Protein AF-A0A7X5FCB9-F1 (afdb_monomer_lite)

Foldseek 3Di:
DVVLVVQLPDPDRALLNLLLLVLVQVVCCVVPVDGPDDPVSNCVSPVVDDDPDPVSVLSNVLSVLLSVLLVVLLVVLVVLLVVLVVVLVVLVVVLVVCLVVVDFPVVCCVVVLCVDPVLLVVLLVLQLQFWFFFQVQCLQQVLLVPDDPLLNVLVCLQPVCSNGDVQQLVLLVLVCVQPVVHLDGDPVSLVVNLVVLVVFQWDQDPVRDIDGDQAGDRHPDGSVVLLVLLCVVVVNDFDPPDDCRRVVSRVVLCVVCVVVVHDSSVSSSVSSVVCSVPPPCNPPDPRQLRFQFQDGPPDGRPHTSNVSSVSSVVSSVVSVVVVVVCCVVVCWDDDPRTTGSVSLCPHPDPDLQSVLSVVLSSSCSSVSSSLVCCCPVSVLLQSLVQLVLSLVLQVVVCVSSVHRPRVSSCVSNVVSVVSLVVVQVSSVVSVVVSQCCSCVVVVRSTDMDGNSVSRHDDSPDDDHHPCVSVVSVVSNVVSD

pLDDT: mean 88.48, std 9.88, range [45.28, 98.19]

Secondary structure (DSSP, 8-state):
-HHHHHHHTSS---HHHHHHHHHHHHHHHHHHSS-SS-HHHHHHHTTT---SSHHHHHHHHHHHHHHHHHHHHHHHHHHHHHHHHHHHHHHHHHHHHHHHHT--HHHHHHTTTT-SHHHHHHHHHHHHHTEEEEHHHHHHHHHHHTS-HHHHHHHHHH-TTTTT--HHHHHHHHHHHHHSS-SS--HHHHHHHHHHHHHHHEEE-TTS-EEE-SS-EETTEEHHHHHHHHHHHTT----TTSTTHHHHHHHHHHHHHHHTTS-HHHHHHHHHHHHHHHTIIIIIS--GGG----B-SSSB-SS-HHHHHHHHHHHHHHHHHHHHHHHHTTSS-EETTEEEHHHHHH-----HHHHHHHHHHHHHHHHHHHHHHIIIII-HHHHHHHHHHHHHHHHHHHHHHTS---HHHHHHHHHHHHHHHHHHHHHHHHHHHHHHHHHHHH--SSPPEE-GGGG---TTS--PPPTHHHHHHHHHHHH-

Sequence (480 aa):
MKDITNILRRSKITPYERVKVLIENTIHYEETGKNLLPDADLIAITENWIPKHSAEINQYNKYIRIAKLRTTMNLDAKMFYLQSENRLLRIHGLIDYVKENKLASKDLIRLGLDSTEENRTENLNYLLDNTYLSYSKILQQKTFLSLPKEVQDDLLLLDEYIKHDSQYLDDHILLYELYKDSDVLSEKQKDILFEKIYQRIKTVGTNGELTFVRYGFFSEFTTEAVVCHCADYLDIKYNKEDEGYWNNIVRDIKKCAKDKKVSVKSLVREIIFDWLDKGLFKEEYTLLFKSESYETWSKSTKRKHKELFFIWLEHLEKTRKQLNELFDSGDLIKNGNNITGSSLYYSKLDEDFVSDYKEQINYILPITGIFRFIQNDIMPIKCYKTLQGFRELSKKISDIFDINVNKKFEEYENDYYNQVISINMKFARFIDGLYNKIYINKKLQYEIEMNPDAFYFDVHQKSSPFSIINDYNKLIKDDC

Structure (mmCIF, N/CA/C/O backbone):
data_AF-A0A7X5FCB9-F1
#
_entry.id   AF-A0A7X5FCB9-F1
#
loop_
_atom_site.group_PDB
_atom_site.id
_atom_site.type_symbol
_atom_site.label_atom_id
_atom_site.label_alt_id
_atom_site.label_comp_id
_atom_site.label_asym_id
_atom_site.label_entity_id
_atom_site.label_seq_id
_atom_site.pdbx_PDB_ins_code
_atom_site.Cartn_x
_atom_site.Cartn_y
_atom_site.Cartn_z
_atom_site.occupancy
_atom_site.B_iso_or_equiv
_atom_site.auth_seq_id
_atom_site.auth_comp_id
_atom_site.auth_asym_id
_atom_site.auth_atom_id
_atom_site.pdbx_PDB_model_num
ATOM 1 N N . MET A 1 1 ? 38.386 -22.028 -24.668 1.00 45.66 1 MET A N 1
ATOM 2 C CA . MET A 1 1 ? 39.777 -22.057 -25.193 1.00 45.66 1 MET A CA 1
ATOM 3 C C . MET A 1 1 ? 40.092 -23.318 -25.996 1.00 45.66 1 MET A C 1
ATOM 5 O O . MET A 1 1 ? 40.538 -23.168 -27.121 1.00 45.66 1 MET A O 1
ATOM 9 N N . LYS A 1 2 ? 39.847 -24.539 -25.484 1.00 45.28 2 LYS A N 1
ATOM 10 C CA . LYS A 1 2 ? 40.145 -25.781 -26.233 1.00 45.28 2 LYS A CA 1
ATOM 11 C C . LYS A 1 2 ? 39.380 -25.907 -27.567 1.00 45.28 2 LYS A C 1
ATOM 13 O O . LYS A 1 2 ? 39.958 -26.413 -28.519 1.00 45.28 2 LYS A O 1
ATOM 18 N N . ASP A 1 3 ? 38.151 -25.397 -27.672 1.00 58.62 3 ASP A N 1
ATOM 19 C CA . ASP A 1 3 ? 37.331 -25.565 -28.886 1.00 58.62 3 ASP A CA 1
ATOM 20 C C . ASP A 1 3 ? 37.731 -24.681 -30.074 1.00 58.62 3 ASP A C 1
ATOM 22 O O . ASP A 1 3 ? 37.840 -25.189 -31.185 1.00 58.62 3 ASP A O 1
ATOM 26 N N . ILE A 1 4 ? 38.049 -23.400 -29.867 1.00 60.94 4 ILE A N 1
ATOM 27 C CA . ILE A 1 4 ? 38.426 -22.477 -30.959 1.00 60.94 4 ILE A CA 1
ATOM 28 C C . ILE A 1 4 ? 39.745 -22.900 -31.611 1.00 60.94 4 ILE A C 1
ATOM 30 O O . ILE A 1 4 ? 39.851 -22.986 -32.833 1.00 60.94 4 ILE A O 1
ATOM 34 N N . THR A 1 5 ? 40.743 -23.256 -30.796 1.00 59.78 5 THR A N 1
ATOM 35 C CA . THR A 1 5 ? 42.025 -23.777 -31.288 1.00 59.78 5 THR A CA 1
ATOM 36 C C . THR A 1 5 ? 41.849 -25.116 -32.015 1.00 59.78 5 THR A C 1
ATOM 38 O O . THR A 1 5 ? 42.579 -25.397 -32.961 1.00 59.78 5 THR A O 1
ATOM 41 N N . ASN A 1 6 ? 40.866 -25.935 -31.623 1.00 61.88 6 ASN A N 1
ATOM 42 C CA . ASN A 1 6 ? 40.528 -27.174 -32.327 1.00 61.88 6 ASN A CA 1
ATOM 43 C C . ASN A 1 6 ? 39.802 -26.917 -33.656 1.00 61.88 6 ASN A C 1
ATOM 45 O O . ASN A 1 6 ? 40.062 -27.641 -34.613 1.00 61.88 6 ASN A O 1
ATOM 49 N N . ILE A 1 7 ? 38.938 -25.899 -33.742 1.00 63.75 7 ILE A N 1
ATOM 50 C CA . ILE A 1 7 ? 38.262 -25.488 -34.984 1.00 63.75 7 ILE A CA 1
ATOM 51 C C . ILE A 1 7 ? 39.286 -24.968 -36.001 1.00 63.75 7 ILE A C 1
ATOM 53 O O . ILE A 1 7 ? 39.299 -25.436 -37.136 1.00 63.75 7 ILE A O 1
ATOM 57 N N . LEU A 1 8 ? 40.202 -24.086 -35.586 1.00 64.50 8 LEU A N 1
ATOM 58 C CA . LEU A 1 8 ? 41.244 -23.522 -36.461 1.00 64.50 8 LEU A CA 1
ATOM 59 C C . LEU A 1 8 ? 42.261 -24.566 -36.957 1.00 64.50 8 LEU A C 1
ATOM 61 O O . LEU A 1 8 ? 42.848 -24.404 -38.022 1.00 64.50 8 LEU A O 1
ATOM 65 N N . ARG A 1 9 ? 42.445 -25.671 -36.220 1.00 63.38 9 ARG A N 1
ATOM 66 C CA . ARG A 1 9 ? 43.306 -26.802 -36.618 1.00 63.38 9 ARG A CA 1
ATOM 67 C C . ARG A 1 9 ? 42.648 -27.769 -37.611 1.00 63.38 9 ARG A C 1
ATOM 69 O O . ARG A 1 9 ? 43.334 -28.647 -38.135 1.00 63.38 9 ARG A O 1
ATOM 76 N N . ARG A 1 10 ? 41.337 -27.661 -37.872 1.00 65.81 10 ARG A N 1
ATOM 77 C CA . ARG A 1 10 ? 40.632 -28.520 -38.840 1.00 65.81 10 ARG A CA 1
ATOM 78 C C . ARG A 1 10 ? 40.847 -28.005 -40.263 1.00 65.81 10 ARG A C 1
ATOM 80 O O . ARG A 1 10 ? 40.651 -26.833 -40.552 1.00 65.81 10 ARG A O 1
ATOM 87 N N . SER A 1 11 ? 41.140 -28.913 -41.194 1.00 57.53 11 SER A N 1
ATOM 88 C CA . SER A 1 11 ? 41.328 -28.591 -42.620 1.00 57.53 11 SER A CA 1
ATOM 89 C C . SER A 1 11 ? 40.042 -28.172 -43.355 1.00 57.53 11 SER A C 1
ATOM 91 O O . SER A 1 11 ? 40.101 -27.719 -44.498 1.00 57.53 11 SER A O 1
ATOM 93 N N . LYS A 1 12 ? 38.866 -28.325 -42.728 1.00 71.38 12 LYS A N 1
ATOM 94 C CA . LYS A 1 12 ? 37.556 -27.938 -43.274 1.00 71.38 12 LYS A CA 1
ATOM 95 C C . LYS A 1 12 ? 36.712 -27.267 -42.186 1.00 71.38 12 LYS A C 1
ATOM 97 O O . LYS A 1 12 ? 36.038 -27.958 -41.433 1.00 71.38 12 LYS A O 1
ATOM 102 N N . ILE A 1 13 ? 36.759 -25.937 -42.126 1.00 83.69 13 ILE A N 1
ATOM 103 C CA . ILE A 1 13 ? 35.892 -25.113 -41.269 1.00 83.69 13 ILE A CA 1
ATOM 104 C C . ILE A 1 13 ? 34.638 -24.738 -42.063 1.00 83.69 13 ILE A C 1
ATOM 106 O O . ILE A 1 13 ? 34.753 -24.192 -43.166 1.00 83.69 13 ILE A O 1
ATOM 110 N N . THR A 1 14 ? 33.460 -25.025 -41.513 1.00 87.81 14 THR A N 1
ATOM 111 C CA . THR A 1 14 ? 32.164 -24.699 -42.129 1.00 87.81 14 THR A CA 1
ATOM 112 C C . THR A 1 14 ? 31.862 -23.191 -42.089 1.00 87.81 14 THR A C 1
ATOM 114 O O . THR A 1 14 ? 32.387 -22.484 -41.225 1.00 87.81 14 THR A O 1
ATOM 117 N N . PRO A 1 15 ? 30.973 -22.667 -42.960 1.00 88.75 15 PRO A N 1
ATOM 118 C CA . PRO A 1 15 ? 30.502 -21.281 -42.875 1.00 88.75 15 PRO A CA 1
ATOM 119 C C . PRO A 1 15 ? 29.976 -20.879 -41.496 1.00 88.75 15 PRO A C 1
ATOM 121 O O . PRO A 1 15 ? 30.238 -19.772 -41.033 1.00 88.75 15 PRO A O 1
ATOM 124 N N . TYR A 1 16 ? 29.266 -21.796 -40.836 1.00 90.06 16 TYR A N 1
ATOM 125 C CA . TYR A 1 16 ? 28.762 -21.617 -39.480 1.00 90.06 16 TYR A CA 1
ATOM 126 C C . TYR A 1 16 ? 29.899 -21.436 -38.467 1.00 90.06 16 TYR A C 1
ATOM 128 O O . TYR A 1 16 ? 29.945 -20.423 -37.773 1.00 90.06 16 TYR A O 1
ATOM 136 N N . GLU A 1 17 ? 30.852 -22.376 -38.424 1.00 88.19 17 GLU A N 1
ATOM 137 C CA . GLU A 1 17 ? 31.993 -22.329 -37.498 1.00 88.19 17 GLU A CA 1
ATOM 138 C C . GLU A 1 17 ? 32.856 -21.077 -37.720 1.00 88.19 17 GLU A C 1
ATOM 140 O O . GLU A 1 17 ? 33.329 -20.487 -36.752 1.00 88.19 17 GLU A O 1
ATOM 145 N N . ARG A 1 18 ? 33.014 -20.620 -38.973 1.00 89.19 18 ARG A N 1
ATOM 146 C CA . ARG A 1 18 ? 33.722 -19.365 -39.291 1.00 89.19 18 ARG A CA 1
ATOM 147 C C . ARG A 1 18 ? 33.068 -18.169 -38.615 1.00 89.19 18 ARG A C 1
ATOM 149 O O . ARG A 1 18 ? 33.739 -17.414 -37.919 1.00 89.19 18 ARG A O 1
ATOM 156 N N . VAL A 1 19 ? 31.761 -17.996 -38.810 1.00 90.50 19 VAL A N 1
ATOM 157 C CA . VAL A 1 19 ? 31.038 -16.858 -38.229 1.00 90.50 19 VAL A CA 1
ATOM 158 C C . VAL A 1 19 ? 30.948 -16.982 -36.707 1.00 90.50 19 VAL A C 1
ATOM 160 O O . VAL A 1 19 ? 31.126 -15.980 -36.019 1.00 90.50 19 VAL A O 1
ATOM 163 N N . LYS A 1 20 ? 30.769 -18.199 -36.173 1.00 90.50 20 LYS A N 1
ATOM 164 C CA . LYS A 1 20 ? 30.803 -18.477 -34.729 1.00 90.50 20 LYS A CA 1
ATOM 165 C C . LYS A 1 20 ? 32.102 -17.955 -34.099 1.00 90.50 20 LYS A C 1
ATOM 167 O O . LYS A 1 20 ? 32.054 -17.156 -33.169 1.00 90.50 20 LYS A O 1
ATOM 172 N N . VAL A 1 21 ? 33.253 -18.312 -34.672 1.00 88.81 21 VAL A N 1
ATOM 173 C CA . VAL A 1 21 ? 34.575 -17.875 -34.186 1.00 88.81 21 VAL A CA 1
ATOM 174 C C . VAL A 1 21 ? 34.748 -16.350 -34.265 1.00 88.81 21 VAL A C 1
ATOM 176 O O . VAL A 1 21 ? 35.323 -15.746 -33.359 1.00 88.81 21 VAL A O 1
ATOM 179 N N . LEU A 1 22 ? 34.215 -15.695 -35.305 1.00 89.19 22 LEU A N 1
ATOM 180 C CA . LEU A 1 22 ? 34.232 -14.228 -35.407 1.00 89.19 22 LEU A CA 1
ATOM 181 C C . LEU A 1 22 ? 33.403 -13.558 -34.304 1.00 89.19 22 LEU A C 1
ATOM 183 O O . LEU A 1 22 ? 33.828 -12.547 -33.736 1.00 89.19 22 LEU A O 1
ATOM 187 N N . ILE A 1 23 ? 32.234 -14.117 -33.985 1.00 90.00 23 ILE A N 1
ATOM 188 C CA . ILE A 1 23 ? 31.392 -13.639 -32.885 1.00 90.00 23 ILE A CA 1
ATOM 189 C C . ILE A 1 23 ? 32.118 -13.817 -31.546 1.00 90.00 23 ILE A C 1
ATOM 191 O O . ILE A 1 23 ? 32.196 -12.856 -30.785 1.00 90.00 23 ILE A O 1
ATOM 195 N N . GLU A 1 24 ? 32.713 -14.983 -31.276 1.00 89.62 24 GLU A N 1
ATOM 196 C CA . GLU A 1 24 ? 33.489 -15.227 -30.047 1.00 89.62 24 GLU A CA 1
ATOM 197 C C . GLU A 1 24 ? 34.677 -14.268 -29.913 1.00 89.62 24 GLU A C 1
ATOM 199 O O . GLU A 1 24 ? 34.900 -13.713 -28.836 1.00 89.62 24 GLU A O 1
ATOM 204 N N . ASN A 1 25 ? 35.404 -14.009 -31.007 1.00 89.00 25 ASN A N 1
ATOM 205 C CA . ASN A 1 25 ? 36.482 -13.021 -31.015 1.00 89.00 25 ASN A CA 1
ATOM 206 C C . ASN A 1 25 ? 35.964 -11.612 -30.687 1.00 89.00 25 ASN A C 1
ATOM 208 O O . ASN A 1 25 ? 36.584 -10.894 -29.904 1.00 89.00 25 ASN A O 1
ATOM 212 N N . THR A 1 26 ? 34.809 -11.238 -31.247 1.00 87.69 26 THR A N 1
ATOM 213 C CA . THR A 1 26 ? 34.175 -9.933 -31.005 1.00 87.69 26 THR A CA 1
ATOM 214 C C . THR A 1 26 ? 33.746 -9.791 -29.546 1.00 87.69 26 THR A C 1
ATOM 216 O O . THR A 1 26 ? 34.040 -8.769 -28.936 1.00 87.69 26 THR A O 1
ATOM 219 N N . ILE A 1 27 ? 33.110 -10.815 -28.962 1.00 87.31 27 ILE A N 1
ATOM 220 C CA . ILE A 1 27 ? 32.726 -10.834 -27.540 1.00 87.31 27 ILE A CA 1
ATOM 221 C C . ILE A 1 27 ? 33.967 -10.713 -26.651 1.00 87.31 27 ILE A C 1
ATOM 223 O O . ILE A 1 27 ? 33.983 -9.907 -25.727 1.00 87.31 27 ILE A O 1
ATOM 227 N N . HIS A 1 28 ? 35.028 -11.466 -26.944 1.00 88.00 28 HIS A N 1
ATOM 228 C CA . HIS A 1 28 ? 36.248 -11.420 -26.142 1.00 88.00 28 HIS A CA 1
ATOM 229 C C . HIS A 1 28 ? 36.926 -10.047 -26.185 1.00 88.00 28 HIS A C 1
ATOM 231 O O . HIS A 1 28 ? 37.347 -9.531 -25.147 1.00 88.00 28 HIS A O 1
ATOM 237 N N . TYR A 1 29 ? 36.995 -9.429 -27.368 1.00 88.12 29 TYR A N 1
ATOM 238 C CA . TYR A 1 29 ? 37.496 -8.065 -27.521 1.00 88.12 29 TYR A CA 1
ATOM 239 C C . TYR A 1 29 ? 36.640 -7.068 -26.741 1.00 88.12 29 TYR A C 1
ATOM 241 O O . TYR A 1 29 ? 37.151 -6.210 -26.028 1.00 88.12 29 TYR A O 1
ATOM 249 N N . GLU A 1 30 ? 35.325 -7.226 -26.827 1.00 83.81 30 GLU A N 1
ATOM 250 C CA . GLU A 1 30 ? 34.343 -6.429 -26.109 1.00 83.81 30 GLU A CA 1
ATOM 251 C C . GLU A 1 30 ? 34.447 -6.516 -24.576 1.00 83.81 30 GLU A C 1
ATOM 253 O O . GLU A 1 30 ? 33.985 -5.587 -23.909 1.00 83.81 30 GLU A O 1
ATOM 258 N N . GLU A 1 31 ? 34.996 -7.606 -24.032 1.00 84.06 31 GLU A N 1
ATOM 259 C CA . GLU A 1 31 ? 35.201 -7.828 -22.593 1.00 84.06 31 GLU A CA 1
ATOM 260 C C . GLU A 1 31 ? 36.610 -7.446 -22.116 1.00 84.06 31 GLU A C 1
ATOM 262 O O . GLU A 1 31 ? 36.772 -6.961 -20.999 1.00 84.06 31 GLU A O 1
ATOM 267 N N . THR A 1 32 ? 37.638 -7.682 -22.936 1.00 87.19 32 THR A N 1
ATOM 268 C CA . THR A 1 32 ? 39.051 -7.592 -22.516 1.00 87.19 32 THR A CA 1
ATOM 269 C C . THR A 1 32 ? 39.835 -6.462 -23.183 1.00 87.19 32 THR A C 1
ATOM 271 O O . THR A 1 32 ? 40.958 -6.166 -22.775 1.00 87.19 32 THR A O 1
ATOM 274 N N . GLY A 1 33 ? 39.282 -5.854 -24.235 1.00 86.75 33 GLY A N 1
ATOM 275 C CA . GLY A 1 33 ? 39.971 -4.895 -25.100 1.00 86.75 33 GLY A CA 1
ATOM 276 C C . GLY A 1 33 ? 41.033 -5.518 -26.015 1.00 86.75 33 GLY A C 1
ATOM 277 O O . GLY A 1 33 ? 41.771 -4.781 -26.669 1.00 86.75 33 GLY A O 1
ATOM 278 N N . LYS A 1 34 ? 41.149 -6.854 -26.061 1.00 89.00 34 LYS A N 1
ATOM 279 C CA . LYS A 1 34 ? 42.132 -7.584 -26.877 1.00 89.00 34 LYS A CA 1
ATOM 280 C C . LYS A 1 34 ? 41.454 -8.639 -27.743 1.00 89.00 34 LYS A C 1
ATOM 282 O O . LYS A 1 34 ? 40.504 -9.284 -27.313 1.00 89.00 34 LYS A O 1
ATOM 287 N N . ASN A 1 35 ? 41.949 -8.820 -28.968 1.00 86.38 35 ASN A N 1
ATOM 288 C CA . ASN A 1 35 ? 41.457 -9.883 -29.841 1.00 86.38 35 ASN A CA 1
ATOM 289 C C . ASN A 1 35 ? 41.810 -11.252 -29.253 1.00 86.38 35 ASN A C 1
ATOM 291 O O . ASN A 1 35 ? 42.901 -11.455 -28.720 1.00 86.38 35 ASN A O 1
ATOM 295 N N . LEU A 1 36 ? 40.874 -12.189 -29.379 1.00 86.12 36 LEU A N 1
ATOM 296 C CA . LEU A 1 36 ? 41.081 -13.592 -29.037 1.00 86.12 36 LEU A CA 1
ATOM 297 C C . LEU A 1 36 ? 41.965 -14.288 -30.076 1.00 86.12 36 LEU A C 1
ATOM 299 O O . LEU A 1 36 ? 42.717 -15.201 -29.740 1.00 86.12 36 LEU A O 1
ATOM 303 N N . LEU A 1 37 ? 41.845 -13.858 -31.333 1.00 84.50 37 LEU A N 1
ATOM 304 C CA . LEU A 1 37 ? 42.573 -14.382 -32.478 1.00 84.50 37 LEU A CA 1
ATOM 305 C C . LEU A 1 37 ? 43.649 -13.394 -32.953 1.00 84.50 37 LEU A C 1
ATOM 307 O O . LEU A 1 37 ? 43.391 -12.189 -32.989 1.00 84.50 37 LEU A O 1
ATOM 311 N N . PRO A 1 38 ? 44.829 -13.880 -33.371 1.00 84.50 38 PRO A N 1
ATOM 312 C CA . PRO A 1 38 ? 45.789 -13.085 -34.129 1.00 84.50 38 PRO A CA 1
ATOM 313 C C . PRO A 1 38 ? 45.210 -12.603 -35.467 1.00 84.50 38 PRO A C 1
ATOM 315 O O . PRO A 1 38 ? 44.393 -13.292 -36.082 1.00 84.50 38 PRO A O 1
ATOM 318 N N . ASP A 1 39 ? 45.718 -11.482 -35.984 1.00 84.12 39 ASP A N 1
ATOM 319 C CA . ASP A 1 39 ? 45.283 -10.920 -37.273 1.00 84.12 39 ASP A CA 1
ATOM 320 C C . ASP A 1 39 ? 45.456 -11.908 -38.438 1.00 84.12 39 ASP A C 1
ATOM 322 O O . ASP A 1 39 ? 44.606 -11.990 -39.321 1.00 84.12 39 ASP A O 1
ATOM 326 N N . ALA A 1 40 ? 46.518 -12.722 -38.411 1.00 81.56 40 ALA A N 1
ATOM 327 C CA . ALA A 1 40 ? 46.758 -13.753 -39.420 1.00 81.56 40 ALA A CA 1
ATOM 328 C C . ALA A 1 40 ? 45.635 -14.806 -39.471 1.00 81.56 40 ALA A C 1
ATOM 330 O O . ALA A 1 40 ? 45.216 -15.206 -40.558 1.00 81.56 40 ALA A O 1
ATOM 331 N N . ASP A 1 41 ? 45.116 -15.219 -38.310 1.00 82.38 41 ASP A N 1
ATOM 332 C CA . ASP A 1 41 ? 44.027 -16.194 -38.224 1.00 82.38 41 ASP A CA 1
ATOM 333 C C . ASP A 1 41 ? 42.696 -15.566 -38.653 1.00 82.38 41 ASP A C 1
ATOM 335 O O . ASP A 1 41 ? 41.904 -16.225 -39.326 1.00 82.38 41 ASP A O 1
ATOM 339 N N . LEU A 1 42 ? 42.472 -14.283 -38.337 1.00 83.75 42 LEU A N 1
ATOM 340 C CA . LEU A 1 42 ? 41.308 -13.529 -38.812 1.00 83.75 42 LEU A CA 1
ATOM 341 C C . LEU A 1 42 ? 41.290 -13.450 -40.342 1.00 83.75 42 LEU A C 1
ATOM 343 O O . LEU A 1 42 ? 40.302 -13.853 -40.952 1.00 83.75 42 LEU A O 1
ATOM 347 N N . ILE A 1 43 ? 42.399 -13.029 -40.959 1.00 82.31 43 ILE A N 1
ATOM 348 C CA . ILE A 1 43 ? 42.548 -12.954 -42.422 1.00 82.31 43 ILE A CA 1
ATOM 349 C C . ILE A 1 43 ? 42.348 -14.339 -43.060 1.00 82.31 43 ILE A C 1
ATOM 351 O O . ILE A 1 43 ? 41.703 -14.462 -44.103 1.00 82.31 43 ILE A O 1
ATOM 355 N N . ALA A 1 44 ? 42.851 -15.407 -42.431 1.00 81.00 44 ALA A N 1
ATOM 356 C CA . ALA A 1 44 ? 42.682 -16.775 -42.921 1.00 81.00 44 ALA A CA 1
ATOM 357 C C . ALA A 1 44 ? 41.215 -17.247 -42.919 1.00 81.00 44 ALA A C 1
ATOM 359 O O . ALA A 1 44 ? 40.799 -17.993 -43.814 1.00 81.00 44 ALA A O 1
ATOM 360 N N . ILE A 1 45 ? 40.415 -16.834 -41.928 1.00 82.94 45 ILE A N 1
ATOM 361 C CA . ILE A 1 45 ? 39.010 -17.251 -41.829 1.00 82.94 45 ILE A CA 1
ATOM 362 C C . ILE A 1 45 ? 38.030 -16.341 -42.583 1.00 82.94 45 ILE A C 1
ATOM 364 O O . ILE A 1 45 ? 36.916 -16.801 -42.861 1.00 82.94 45 ILE A O 1
ATOM 368 N N . THR A 1 46 ? 38.439 -15.118 -42.943 1.00 82.00 46 THR A N 1
ATOM 369 C CA . THR A 1 46 ? 37.634 -14.134 -43.690 1.00 82.00 46 THR A CA 1
ATOM 370 C C . THR A 1 46 ? 38.105 -13.947 -45.136 1.00 82.00 46 THR A C 1
ATOM 372 O O . THR A 1 46 ? 37.446 -14.429 -46.052 1.00 82.00 46 THR A O 1
ATOM 375 N N . GLU A 1 47 ? 39.221 -13.251 -45.349 1.00 80.62 47 GLU A N 1
ATOM 376 C CA . GLU A 1 47 ? 39.662 -12.710 -46.644 1.00 80.62 47 GLU A CA 1
ATOM 377 C C . GLU A 1 47 ? 40.299 -13.764 -47.554 1.00 80.62 47 GLU A C 1
ATOM 379 O O . GLU A 1 47 ? 40.037 -13.794 -48.754 1.00 80.62 47 GLU A O 1
ATOM 384 N N . ASN A 1 48 ? 41.094 -14.671 -46.984 1.00 81.81 48 ASN A N 1
ATOM 385 C CA . ASN A 1 48 ? 41.790 -15.719 -47.739 1.00 81.81 48 ASN A CA 1
ATOM 386 C C . ASN A 1 48 ? 40.940 -16.980 -47.952 1.00 81.81 48 ASN A C 1
ATOM 388 O O . ASN A 1 48 ? 41.415 -17.973 -48.511 1.00 81.81 48 ASN A O 1
ATOM 392 N N . TRP A 1 49 ? 39.690 -16.982 -47.490 1.00 83.88 49 TRP A N 1
ATOM 393 C CA . TRP A 1 49 ? 38.801 -18.119 -47.669 1.00 83.88 49 TRP A CA 1
ATOM 394 C C . TRP A 1 49 ? 38.114 -18.090 -49.033 1.00 83.88 49 TRP A C 1
ATOM 396 O O . TRP A 1 49 ? 37.450 -17.124 -49.398 1.00 83.88 49 TRP A O 1
ATOM 406 N N . ILE A 1 50 ? 38.220 -19.206 -49.757 1.00 82.50 50 ILE A N 1
ATOM 407 C CA . ILE A 1 50 ? 37.570 -19.394 -51.052 1.00 82.50 50 ILE A CA 1
ATOM 408 C C . ILE A 1 50 ? 36.448 -20.437 -50.897 1.00 82.50 50 ILE A C 1
ATOM 410 O O . ILE A 1 50 ? 36.737 -21.595 -50.571 1.00 82.50 50 ILE A O 1
ATOM 414 N N . PRO A 1 51 ? 35.175 -20.060 -51.117 1.00 83.25 51 PRO A N 1
ATOM 415 C CA . PRO A 1 51 ? 34.042 -20.977 -51.044 1.00 83.25 51 PRO A CA 1
ATOM 416 C C . PRO A 1 51 ? 34.067 -21.978 -52.203 1.00 83.25 51 PRO A C 1
ATOM 418 O O . PRO A 1 51 ? 34.446 -21.647 -53.325 1.00 83.25 51 PRO A O 1
ATOM 421 N N . LYS A 1 52 ? 33.617 -23.210 -51.955 1.00 83.50 52 LYS A N 1
ATOM 422 C CA . LYS A 1 52 ? 33.646 -24.291 -52.955 1.00 83.50 52 LYS A CA 1
ATOM 423 C C . LYS A 1 52 ? 32.440 -24.283 -53.888 1.00 83.50 52 LYS A C 1
ATOM 425 O O . LYS A 1 52 ? 32.542 -24.759 -55.014 1.00 83.50 52 LYS A O 1
ATOM 430 N N . HIS A 1 53 ? 31.294 -23.789 -53.421 1.00 86.56 53 HIS A N 1
ATOM 431 C CA . HIS A 1 53 ? 30.049 -23.735 -54.191 1.00 86.56 53 HIS A CA 1
ATOM 432 C C . HIS A 1 53 ? 29.097 -22.646 -53.675 1.00 86.56 53 HIS A C 1
ATOM 434 O O . HIS A 1 53 ? 29.196 -22.189 -52.536 1.00 86.56 53 HIS A O 1
ATOM 440 N N . SER A 1 54 ? 28.111 -22.273 -54.497 1.00 86.94 54 SER A N 1
ATOM 441 C CA . SER A 1 54 ? 27.126 -21.219 -54.198 1.00 86.94 54 SER A CA 1
ATOM 442 C C . SER A 1 54 ? 26.350 -21.443 -52.894 1.00 86.94 54 SER A C 1
ATOM 444 O O . SER A 1 54 ? 26.079 -20.488 -52.172 1.00 86.94 54 SER A O 1
ATOM 446 N N . ALA A 1 55 ? 26.045 -22.695 -52.535 1.00 87.88 55 ALA A N 1
ATOM 447 C CA . ALA A 1 55 ? 25.364 -22.988 -51.271 1.00 87.88 55 ALA A CA 1
ATOM 448 C C . ALA A 1 55 ? 26.203 -22.617 -50.028 1.00 87.88 55 ALA A C 1
ATOM 450 O O . ALA A 1 55 ? 25.643 -22.170 -49.031 1.00 87.88 55 ALA A O 1
ATOM 451 N N . GLU A 1 56 ? 27.536 -22.730 -50.099 1.00 87.62 56 GLU A N 1
ATOM 452 C CA . GLU A 1 56 ? 28.444 -22.374 -49.000 1.00 87.62 56 GLU A CA 1
ATOM 453 C C . GLU A 1 56 ? 28.491 -20.848 -48.818 1.00 87.62 56 GLU A C 1
ATOM 455 O O . GLU A 1 56 ? 28.457 -20.347 -47.695 1.00 87.62 56 GLU A O 1
ATOM 460 N N . ILE A 1 57 ? 28.457 -20.110 -49.936 1.00 87.81 57 ILE A N 1
ATOM 461 C CA . ILE A 1 57 ? 28.347 -18.644 -49.968 1.00 87.81 57 ILE A CA 1
ATOM 462 C C . ILE A 1 57 ? 27.023 -18.188 -49.357 1.00 87.81 57 ILE A C 1
ATOM 464 O O . ILE A 1 57 ? 27.012 -17.303 -48.506 1.00 87.81 57 ILE A O 1
ATOM 468 N N . ASN A 1 58 ? 25.905 -18.796 -49.760 1.00 89.06 58 ASN A N 1
ATOM 469 C CA . ASN A 1 58 ? 24.582 -18.429 -49.252 1.00 89.06 58 ASN A CA 1
ATOM 470 C C . ASN A 1 58 ? 24.476 -18.661 -47.741 1.00 89.06 58 ASN A C 1
ATOM 472 O O . ASN A 1 58 ? 23.961 -17.807 -47.022 1.00 89.06 58 ASN A O 1
ATOM 476 N N . GLN A 1 59 ? 25.015 -19.779 -47.249 1.00 89.75 59 GLN A N 1
ATOM 477 C CA . GLN A 1 59 ? 25.037 -20.086 -45.823 1.00 89.75 59 GLN A CA 1
ATOM 478 C C . GLN A 1 59 ? 25.946 -19.126 -45.039 1.00 89.75 59 GLN A C 1
ATOM 480 O O . GLN A 1 59 ? 25.546 -18.627 -43.988 1.00 89.75 59 GLN A O 1
ATOM 485 N N . TYR A 1 60 ? 27.138 -18.813 -45.558 1.00 89.56 60 TYR A N 1
ATOM 486 C CA . TYR A 1 60 ? 28.022 -17.810 -44.958 1.00 89.56 60 TYR A CA 1
ATOM 487 C C . TYR A 1 60 ? 27.354 -16.432 -44.896 1.00 89.56 60 TYR A C 1
ATOM 489 O O . TYR A 1 60 ? 27.331 -15.799 -43.842 1.00 89.56 60 TYR A O 1
ATOM 497 N N . ASN A 1 61 ? 26.743 -16.000 -46.003 1.00 89.56 61 ASN A N 1
ATOM 498 C CA . ASN A 1 61 ? 26.044 -14.722 -46.110 1.00 89.56 61 ASN A CA 1
ATOM 499 C C . ASN A 1 61 ? 24.859 -14.619 -45.143 1.00 89.56 61 ASN A C 1
ATOM 501 O O . ASN A 1 61 ? 24.629 -13.551 -44.582 1.00 89.56 61 ASN A O 1
ATOM 505 N N . LYS A 1 62 ? 24.133 -15.718 -44.915 1.00 90.50 62 LYS A N 1
ATOM 506 C CA . LYS A 1 62 ? 23.073 -15.785 -43.904 1.00 90.50 62 LYS A CA 1
ATOM 507 C C . LYS A 1 62 ? 23.637 -15.517 -42.505 1.00 90.50 62 LYS A C 1
ATOM 509 O O . LYS A 1 62 ? 23.222 -14.576 -41.835 1.00 90.50 62 LYS A O 1
ATOM 514 N N . TYR A 1 63 ? 24.641 -16.284 -42.081 1.00 91.75 63 TYR A N 1
ATOM 515 C CA . TYR A 1 63 ? 25.200 -16.145 -40.734 1.00 91.75 63 TYR A CA 1
ATOM 516 C C . TYR A 1 63 ? 25.913 -14.809 -40.512 1.00 91.75 63 TYR A C 1
ATOM 518 O O . TYR A 1 63 ? 25.755 -14.205 -39.452 1.00 91.75 63 TYR A O 1
ATOM 526 N N . ILE A 1 64 ? 26.655 -14.298 -41.500 1.00 90.69 64 ILE A N 1
ATOM 527 C CA . ILE A 1 64 ? 27.346 -13.012 -41.354 1.00 90.69 64 ILE A CA 1
ATOM 528 C C . ILE A 1 64 ? 26.358 -11.839 -41.263 1.00 90.69 64 ILE A C 1
ATOM 530 O O . ILE A 1 64 ? 26.660 -10.854 -40.591 1.00 90.69 64 ILE A O 1
ATOM 534 N N . ARG A 1 65 ? 25.169 -11.931 -41.884 1.00 91.19 65 ARG A N 1
ATOM 535 C CA . ARG A 1 65 ? 24.095 -10.937 -41.702 1.00 91.19 65 ARG A CA 1
ATOM 536 C C . ARG A 1 65 ? 23.585 -10.933 -40.270 1.00 91.19 65 ARG A C 1
ATOM 538 O O . ARG A 1 65 ? 23.558 -9.868 -39.664 1.00 91.19 65 ARG A O 1
ATOM 545 N N . ILE A 1 66 ? 23.301 -12.105 -39.702 1.00 91.06 66 ILE A N 1
ATOM 546 C CA . ILE A 1 66 ? 22.871 -12.228 -38.300 1.00 91.06 66 ILE A CA 1
ATOM 547 C C . ILE A 1 66 ? 23.967 -11.707 -37.353 1.00 91.06 66 ILE A C 1
ATOM 549 O O . ILE A 1 66 ? 23.677 -10.977 -36.406 1.00 91.06 66 ILE A O 1
ATOM 553 N N . ALA A 1 67 ? 25.242 -12.003 -37.630 1.00 90.81 67 ALA A N 1
ATOM 554 C CA . ALA A 1 67 ? 26.369 -11.494 -36.845 1.00 90.81 67 ALA A CA 1
ATOM 555 C C . ALA A 1 67 ? 26.485 -9.959 -36.903 1.00 90.81 67 ALA A C 1
ATOM 557 O O . ALA A 1 67 ? 26.680 -9.311 -35.874 1.00 90.81 67 ALA A O 1
ATOM 558 N N . LYS A 1 68 ? 26.321 -9.358 -38.090 1.00 91.38 68 LYS A N 1
ATOM 559 C CA . LYS A 1 68 ? 26.275 -7.896 -38.253 1.00 91.38 68 LYS A CA 1
ATOM 560 C C . LYS A 1 68 ? 25.084 -7.292 -37.516 1.00 91.38 68 LYS A C 1
ATOM 562 O O . LYS A 1 68 ? 25.260 -6.311 -36.799 1.00 91.38 68 LYS A O 1
ATOM 567 N N . LEU A 1 69 ? 23.911 -7.914 -37.634 1.00 92.19 69 LEU A N 1
ATOM 568 C CA . LEU A 1 69 ? 22.694 -7.494 -36.947 1.00 92.19 69 LEU A CA 1
ATOM 569 C C . LEU A 1 69 ? 22.882 -7.494 -35.427 1.00 92.19 69 LEU A C 1
ATOM 571 O O . LEU A 1 69 ? 22.497 -6.530 -34.775 1.00 92.19 69 LEU A O 1
ATOM 575 N N . ARG A 1 70 ? 23.546 -8.515 -34.866 1.00 92.00 70 ARG A N 1
ATOM 576 C CA . ARG A 1 70 ? 23.922 -8.567 -33.442 1.00 92.00 70 ARG A CA 1
ATOM 577 C C . ARG A 1 70 ? 24.781 -7.373 -33.033 1.00 92.00 70 ARG A C 1
ATOM 579 O O . ARG A 1 70 ? 24.536 -6.784 -31.984 1.00 92.00 70 ARG A O 1
ATOM 586 N N . THR A 1 71 ? 25.781 -7.017 -33.834 1.00 90.44 71 THR A N 1
ATOM 587 C CA . THR A 1 71 ? 26.657 -5.873 -33.542 1.00 90.44 71 THR A CA 1
ATOM 588 C C . THR A 1 71 ? 25.885 -4.555 -33.569 1.00 90.44 71 THR A C 1
ATOM 590 O O . THR A 1 71 ? 26.022 -3.763 -32.638 1.00 90.44 71 THR A O 1
ATOM 593 N N . THR A 1 72 ? 25.030 -4.336 -34.572 1.00 92.88 72 THR A N 1
ATOM 594 C CA . THR A 1 72 ? 24.165 -3.146 -34.638 1.00 92.88 72 THR A CA 1
ATOM 595 C C . THR A 1 72 ? 23.196 -3.101 -33.456 1.00 92.88 72 THR A C 1
ATOM 597 O O . THR A 1 72 ? 23.122 -2.089 -32.766 1.00 92.88 72 THR A O 1
ATOM 600 N N . MET A 1 73 ? 22.551 -4.228 -33.140 1.00 94.88 73 MET A N 1
ATOM 601 C CA . MET A 1 73 ? 21.636 -4.353 -32.005 1.00 94.88 73 MET A CA 1
ATOM 602 C C . MET A 1 73 ? 22.318 -4.035 -30.672 1.00 94.88 73 MET A C 1
ATOM 604 O O . MET A 1 73 ? 21.721 -3.389 -29.818 1.00 94.88 73 MET A O 1
ATOM 608 N N . ASN A 1 74 ? 23.569 -4.460 -30.484 1.00 92.56 74 ASN A N 1
ATOM 609 C CA . ASN A 1 74 ? 24.348 -4.157 -29.282 1.00 92.56 74 ASN A CA 1
ATOM 610 C C . ASN A 1 74 ? 24.632 -2.651 -29.149 1.00 92.56 74 ASN A C 1
ATOM 612 O O . ASN A 1 74 ? 24.486 -2.085 -28.066 1.00 92.56 74 ASN A O 1
ATOM 616 N N . LEU A 1 75 ? 25.005 -1.986 -30.249 1.00 93.44 75 LEU A N 1
ATOM 617 C CA . LEU A 1 75 ? 25.214 -0.535 -30.262 1.00 93.44 75 LEU A CA 1
ATOM 618 C C . LEU A 1 75 ? 23.917 0.215 -29.948 1.00 93.44 75 LEU A C 1
ATOM 620 O O . LEU A 1 75 ? 23.922 1.087 -29.079 1.00 93.44 75 LEU A O 1
ATOM 624 N N . ASP A 1 76 ? 22.810 -0.164 -30.584 1.00 96.69 76 ASP A N 1
ATOM 625 C CA . ASP A 1 76 ? 21.504 0.453 -30.348 1.00 96.69 76 ASP A CA 1
ATOM 626 C C . ASP A 1 76 ? 21.016 0.230 -28.917 1.00 96.69 76 ASP A C 1
ATOM 628 O O . ASP A 1 76 ? 20.574 1.179 -28.273 1.00 96.69 76 ASP A O 1
ATOM 632 N N . ALA A 1 77 ? 21.156 -0.986 -28.380 1.00 96.44 77 ALA A N 1
ATOM 633 C CA . ALA A 1 77 ? 20.803 -1.288 -26.996 1.00 96.44 77 ALA A CA 1
ATOM 634 C C . ALA A 1 77 ? 21.634 -0.459 -26.010 1.00 96.44 77 ALA A C 1
ATOM 636 O O . ALA A 1 77 ? 21.075 0.118 -25.078 1.00 96.44 77 ALA A O 1
ATOM 637 N N . LYS A 1 78 ? 22.947 -0.328 -26.242 1.00 95.62 78 LYS A N 1
ATOM 638 C CA . LYS A 1 78 ? 23.824 0.510 -25.415 1.00 95.62 78 LYS A CA 1
ATOM 639 C C . LYS A 1 78 ? 23.437 1.987 -25.488 1.00 95.62 78 LYS A C 1
ATOM 641 O O . LYS A 1 78 ? 23.373 2.652 -24.457 1.00 95.62 78 LYS A O 1
ATOM 646 N N . MET A 1 79 ? 23.184 2.521 -26.684 1.00 96.62 79 MET A N 1
ATOM 647 C CA . MET A 1 79 ? 22.741 3.911 -26.839 1.00 96.62 79 MET A CA 1
ATOM 648 C C . MET A 1 79 ? 21.395 4.143 -26.151 1.00 96.62 79 MET A C 1
ATOM 650 O O . MET A 1 79 ? 21.241 5.126 -25.429 1.00 96.62 79 MET A O 1
ATOM 654 N N . PHE A 1 80 ? 20.445 3.225 -26.336 1.00 97.12 80 PHE A N 1
ATOM 655 C CA . PHE A 1 80 ? 19.129 3.286 -25.714 1.00 97.12 80 PHE A CA 1
ATOM 656 C C . PHE A 1 80 ? 19.231 3.249 -24.185 1.00 97.12 80 PHE A C 1
ATOM 658 O O . PHE A 1 80 ? 18.612 4.073 -23.510 1.00 97.12 80 PHE A O 1
ATOM 665 N N . TYR A 1 81 ? 20.051 2.343 -23.644 1.00 97.06 81 TYR A N 1
ATOM 666 C CA . TYR A 1 81 ? 20.357 2.260 -22.217 1.00 97.06 81 TYR A CA 1
ATOM 667 C C . TYR A 1 81 ? 20.896 3.596 -21.688 1.00 97.06 81 TYR A C 1
ATOM 669 O O . TYR A 1 81 ? 20.277 4.189 -20.808 1.00 97.06 81 TYR A O 1
ATOM 677 N N . LEU A 1 82 ? 21.973 4.126 -22.280 1.00 96.38 82 LEU A N 1
ATOM 678 C CA . LEU A 1 82 ? 22.610 5.369 -21.823 1.00 96.38 82 LEU A CA 1
ATOM 679 C C . LEU A 1 82 ? 21.668 6.579 -21.902 1.00 96.38 82 LEU A C 1
ATOM 681 O O . LEU A 1 82 ? 21.665 7.433 -21.017 1.00 96.38 82 LEU A O 1
ATOM 685 N N . GLN A 1 83 ? 20.843 6.665 -22.949 1.00 94.94 83 GLN A N 1
ATOM 686 C CA . GLN A 1 83 ? 19.831 7.717 -23.068 1.00 94.94 83 GLN A CA 1
ATOM 687 C C . GLN A 1 83 ? 18.757 7.594 -21.985 1.00 94.94 83 GLN A C 1
ATOM 689 O O . GLN A 1 83 ? 18.357 8.602 -21.398 1.00 94.94 83 GLN A O 1
ATOM 694 N N . SER A 1 84 ? 18.299 6.372 -21.715 1.00 94.25 84 SER A N 1
ATOM 695 C CA . SER A 1 84 ? 17.276 6.098 -20.705 1.00 94.25 84 SER A CA 1
ATOM 696 C C . SER A 1 84 ? 17.805 6.368 -19.296 1.00 94.25 84 SER A C 1
ATOM 698 O O . SER A 1 84 ? 17.125 7.009 -18.498 1.00 94.25 84 SER A O 1
ATOM 700 N N . GLU A 1 85 ? 19.038 5.958 -19.002 1.00 93.38 85 GLU A N 1
ATOM 701 C CA . GLU A 1 85 ? 19.727 6.238 -17.742 1.00 93.38 85 GLU A CA 1
ATOM 702 C C . GLU A 1 85 ? 19.920 7.746 -17.539 1.00 93.38 85 GLU A C 1
ATOM 704 O O . GLU A 1 85 ? 19.563 8.281 -16.491 1.00 93.38 85 GLU A O 1
ATOM 709 N N . ASN A 1 86 ? 20.399 8.472 -18.558 1.00 92.31 86 ASN A N 1
ATOM 710 C CA . ASN A 1 86 ? 20.588 9.921 -18.457 1.00 92.31 86 ASN A CA 1
ATOM 711 C C . ASN A 1 86 ? 19.277 10.654 -18.138 1.00 92.31 86 ASN A C 1
ATOM 713 O O . ASN A 1 86 ? 19.278 11.615 -17.367 1.00 92.31 86 ASN A O 1
ATOM 717 N N . ARG A 1 87 ? 18.153 10.192 -18.700 1.00 89.69 87 ARG A N 1
ATOM 718 C CA . ARG A 1 87 ? 16.821 10.717 -18.375 1.00 89.69 87 ARG A CA 1
ATOM 719 C C . ARG A 1 87 ? 16.465 10.480 -16.906 1.00 89.69 87 ARG A C 1
ATOM 721 O O . ARG A 1 87 ? 16.078 11.434 -16.237 1.00 89.69 87 ARG A O 1
ATOM 728 N N . LEU A 1 88 ? 16.650 9.263 -16.386 1.00 89.56 88 LEU A N 1
ATOM 729 C CA . LEU A 1 88 ? 16.394 8.947 -14.972 1.00 89.56 88 LEU A CA 1
ATOM 730 C C . LEU A 1 88 ? 17.299 9.746 -14.016 1.00 89.56 88 LEU A C 1
ATOM 732 O O . LEU A 1 88 ? 16.830 10.251 -12.997 1.00 89.56 88 LEU A O 1
ATOM 736 N N . LEU A 1 89 ? 18.572 9.955 -14.360 1.00 87.38 89 LEU A N 1
ATOM 737 C CA . LEU A 1 89 ? 19.494 10.771 -13.560 1.00 87.38 89 LEU A CA 1
ATOM 738 C C . LEU A 1 89 ? 19.053 12.238 -13.455 1.00 87.38 89 LEU A C 1
ATOM 740 O O . LEU A 1 89 ? 19.147 12.838 -12.384 1.00 87.38 89 LEU A O 1
ATOM 744 N N . ARG A 1 90 ? 18.514 12.822 -14.532 1.00 85.19 90 ARG A N 1
ATOM 745 C CA . ARG A 1 90 ? 17.944 14.183 -14.482 1.00 85.19 90 ARG A CA 1
ATOM 746 C C . ARG A 1 90 ? 16.736 14.255 -13.552 1.00 85.19 90 ARG A C 1
ATOM 748 O O . ARG A 1 90 ? 16.593 15.225 -12.812 1.00 85.19 90 ARG A O 1
ATOM 755 N N . ILE A 1 91 ? 15.906 13.214 -13.552 1.00 84.62 91 ILE A N 1
ATOM 756 C CA . ILE A 1 91 ? 14.764 13.094 -12.642 1.00 84.62 91 ILE A CA 1
ATOM 757 C C . ILE A 1 91 ? 15.214 13.005 -11.185 1.00 84.62 91 ILE A C 1
ATOM 759 O O . ILE A 1 91 ? 14.627 13.666 -10.332 1.00 84.62 91 ILE A O 1
ATOM 763 N N . HIS A 1 92 ? 16.279 12.255 -10.892 1.00 83.44 92 HIS A N 1
ATOM 764 C CA . HIS A 1 92 ? 16.850 12.228 -9.548 1.00 83.44 92 HIS A CA 1
ATOM 765 C C . HIS A 1 92 ? 17.205 13.633 -9.051 1.00 83.44 92 HIS A C 1
ATOM 767 O O . HIS A 1 92 ? 16.828 13.976 -7.932 1.00 83.44 92 HIS A O 1
ATOM 773 N N . GLY A 1 93 ? 17.863 14.443 -9.886 1.00 81.44 93 GLY A N 1
ATOM 774 C CA . GLY A 1 93 ? 18.184 15.832 -9.554 1.00 81.44 93 GLY A CA 1
ATOM 775 C C . GLY A 1 93 ? 16.945 16.712 -9.367 1.00 81.44 93 GLY A C 1
ATOM 776 O O . GLY A 1 93 ? 16.915 17.536 -8.457 1.00 81.44 93 GLY A O 1
ATOM 777 N N . LEU A 1 94 ? 15.898 16.512 -10.173 1.00 79.56 94 LEU A N 1
ATOM 778 C CA . LEU A 1 94 ? 14.636 17.243 -10.034 1.00 79.56 94 LEU A CA 1
ATOM 779 C C . LEU A 1 94 ? 13.929 16.928 -8.707 1.00 79.56 94 LEU A C 1
ATOM 781 O O . LEU A 1 94 ? 13.497 17.847 -8.017 1.00 79.56 94 LEU A O 1
ATOM 785 N N . ILE A 1 95 ? 13.832 15.648 -8.333 1.00 79.00 95 ILE A N 1
ATOM 786 C CA . ILE A 1 95 ? 13.219 15.229 -7.062 1.00 79.00 95 ILE A CA 1
ATOM 787 C C . ILE A 1 95 ? 13.989 15.829 -5.880 1.00 79.00 95 ILE A C 1
ATOM 789 O O . ILE A 1 95 ? 13.377 16.377 -4.961 1.00 79.00 95 ILE A O 1
ATOM 793 N N . ASP A 1 96 ? 15.324 15.768 -5.917 1.00 78.62 96 ASP A N 1
ATOM 794 C CA . ASP A 1 96 ? 16.174 16.332 -4.865 1.00 78.62 96 ASP A CA 1
ATOM 795 C C . ASP A 1 96 ? 15.987 17.863 -4.774 1.00 78.62 96 ASP A C 1
ATOM 797 O O . ASP A 1 96 ? 15.753 18.395 -3.687 1.00 78.62 96 ASP A O 1
ATOM 801 N N . TYR A 1 97 ? 15.951 18.561 -5.916 1.00 76.00 97 TYR A N 1
ATOM 802 C CA . TYR A 1 97 ? 15.692 20.002 -5.984 1.00 76.00 97 TYR A CA 1
ATOM 803 C C . TYR A 1 97 ? 14.335 20.389 -5.378 1.00 76.00 97 TYR A C 1
ATOM 805 O O . TYR A 1 97 ? 14.253 21.322 -4.574 1.00 76.00 97 TYR A O 1
ATOM 813 N N . VAL A 1 98 ? 13.266 19.667 -5.728 1.00 72.00 98 VAL A N 1
ATOM 814 C CA . VAL A 1 98 ? 11.907 19.930 -5.223 1.00 72.00 98 VAL A CA 1
ATOM 815 C C . VAL A 1 98 ? 11.845 19.711 -3.710 1.00 72.00 98 VAL A C 1
ATOM 817 O O . VAL A 1 98 ? 11.251 20.512 -2.980 1.00 72.00 98 VAL A O 1
ATOM 820 N N . LYS A 1 99 ? 12.502 18.652 -3.222 1.00 71.12 99 LYS A N 1
ATOM 821 C CA . LYS A 1 99 ? 12.569 18.319 -1.798 1.00 71.12 99 LYS A CA 1
ATOM 822 C C . LYS A 1 99 ? 13.238 19.420 -0.974 1.00 71.12 99 LYS A C 1
ATOM 824 O O . LYS A 1 99 ? 12.743 19.746 0.111 1.00 71.12 99 LYS A O 1
ATOM 829 N N . GLU A 1 100 ? 14.341 19.973 -1.471 1.00 70.94 100 GLU A N 1
ATOM 830 C CA . GLU A 1 100 ? 15.120 21.015 -0.791 1.00 70.94 100 GLU A CA 1
ATOM 831 C C . GLU A 1 100 ? 14.427 22.380 -0.822 1.00 70.94 100 GLU A C 1
ATOM 833 O O . GLU A 1 100 ? 14.353 23.060 0.203 1.00 70.94 100 GLU A O 1
ATOM 838 N N . ASN A 1 101 ? 13.852 22.759 -1.966 1.00 64.00 101 ASN A N 1
ATOM 839 C CA . ASN A 1 101 ? 13.338 24.114 -2.183 1.00 64.00 101 ASN A CA 1
ATOM 840 C C . ASN A 1 101 ? 11.892 24.326 -1.718 1.00 64.00 101 ASN A C 1
ATOM 842 O O . ASN A 1 101 ? 11.392 25.443 -1.807 1.00 64.00 101 ASN A O 1
ATOM 846 N N . LYS A 1 102 ? 11.223 23.289 -1.186 1.00 62.69 102 LYS A N 1
ATOM 847 C CA . LYS A 1 102 ? 9.831 23.362 -0.691 1.00 62.69 102 LYS A CA 1
ATOM 848 C C . LYS A 1 102 ? 8.898 24.033 -1.712 1.00 62.69 102 LYS A C 1
ATOM 850 O O . LYS A 1 102 ? 8.117 24.913 -1.353 1.00 62.69 102 LYS A O 1
ATOM 855 N N . LEU A 1 103 ? 9.037 23.643 -2.978 1.00 60.34 103 LEU A N 1
ATOM 856 C CA . LEU A 1 103 ? 8.368 24.303 -4.095 1.00 60.34 103 LEU A CA 1
ATOM 857 C C . LEU A 1 103 ? 6.851 24.352 -3.887 1.00 60.34 103 LEU A C 1
ATOM 859 O O . LEU A 1 103 ? 6.228 23.345 -3.544 1.00 60.34 103 LEU A O 1
ATOM 863 N N . ALA A 1 104 ? 6.261 25.525 -4.113 1.00 58.75 104 ALA A N 1
ATOM 864 C CA . ALA A 1 104 ? 4.814 25.659 -4.190 1.00 58.75 104 ALA A CA 1
ATOM 865 C C . ALA A 1 104 ? 4.325 25.177 -5.565 1.00 58.75 104 ALA A C 1
ATOM 867 O O . ALA A 1 104 ? 5.092 25.108 -6.526 1.00 58.75 104 ALA A O 1
ATOM 868 N N . SER A 1 105 ? 3.022 24.929 -5.710 1.00 54.91 105 SER A N 1
ATOM 869 C CA . SER A 1 105 ? 2.408 24.593 -7.007 1.00 54.91 105 SER A CA 1
ATOM 870 C C . SER A 1 105 ? 2.758 25.590 -8.124 1.00 54.91 105 SER A C 1
ATOM 872 O O . SER A 1 105 ? 2.986 25.203 -9.266 1.00 54.91 105 SER A O 1
ATOM 874 N N . LYS A 1 106 ? 2.910 26.876 -7.784 1.00 59.09 106 LYS A N 1
ATOM 875 C CA . LYS A 1 106 ? 3.336 27.938 -8.713 1.00 59.09 106 LYS A CA 1
ATOM 876 C C . LYS A 1 106 ? 4.745 27.739 -9.284 1.00 59.09 106 LYS A C 1
ATOM 878 O O . LYS A 1 106 ? 5.022 28.216 -10.381 1.00 59.09 106 LYS A O 1
ATOM 883 N N . ASP A 1 107 ? 5.629 27.052 -8.569 1.00 61.75 107 ASP A N 1
ATOM 884 C CA . ASP A 1 107 ? 6.997 26.817 -9.027 1.00 61.75 107 ASP A CA 1
ATOM 885 C C . ASP A 1 107 ? 7.089 25.630 -9.998 1.00 61.75 107 ASP A C 1
ATOM 887 O O . ASP A 1 107 ? 7.970 25.609 -10.851 1.00 61.75 107 ASP A O 1
ATOM 891 N N . LEU A 1 108 ? 6.133 24.696 -9.975 1.00 57.28 108 LEU A N 1
ATOM 892 C CA . LEU A 1 108 ? 6.024 23.636 -10.993 1.00 57.28 108 LEU A CA 1
ATOM 893 C C . LEU A 1 108 ? 5.648 24.187 -12.363 1.00 57.28 108 LEU A C 1
ATOM 895 O O . LEU A 1 108 ? 6.178 23.743 -13.379 1.00 57.28 108 LEU A O 1
ATOM 899 N N . ILE A 1 109 ? 4.739 25.169 -12.372 1.00 57.78 109 ILE A N 1
ATOM 900 C CA . ILE A 1 109 ? 4.316 25.881 -13.580 1.00 57.78 109 ILE A CA 1
ATOM 901 C C . ILE A 1 109 ? 5.543 26.559 -14.200 1.00 57.78 109 ILE A C 1
ATOM 903 O O . ILE A 1 109 ? 5.776 26.455 -15.401 1.00 57.78 109 ILE A O 1
ATOM 907 N N . ARG A 1 110 ? 6.394 27.178 -13.367 1.00 59.75 110 ARG A N 1
ATOM 908 C CA . ARG A 1 110 ? 7.671 27.770 -13.802 1.00 59.75 110 ARG A CA 1
ATOM 909 C C . ARG A 1 110 ? 8.658 26.741 -14.350 1.00 59.75 110 ARG A C 1
ATOM 911 O O . ARG A 1 110 ? 9.401 27.061 -15.270 1.00 59.75 110 ARG A O 1
ATOM 918 N N . LEU A 1 111 ? 8.664 25.527 -13.803 1.00 63.31 111 LEU A N 1
ATOM 919 C CA . LEU A 1 111 ? 9.490 24.415 -14.283 1.00 63.31 111 LEU A CA 1
ATOM 920 C C . LEU A 1 111 ? 8.904 23.715 -15.522 1.00 63.31 111 LEU A C 1
ATOM 922 O O . LEU A 1 111 ? 9.517 22.784 -16.036 1.00 63.31 111 LEU A O 1
ATOM 926 N N . GLY A 1 112 ? 7.733 24.143 -16.006 1.00 60.34 112 GLY A N 1
ATOM 927 C CA . GLY A 1 112 ? 7.063 23.571 -17.175 1.00 60.34 112 GLY A CA 1
ATOM 928 C C . GLY A 1 112 ? 6.425 22.195 -16.945 1.00 60.34 112 GLY A C 1
ATOM 929 O O . GLY A 1 112 ? 5.844 21.637 -17.874 1.00 60.34 112 GLY A O 1
ATOM 930 N N . LEU A 1 113 ? 6.489 21.677 -15.714 1.00 64.19 113 LEU A N 1
ATOM 931 C CA . LEU A 1 113 ? 5.938 20.377 -15.300 1.00 64.19 113 LEU A CA 1
ATOM 932 C C . LEU A 1 113 ? 4.407 20.388 -15.201 1.00 64.19 113 LEU A C 1
ATOM 934 O O . LEU A 1 113 ? 3.777 19.339 -15.159 1.00 64.19 113 LEU A O 1
ATOM 938 N N . ASP A 1 114 ? 3.834 21.589 -15.175 1.00 63.59 114 ASP A N 1
ATOM 939 C CA . ASP A 1 114 ? 2.400 21.868 -15.167 1.00 63.59 114 ASP A CA 1
ATOM 940 C C . ASP A 1 114 ? 2.133 23.051 -16.120 1.00 63.59 114 ASP A C 1
ATOM 942 O O . ASP A 1 114 ? 1.531 24.066 -15.774 1.00 63.59 114 ASP A O 1
ATOM 946 N N . SER A 1 115 ? 2.741 22.982 -17.310 1.00 63.59 115 SER A N 1
ATOM 947 C CA . SER A 1 115 ? 2.831 24.095 -18.269 1.00 63.59 115 SER A CA 1
ATOM 948 C C . SER A 1 115 ? 1.500 24.483 -18.919 1.00 63.59 115 SER A C 1
ATOM 950 O O . SER A 1 115 ? 1.405 25.575 -19.482 1.00 63.59 115 SER A O 1
ATOM 952 N N . THR A 1 116 ? 0.479 23.627 -18.835 1.00 70.75 116 THR A N 1
ATOM 953 C CA . THR A 1 116 ? -0.864 23.868 -19.377 1.00 70.75 116 THR A CA 1
ATOM 954 C C . THR A 1 116 ? -1.932 23.625 -18.308 1.00 70.75 116 THR A C 1
ATOM 956 O O . THR A 1 116 ? -1.771 22.781 -17.427 1.00 70.75 116 THR A O 1
ATOM 959 N N . GLU A 1 117 ? -3.054 24.346 -18.400 1.00 75.56 117 GLU A N 1
ATOM 960 C CA . GLU A 1 117 ? -4.228 24.107 -17.538 1.00 75.56 117 GLU A CA 1
ATOM 961 C C . GLU A 1 117 ? -4.803 22.691 -17.723 1.00 75.56 117 GLU A C 1
ATOM 963 O O . GLU A 1 117 ? -5.330 22.098 -16.782 1.00 75.56 117 GLU A O 1
ATOM 968 N N . GLU A 1 118 ? -4.656 22.121 -18.921 1.00 81.50 118 GLU A N 1
ATOM 969 C CA . GLU A 1 118 ? -5.038 20.740 -19.222 1.00 81.50 118 GLU A CA 1
ATOM 970 C C . GLU A 1 118 ? -4.195 19.741 -18.416 1.00 81.50 118 GLU A C 1
ATOM 972 O O . GLU A 1 118 ? -4.759 18.943 -17.669 1.00 81.50 118 GLU A O 1
ATOM 977 N N . ASN A 1 119 ? -2.860 19.863 -18.444 1.00 79.94 119 ASN A N 1
ATOM 978 C CA . ASN A 1 119 ? -1.963 19.010 -17.655 1.00 79.94 119 ASN A CA 1
ATOM 979 C C . ASN A 1 119 ? -2.251 19.124 -16.157 1.00 79.94 119 ASN A C 1
ATOM 981 O O . ASN A 1 119 ? -2.280 18.119 -15.448 1.00 79.94 119 ASN A O 1
ATOM 985 N N . ARG A 1 120 ? -2.533 20.337 -15.678 1.00 80.44 120 ARG A N 1
ATOM 986 C CA . ARG A 1 120 ? -2.875 20.571 -14.275 1.00 80.44 120 ARG A CA 1
ATOM 987 C C . ARG A 1 120 ? -4.173 19.889 -13.874 1.00 80.44 120 ARG A C 1
ATOM 989 O O . ARG A 1 120 ? -4.257 19.308 -12.792 1.00 80.44 120 ARG A O 1
ATOM 996 N N . THR A 1 121 ? -5.173 19.949 -14.746 1.00 87.44 121 THR A N 1
ATOM 997 C CA . THR A 1 121 ? -6.459 19.283 -14.536 1.00 87.44 121 THR A CA 1
ATOM 998 C C . THR A 1 121 ? -6.283 17.767 -14.527 1.00 87.44 121 THR A C 1
ATOM 1000 O O . THR A 1 121 ? -6.804 17.100 -13.638 1.00 87.44 121 THR A O 1
ATOM 1003 N N . GLU A 1 122 ? -5.493 17.212 -15.449 1.00 90.12 122 GLU A N 1
ATOM 1004 C CA . GLU A 1 122 ? -5.179 15.781 -15.464 1.00 90.12 122 GLU A CA 1
ATOM 1005 C C . GLU A 1 122 ? -4.414 15.327 -14.219 1.00 90.12 122 GLU A C 1
ATOM 1007 O O . GLU A 1 122 ? -4.746 14.298 -13.633 1.00 90.12 122 GLU A O 1
ATOM 1012 N N . ASN A 1 123 ? -3.402 16.088 -13.799 1.00 89.62 123 ASN A N 1
ATOM 1013 C CA . ASN A 1 123 ? -2.608 15.795 -12.609 1.00 89.62 123 ASN A CA 1
ATOM 1014 C C . ASN A 1 123 ? -3.471 15.843 -11.343 1.00 89.62 123 ASN A C 1
ATOM 1016 O O . ASN A 1 123 ? -3.347 14.974 -10.480 1.00 89.62 123 ASN A O 1
ATOM 1020 N N . LEU A 1 124 ? -4.370 16.827 -11.245 1.00 91.88 124 LEU A N 1
ATOM 1021 C CA . LEU A 1 124 ? -5.336 16.913 -10.156 1.00 91.88 124 LEU A CA 1
ATOM 1022 C C . LEU A 1 124 ? -6.288 15.716 -10.172 1.00 91.88 124 LEU A C 1
ATOM 1024 O O . LEU A 1 124 ? -6.405 15.048 -9.154 1.00 91.88 124 LEU A O 1
ATOM 1028 N N . ASN A 1 125 ? -6.913 15.402 -11.307 1.00 94.62 125 ASN A N 1
ATOM 1029 C CA . ASN A 1 125 ? -7.829 14.264 -11.411 1.00 94.62 125 ASN A CA 1
ATOM 1030 C C . ASN A 1 125 ? -7.131 12.950 -11.040 1.00 94.62 125 ASN A C 1
ATOM 1032 O O . ASN A 1 125 ? -7.650 12.193 -10.227 1.00 94.62 125 ASN A O 1
ATOM 1036 N N . TYR A 1 126 ? -5.908 12.730 -11.536 1.00 94.62 126 TYR A N 1
ATOM 1037 C CA . TYR A 1 126 ? -5.101 11.570 -11.158 1.00 94.62 126 TYR A CA 1
ATOM 1038 C C . TYR A 1 126 ? -4.873 11.496 -9.646 1.00 94.62 126 TYR A C 1
ATOM 1040 O O . TYR A 1 126 ? -4.987 10.425 -9.053 1.00 94.62 126 TYR A O 1
ATOM 1048 N N . LEU A 1 127 ? -4.551 12.622 -9.005 1.00 93.44 127 LEU A N 1
ATOM 1049 C CA . LEU A 1 127 ? -4.365 12.675 -7.560 1.00 93.44 127 LEU A CA 1
ATOM 1050 C C . LEU A 1 127 ? -5.667 12.363 -6.808 1.00 93.44 127 LEU A C 1
ATOM 1052 O O . LEU A 1 127 ? -5.645 11.579 -5.860 1.00 93.44 127 LEU A O 1
ATOM 1056 N N . LEU A 1 128 ? -6.791 12.947 -7.226 1.00 95.94 128 LEU A N 1
ATOM 1057 C CA . LEU A 1 128 ? -8.101 12.751 -6.597 1.00 95.94 128 LEU A CA 1
ATOM 1058 C C . LEU A 1 128 ? -8.612 11.311 -6.739 1.00 95.94 128 LEU A C 1
ATOM 1060 O O . LEU A 1 128 ? -9.209 10.786 -5.801 1.00 95.94 128 LEU A O 1
ATOM 1064 N N . ASP A 1 129 ? -8.318 10.653 -7.860 1.00 95.69 129 ASP A N 1
ATOM 1065 C CA . ASP A 1 129 ? -8.658 9.245 -8.093 1.00 95.69 129 ASP A CA 1
ATOM 1066 C C . ASP A 1 129 ? -7.813 8.285 -7.238 1.00 95.69 129 ASP A C 1
ATOM 1068 O O . ASP A 1 129 ? -8.228 7.159 -6.961 1.00 95.69 129 ASP A O 1
ATOM 1072 N N . ASN A 1 130 ? -6.631 8.728 -6.799 1.00 94.81 130 ASN A N 1
ATOM 1073 C CA . ASN A 1 130 ? -5.666 7.916 -6.055 1.00 94.81 130 ASN A CA 1
ATOM 1074 C C . ASN A 1 130 ? -5.468 8.365 -4.603 1.00 94.81 130 ASN A C 1
ATOM 1076 O O . ASN A 1 130 ? -4.547 7.892 -3.933 1.00 94.81 130 ASN A O 1
ATOM 1080 N N . THR A 1 131 ? -6.334 9.245 -4.100 1.00 94.81 131 THR A N 1
ATOM 1081 C CA . THR A 1 131 ? -6.359 9.657 -2.695 1.00 94.81 131 THR A CA 1
ATOM 1082 C C . THR A 1 131 ? -7.757 9.580 -2.108 1.00 94.81 131 THR A C 1
ATOM 1084 O O . THR A 1 131 ? -8.763 9.705 -2.805 1.00 94.81 131 THR A O 1
ATOM 1087 N N . TYR A 1 132 ? -7.828 9.363 -0.801 1.00 95.88 132 TYR A N 1
ATOM 1088 C CA . TYR A 1 132 ? -9.088 9.225 -0.085 1.00 95.88 132 TYR A CA 1
ATOM 1089 C C . TYR A 1 132 ? -8.913 9.535 1.404 1.00 95.88 132 TYR A C 1
ATOM 1091 O O . TYR A 1 132 ? -7.796 9.682 1.901 1.00 95.88 132 TYR A O 1
ATOM 1099 N N . LEU A 1 133 ? -10.032 9.605 2.127 1.00 95.69 133 LEU A N 1
ATOM 1100 C CA . LEU A 1 133 ? -10.042 9.509 3.587 1.00 95.69 133 LEU A CA 1
ATOM 1101 C C . LEU A 1 133 ? -10.758 8.231 4.019 1.00 95.69 133 LEU A C 1
ATOM 1103 O O . LEU A 1 133 ? -11.816 7.888 3.486 1.00 95.69 133 LEU A O 1
ATOM 1107 N N . SER A 1 134 ? -10.194 7.520 4.993 1.00 95.00 134 SER A N 1
ATOM 1108 C CA . SER A 1 134 ? -10.840 6.343 5.576 1.00 95.00 134 SER A CA 1
ATOM 1109 C C . SER A 1 134 ? -12.036 6.766 6.432 1.00 95.00 134 SER A C 1
ATOM 1111 O O . SER A 1 134 ? -11.895 7.526 7.393 1.00 95.00 134 SER A O 1
ATOM 1113 N N . TYR A 1 135 ? -13.224 6.254 6.106 1.00 95.12 135 TYR A N 1
ATOM 1114 C CA . TYR A 1 135 ? -14.457 6.550 6.835 1.00 95.12 135 TYR A CA 1
ATOM 1115 C C . TYR A 1 135 ? -14.351 6.175 8.312 1.00 95.12 135 TYR A C 1
ATOM 1117 O O . TYR A 1 135 ? -14.775 6.951 9.162 1.00 95.12 135 TYR A O 1
ATOM 1125 N N . SER A 1 136 ? -13.768 5.014 8.628 1.00 93.31 136 SER A N 1
ATOM 1126 C CA . SER A 1 136 ? -13.606 4.574 10.017 1.00 93.31 136 SER A CA 1
ATOM 1127 C C . SER A 1 136 ? -12.705 5.522 10.810 1.00 93.31 136 SER A C 1
ATOM 1129 O O . SER A 1 136 ? -13.044 5.873 11.938 1.00 93.31 136 SER A O 1
ATOM 1131 N N . LYS A 1 137 ? -11.616 6.018 10.205 1.00 93.31 137 LYS A N 1
ATOM 1132 C CA . LYS A 1 137 ? -10.741 7.015 10.842 1.00 93.31 137 LYS A CA 1
ATOM 1133 C C . LYS A 1 137 ? -11.452 8.350 11.056 1.00 93.31 137 LYS A C 1
ATOM 1135 O O . LYS A 1 137 ? -11.333 8.918 12.138 1.00 93.31 137 LYS A O 1
ATOM 1140 N N . ILE A 1 138 ? -12.215 8.832 10.069 1.00 95.25 138 ILE A N 1
ATOM 1141 C CA . ILE A 1 138 ? -13.010 10.062 10.226 1.00 95.25 138 ILE A CA 1
ATOM 1142 C C . ILE A 1 138 ? -14.040 9.886 11.335 1.00 95.25 138 ILE A C 1
ATOM 1144 O O . ILE A 1 138 ? -14.148 10.752 12.197 1.00 95.25 138 ILE A O 1
ATOM 1148 N N . LEU A 1 139 ? -14.786 8.779 11.330 1.00 95.88 139 LEU A N 1
ATOM 1149 C CA . LEU A 1 139 ? -15.801 8.500 12.340 1.00 95.88 139 LEU A CA 1
ATOM 1150 C C . LEU A 1 139 ? -15.181 8.507 13.742 1.00 95.88 139 LEU A C 1
ATOM 1152 O O . LEU A 1 139 ? -15.709 9.184 14.621 1.00 95.88 139 LEU A O 1
ATOM 1156 N N . GLN A 1 140 ? -14.042 7.834 13.928 1.00 95.25 140 GLN A N 1
ATOM 1157 C CA . GLN A 1 140 ? -13.309 7.806 15.194 1.00 95.25 140 GLN A CA 1
ATOM 1158 C C . GLN A 1 140 ? -12.869 9.209 15.631 1.00 95.25 140 GLN A C 1
ATOM 1160 O O . GLN A 1 140 ? -13.228 9.674 16.713 1.00 95.25 140 GLN A O 1
ATOM 1165 N N . GLN A 1 141 ? -12.130 9.913 14.770 1.00 94.94 141 GLN A N 1
ATOM 1166 C CA . GLN A 1 141 ? -11.548 11.215 15.094 1.00 94.94 141 GLN A CA 1
ATOM 1167 C C . GLN A 1 141 ? -12.621 12.280 15.323 1.00 94.94 141 GLN A C 1
ATOM 1169 O O . GLN A 1 141 ? -12.556 13.006 16.314 1.00 94.94 141 GLN A O 1
ATOM 1174 N N . LYS A 1 142 ? -13.642 12.349 14.461 1.00 95.56 142 LYS A N 1
ATOM 1175 C CA . LYS A 1 142 ? -14.752 13.302 14.598 1.00 95.56 142 LYS A CA 1
ATOM 1176 C C . LYS A 1 142 ? -15.565 13.019 15.860 1.00 95.56 142 LYS A C 1
ATOM 1178 O O . LYS A 1 142 ? -15.902 13.961 16.574 1.00 95.56 142 LYS A O 1
ATOM 1183 N N . THR A 1 143 ? -15.806 11.744 16.188 1.00 97.31 143 THR A N 1
ATOM 1184 C CA . THR A 1 143 ? -16.468 11.366 17.448 1.00 97.31 143 THR A CA 1
ATOM 1185 C C . THR A 1 143 ? -15.654 11.857 18.638 1.00 97.31 143 THR A C 1
ATOM 1187 O O . THR A 1 143 ? -16.191 12.585 19.470 1.00 97.31 143 THR A O 1
ATOM 1190 N N . PHE A 1 144 ? -14.352 11.554 18.679 1.00 97.19 144 PHE A N 1
ATOM 1191 C CA . PHE A 1 144 ? -13.464 11.976 19.763 1.00 97.19 144 PHE A CA 1
ATOM 1192 C C . PHE A 1 144 ? -13.419 13.500 19.925 1.00 97.19 144 PHE A C 1
ATOM 1194 O O . PHE A 1 144 ? -13.583 14.017 21.028 1.00 97.19 144 PHE A O 1
ATOM 1201 N N . LEU A 1 145 ? -13.245 14.235 18.824 1.00 94.88 145 LEU A N 1
ATOM 1202 C CA . LEU A 1 145 ? -13.153 15.697 18.838 1.00 94.88 145 LEU A CA 1
ATOM 1203 C C . LEU A 1 145 ? -14.478 16.378 19.215 1.00 94.88 145 LEU A C 1
ATOM 1205 O O . LEU A 1 145 ? -14.452 17.489 19.741 1.00 94.88 145 LEU A O 1
ATOM 1209 N N . SER A 1 146 ? -15.620 15.714 19.007 1.00 95.56 146 SER A N 1
ATOM 1210 C CA . SER A 1 146 ? -16.938 16.221 19.420 1.00 95.56 146 SER A CA 1
ATOM 1211 C C . SER A 1 146 ? -17.187 16.155 20.933 1.00 95.56 146 SER A C 1
ATOM 1213 O O . SER A 1 146 ? -18.140 16.759 21.430 1.00 95.56 146 SER A O 1
ATOM 1215 N N . LEU A 1 147 ? -16.366 15.404 21.674 1.00 97.69 147 LEU A N 1
ATOM 1216 C CA . LEU A 1 147 ? -16.541 15.202 23.109 1.00 97.69 147 LEU A CA 1
ATOM 1217 C C . LEU A 1 147 ? -16.037 16.402 23.919 1.00 97.69 147 LEU A C 1
ATOM 1219 O O . LEU A 1 147 ? -15.090 17.073 23.506 1.00 97.69 147 LEU A O 1
ATOM 1223 N N . PRO A 1 148 ? -16.587 16.647 25.123 1.00 97.19 148 PRO A N 1
ATOM 1224 C CA . PRO A 1 148 ? -16.019 17.614 26.055 1.00 97.19 148 PRO A CA 1
ATOM 1225 C C . PRO A 1 148 ? -14.555 17.297 26.374 1.00 97.19 148 PRO A C 1
ATOM 1227 O O . PRO A 1 148 ? -14.190 16.131 26.533 1.00 97.19 148 PRO A O 1
ATOM 1230 N N . LYS A 1 149 ? -13.725 18.333 26.549 1.00 96.50 149 LYS A N 1
ATOM 1231 C CA . LYS A 1 149 ? -12.277 18.169 26.763 1.00 96.50 149 LYS A CA 1
ATOM 1232 C C . LYS A 1 149 ? -11.936 17.242 27.936 1.00 96.50 149 LYS A C 1
ATOM 1234 O O . LYS A 1 149 ? -11.027 16.433 27.827 1.00 96.50 149 LYS A O 1
ATOM 1239 N N . GLU A 1 150 ? -12.710 17.297 29.016 1.00 96.19 150 GLU A N 1
ATOM 1240 C CA . GLU A 1 150 ? -12.515 16.415 30.172 1.00 96.19 150 GLU A CA 1
ATOM 1241 C C . GLU A 1 150 ? -12.766 14.936 29.854 1.00 96.19 150 GLU A C 1
ATOM 1243 O O . GLU A 1 150 ? -12.068 14.076 30.374 1.00 96.19 150 GLU A O 1
ATOM 1248 N N . VAL A 1 151 ? -13.741 14.641 28.987 1.00 97.56 151 VAL A N 1
ATOM 1249 C CA . VAL A 1 151 ? -14.026 13.269 28.541 1.00 97.56 151 VAL A CA 1
ATOM 1250 C C . VAL A 1 151 ? -12.930 12.792 27.594 1.00 97.56 151 VAL A C 1
ATOM 1252 O O . VAL A 1 151 ? -12.505 11.648 27.694 1.00 97.56 151 VAL A O 1
ATOM 1255 N N . GLN A 1 152 ? -12.441 13.665 26.707 1.00 97.38 152 GLN A N 1
ATOM 1256 C CA . GLN A 1 152 ? -11.295 13.352 25.848 1.00 97.38 152 GLN A CA 1
ATOM 1257 C C . GLN A 1 152 ? -10.063 12.976 26.679 1.00 97.38 152 GLN A C 1
ATOM 1259 O O . GLN A 1 152 ? -9.401 11.988 26.377 1.00 97.38 152 GLN A O 1
ATOM 1264 N N . ASP A 1 153 ? -9.767 13.754 27.722 1.00 96.56 153 ASP A N 1
ATOM 1265 C CA . ASP A 1 153 ? -8.615 13.515 28.590 1.00 96.56 153 ASP A CA 1
ATOM 1266 C C . ASP A 1 153 ? -8.761 12.197 29.370 1.00 96.56 153 ASP A C 1
ATOM 1268 O O . ASP A 1 153 ? -7.800 11.437 29.446 1.00 96.56 153 ASP A O 1
ATOM 1272 N N . ASP A 1 154 ? -9.957 11.885 29.882 1.00 97.25 154 ASP A N 1
ATOM 1273 C CA . ASP A 1 154 ? -10.238 10.602 30.542 1.00 97.25 154 ASP A CA 1
ATOM 1274 C C . ASP A 1 154 ? -10.131 9.408 29.571 1.00 97.25 154 ASP A C 1
ATOM 1276 O O . ASP A 1 154 ? -9.559 8.378 29.918 1.00 97.25 154 ASP A O 1
ATOM 1280 N N . LEU A 1 155 ? -10.637 9.535 28.340 1.00 96.19 155 LEU A N 1
ATOM 1281 C CA . LEU A 1 155 ? -10.535 8.486 27.317 1.00 96.19 155 LEU A CA 1
ATOM 1282 C C . LEU A 1 155 ? -9.076 8.190 26.939 1.00 96.19 155 LEU A C 1
ATOM 1284 O O . LEU A 1 155 ? -8.722 7.028 26.760 1.00 96.19 155 LEU A O 1
ATOM 1288 N N . LEU A 1 156 ? -8.221 9.216 26.878 1.00 95.62 156 LEU A N 1
ATOM 1289 C CA . LEU A 1 156 ? -6.784 9.056 26.625 1.00 95.62 156 LEU A CA 1
ATOM 1290 C C . LEU A 1 156 ? -6.036 8.359 27.774 1.00 95.62 156 LEU A C 1
ATOM 1292 O O . LEU A 1 156 ? -4.930 7.865 27.565 1.00 95.62 156 LEU A O 1
ATOM 1296 N N . LEU A 1 157 ? -6.607 8.322 28.984 1.00 95.25 157 LEU A N 1
ATOM 1297 C CA . LEU A 1 157 ? -6.058 7.538 30.096 1.00 95.25 157 LEU A CA 1
ATOM 1298 C C . LEU A 1 157 ? -6.409 6.050 29.995 1.00 95.25 157 LEU A C 1
ATOM 1300 O O . LEU A 1 157 ? -5.672 5.240 30.564 1.00 95.25 157 LEU A O 1
ATOM 1304 N N . LEU A 1 158 ? -7.512 5.705 29.317 1.00 92.62 158 LEU A N 1
ATOM 1305 C CA . LEU A 1 158 ? -7.884 4.318 29.018 1.00 92.62 158 LEU A CA 1
ATOM 1306 C C . LEU A 1 158 ? -7.005 3.761 27.896 1.00 92.62 158 LEU A C 1
ATOM 1308 O O . LEU A 1 158 ? -6.391 2.713 28.064 1.00 92.62 158 LEU A O 1
ATOM 1312 N N . ASP A 1 159 ? -6.896 4.501 26.791 1.00 91.50 159 ASP A N 1
ATOM 1313 C CA . ASP A 1 159 ? -6.028 4.167 25.663 1.00 91.50 159 ASP A CA 1
ATOM 1314 C C . ASP A 1 159 ? -5.463 5.456 25.040 1.00 91.50 159 ASP A C 1
ATOM 1316 O O . ASP A 1 159 ? -6.203 6.338 24.595 1.00 91.50 159 ASP A O 1
ATOM 1320 N N . GLU A 1 160 ? -4.134 5.577 24.993 1.00 91.31 160 GLU A N 1
ATOM 1321 C CA . GLU A 1 160 ? -3.451 6.767 24.467 1.00 91.31 160 GLU A CA 1
ATOM 1322 C C . GLU A 1 160 ? -3.665 6.972 22.953 1.00 91.31 160 GLU A C 1
ATOM 1324 O O . GLU A 1 160 ? -3.532 8.090 22.447 1.00 91.31 160 GLU A O 1
ATOM 1329 N N . TYR A 1 161 ? -4.048 5.916 22.231 1.00 91.06 161 TYR A N 1
ATOM 1330 C CA . TYR A 1 161 ? -4.291 5.911 20.790 1.00 91.06 161 TYR A CA 1
ATOM 1331 C C . TYR A 1 161 ? -5.763 6.090 20.425 1.00 91.06 161 TYR A C 1
ATOM 1333 O O . TYR A 1 161 ? -6.062 6.229 19.240 1.00 91.06 161 TYR A O 1
ATOM 1341 N N . ILE A 1 162 ? -6.678 6.180 21.397 1.00 92.19 162 ILE A N 1
ATOM 1342 C CA . ILE A 1 162 ? -8.138 6.212 21.183 1.00 92.19 162 ILE A CA 1
ATOM 1343 C C . ILE A 1 162 ? -8.610 7.304 20.217 1.00 92.19 162 ILE A C 1
ATOM 1345 O O . ILE A 1 162 ? -9.662 7.196 19.596 1.00 92.19 162 ILE A O 1
ATOM 1349 N N . LYS A 1 163 ? -7.840 8.385 20.064 1.00 90.56 163 LYS A N 1
ATOM 1350 C CA . LYS A 1 163 ? -8.139 9.437 19.089 1.00 90.56 163 LYS A CA 1
ATOM 1351 C C . LYS A 1 163 ? -7.975 8.950 17.642 1.00 90.56 163 LYS A C 1
ATOM 1353 O O . LYS A 1 163 ? -8.708 9.397 16.764 1.00 90.56 163 LYS A O 1
ATOM 1358 N N . HIS A 1 164 ? -6.991 8.093 17.383 1.00 87.00 164 HIS A N 1
ATOM 1359 C CA . HIS A 1 164 ? -6.529 7.728 16.042 1.00 87.00 164 HIS A CA 1
ATOM 1360 C C . HIS A 1 164 ? -6.783 6.259 15.681 1.00 87.00 164 HIS A C 1
ATOM 1362 O O . HIS A 1 164 ? -6.885 5.953 14.493 1.00 87.00 164 HIS A O 1
ATOM 1368 N N . ASP A 1 165 ? -6.922 5.384 16.676 1.00 88.62 165 ASP A N 1
ATOM 1369 C CA . ASP A 1 165 ? -7.235 3.968 16.521 1.00 88.62 165 ASP A CA 1
ATOM 1370 C C . ASP A 1 165 ? -8.600 3.655 17.152 1.00 88.62 165 ASP A C 1
ATOM 1372 O O . ASP A 1 165 ? -8.856 3.973 18.314 1.00 88.62 165 ASP A O 1
ATOM 1376 N N . SER A 1 166 ? -9.496 3.052 16.367 1.00 91.38 166 SER A N 1
ATOM 1377 C CA . SER A 1 166 ? -10.828 2.653 16.826 1.00 91.38 166 SER A CA 1
ATOM 1378 C C . SER A 1 166 ? -10.833 1.296 17.521 1.00 91.38 166 SER A C 1
ATOM 1380 O O . SER A 1 166 ? -11.804 0.971 18.199 1.00 91.38 166 SER A O 1
ATOM 1382 N N . GLN A 1 167 ? -9.762 0.506 17.384 1.00 91.38 167 GLN A N 1
ATOM 1383 C CA . GLN A 1 167 ? -9.714 -0.897 17.786 1.00 91.38 167 GLN A CA 1
ATOM 1384 C C . GLN A 1 167 ? -10.187 -1.142 19.220 1.00 91.38 167 GLN A C 1
ATOM 1386 O O . GLN A 1 167 ? -11.041 -2.003 19.427 1.00 91.38 167 GLN A O 1
ATOM 1391 N N . TYR A 1 168 ? -9.646 -0.408 20.195 1.00 92.94 168 TYR A N 1
ATOM 1392 C CA . TYR A 1 168 ? -9.979 -0.609 21.606 1.00 92.94 168 TYR A CA 1
ATOM 1393 C C . TYR A 1 168 ? -11.481 -0.425 21.860 1.00 92.94 168 TYR A C 1
ATOM 1395 O O . TYR A 1 168 ? -12.143 -1.297 22.427 1.00 92.94 168 TYR A O 1
ATOM 1403 N N . LEU A 1 169 ? -12.057 0.672 21.365 1.00 95.06 169 LEU A N 1
ATOM 1404 C CA . LEU A 1 169 ? -13.478 0.956 21.547 1.00 95.06 169 LEU A CA 1
ATOM 1405 C C . LEU A 1 169 ? -14.379 0.065 20.691 1.00 95.06 169 LEU A C 1
ATOM 1407 O O . LEU A 1 169 ? -15.439 -0.327 21.166 1.00 95.06 169 LEU A O 1
ATOM 1411 N N . ASP A 1 170 ? -13.965 -0.308 19.481 1.00 94.56 170 ASP A N 1
ATOM 1412 C CA . ASP A 1 170 ? -14.700 -1.247 18.629 1.00 94.56 170 ASP A CA 1
ATOM 1413 C C . ASP A 1 170 ? -14.816 -2.629 19.291 1.00 94.56 170 ASP A C 1
ATOM 1415 O O . ASP A 1 170 ? -15.885 -3.246 19.255 1.00 94.56 170 ASP A O 1
AT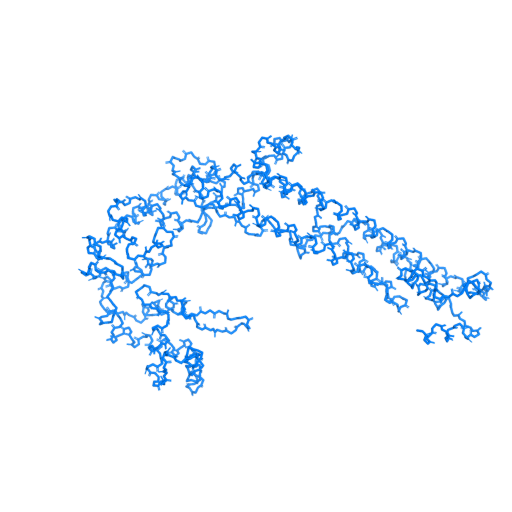OM 1419 N N . ASP A 1 171 ? -13.746 -3.102 19.942 1.00 94.44 171 ASP A N 1
ATOM 1420 C CA . ASP A 1 171 ? -13.764 -4.346 20.713 1.00 94.44 171 ASP A CA 1
ATOM 1421 C C . ASP A 1 171 ? -14.759 -4.230 21.893 1.00 94.44 171 ASP A C 1
ATOM 1423 O O . ASP A 1 171 ? -15.565 -5.136 22.120 1.00 94.44 171 ASP A O 1
ATOM 1427 N N . HIS A 1 172 ? -14.792 -3.093 22.599 1.00 95.44 172 HIS A N 1
ATOM 1428 C CA . HIS A 1 172 ? -15.759 -2.851 23.679 1.00 95.44 172 HIS A CA 1
ATOM 1429 C C . HIS A 1 172 ? -17.207 -2.688 23.206 1.00 95.44 172 HIS A C 1
ATOM 1431 O O . HIS A 1 172 ? -18.124 -3.145 23.890 1.00 95.44 172 HIS A O 1
ATOM 1437 N N . ILE A 1 173 ? -17.432 -2.080 22.042 1.00 96.38 173 ILE A N 1
ATOM 1438 C CA . ILE A 1 173 ? -18.758 -1.965 21.426 1.00 96.38 173 ILE A CA 1
ATOM 1439 C C . ILE A 1 173 ? -19.261 -3.346 21.015 1.00 96.38 173 ILE A C 1
ATOM 1441 O O . ILE A 1 173 ? -20.412 -3.678 21.290 1.00 96.38 173 ILE A O 1
ATOM 1445 N N . LEU A 1 174 ? -18.402 -4.184 20.423 1.00 95.88 174 LEU A N 1
ATOM 1446 C CA . LEU A 1 174 ? -18.743 -5.576 20.135 1.00 95.88 174 LEU A CA 1
ATOM 1447 C C . LEU A 1 174 ? -19.156 -6.310 21.415 1.00 95.88 174 LEU A C 1
ATOM 1449 O O . LEU A 1 174 ? -20.190 -6.974 21.431 1.00 95.88 174 LEU A O 1
ATOM 1453 N N . LEU A 1 175 ? -18.371 -6.185 22.487 1.00 95.44 175 LEU A N 1
ATOM 1454 C CA . LEU A 1 175 ? -18.691 -6.815 23.767 1.00 95.44 175 LEU A CA 1
ATOM 1455 C C . LEU A 1 175 ? -20.025 -6.306 24.326 1.00 95.44 175 LEU A C 1
ATOM 1457 O O . LEU A 1 175 ? -20.845 -7.111 24.756 1.00 95.44 175 LEU A O 1
ATOM 1461 N N . TYR A 1 176 ? -20.283 -5.000 24.272 1.00 96.50 176 TYR A N 1
ATOM 1462 C CA . TYR A 1 176 ? -21.569 -4.434 24.673 1.00 96.50 176 TYR A CA 1
ATOM 1463 C C . TYR A 1 176 ? -22.730 -5.030 23.871 1.00 96.50 176 TYR A C 1
ATOM 1465 O O . TYR A 1 176 ? -23.689 -5.518 24.459 1.00 96.50 176 TYR A O 1
ATOM 1473 N N . GLU A 1 177 ? -22.627 -5.082 22.543 1.00 95.69 177 GLU A N 1
ATOM 1474 C CA . GLU A 1 177 ? -23.676 -5.642 21.685 1.00 95.69 177 GLU A CA 1
ATOM 1475 C C . GLU A 1 177 ? -23.948 -7.128 21.960 1.00 95.69 177 GLU A C 1
ATOM 1477 O O . GLU A 1 177 ? -25.087 -7.576 21.844 1.00 95.69 177 GLU A O 1
ATOM 1482 N N . LEU A 1 178 ? -22.927 -7.894 22.355 1.00 94.75 178 LEU A N 1
ATOM 1483 C CA . LEU A 1 178 ? -23.080 -9.308 22.698 1.00 94.75 178 LEU A CA 1
ATOM 1484 C C . LEU A 1 178 ? -23.695 -9.535 24.088 1.00 94.75 178 LEU A C 1
ATOM 1486 O O . LEU A 1 178 ? -24.406 -10.524 24.265 1.00 94.75 178 LEU A O 1
ATOM 1490 N N . TYR A 1 179 ? -23.438 -8.640 25.048 1.00 93.12 179 TYR A N 1
ATOM 1491 C CA . TYR A 1 179 ? -23.790 -8.816 26.464 1.00 93.12 179 TYR A CA 1
ATOM 1492 C C . TYR A 1 179 ? -24.914 -7.896 26.975 1.00 93.12 179 TYR A C 1
ATOM 1494 O O . TYR A 1 179 ? -25.344 -8.051 28.117 1.00 93.12 179 TYR A O 1
ATOM 1502 N N . LYS A 1 180 ? -25.403 -6.933 26.181 1.00 91.62 180 LYS A N 1
ATOM 1503 C CA . LYS A 1 180 ? -26.425 -5.964 26.629 1.00 91.62 180 LYS A CA 1
ATOM 1504 C C . LYS A 1 180 ? -27.760 -6.603 27.025 1.00 91.62 180 LYS A C 1
ATOM 1506 O O . LYS A 1 180 ? -28.416 -6.098 27.931 1.00 91.62 180 LYS A O 1
ATOM 1511 N N . ASP A 1 181 ? -28.138 -7.706 26.376 1.00 90.50 181 ASP A N 1
ATOM 1512 C CA . ASP A 1 181 ? -29.426 -8.382 26.594 1.00 90.50 181 ASP A CA 1
ATOM 1513 C C . ASP A 1 181 ? -29.317 -9.595 27.538 1.00 90.50 181 ASP A C 1
ATOM 1515 O O . ASP A 1 181 ? -30.321 -10.056 28.084 1.00 90.50 181 ASP A O 1
ATOM 1519 N N . SER A 1 182 ? -28.114 -10.152 27.719 1.00 88.75 182 SER A N 1
ATOM 1520 C CA . SER A 1 182 ? -27.876 -11.324 28.566 1.00 88.75 182 SER A CA 1
ATOM 1521 C C . SER A 1 182 ? -26.406 -11.469 28.962 1.00 88.75 182 SER A C 1
ATOM 1523 O O . SER A 1 182 ? -25.508 -11.256 28.151 1.00 88.75 182 SER A O 1
ATOM 1525 N N . ASP A 1 183 ? -26.164 -11.947 30.184 1.00 84.69 183 ASP A N 1
ATOM 1526 C CA . ASP A 1 183 ? -24.828 -12.324 30.671 1.00 84.69 183 ASP A CA 1
ATOM 1527 C C . ASP A 1 183 ? -24.343 -13.687 30.146 1.00 84.69 183 ASP A C 1
ATOM 1529 O O . ASP A 1 183 ? -23.211 -14.102 30.414 1.00 84.69 183 ASP A O 1
ATOM 1533 N N . VAL A 1 184 ? -25.196 -14.403 29.408 1.00 88.88 184 VAL A N 1
ATOM 1534 C CA . VAL A 1 184 ? -24.898 -15.717 28.837 1.00 88.88 184 VAL A CA 1
ATOM 1535 C C . VAL A 1 184 ? -24.889 -15.612 27.317 1.00 88.88 184 VAL A C 1
ATOM 1537 O O . VAL A 1 184 ? -25.905 -15.313 26.692 1.00 88.88 184 VAL A O 1
ATOM 1540 N N . LEU A 1 185 ? -23.737 -15.908 26.713 1.00 93.31 185 LEU A N 1
ATOM 1541 C CA . LEU A 1 185 ? -23.589 -15.913 25.261 1.00 93.31 185 LEU A CA 1
ATOM 1542 C C . LEU A 1 185 ? -24.144 -17.206 24.655 1.00 93.31 185 LEU A C 1
ATOM 1544 O O . LEU A 1 185 ? -23.783 -18.312 25.064 1.00 93.31 185 LEU A O 1
ATOM 1548 N N . SER A 1 186 ? -24.954 -17.067 23.608 1.00 94.38 186 SER A N 1
ATOM 1549 C CA . SER A 1 186 ? -25.289 -18.180 22.717 1.00 94.38 186 SER A CA 1
ATOM 1550 C C . SER A 1 186 ? -24.051 -18.688 21.969 1.00 94.38 186 SER A C 1
ATOM 1552 O O . SER A 1 186 ? -23.066 -17.968 21.800 1.00 94.38 186 SER A O 1
ATOM 1554 N N . GLU A 1 187 ? -24.108 -19.915 21.448 1.00 94.12 187 GLU A N 1
ATOM 1555 C CA . GLU A 1 187 ? -22.994 -20.509 20.695 1.00 94.12 187 GLU A CA 1
ATOM 1556 C C . GLU A 1 187 ? -22.554 -19.634 19.508 1.00 94.12 187 GLU A C 1
ATOM 1558 O O . GLU A 1 187 ? -21.367 -19.379 19.320 1.00 94.12 187 GLU A O 1
ATOM 1563 N N . LYS A 1 188 ? -23.519 -19.059 18.778 1.00 95.25 188 LYS A N 1
ATOM 1564 C CA . LYS A 1 188 ? -23.253 -18.136 17.666 1.00 95.25 188 LYS A CA 1
ATOM 1565 C C . LYS A 1 188 ? -22.529 -16.862 18.117 1.00 95.25 188 LYS A C 1
ATOM 1567 O O . LYS A 1 188 ? -21.675 -16.354 17.396 1.00 95.25 188 LYS A O 1
ATOM 1572 N N . GLN A 1 189 ? -22.869 -16.326 19.288 1.00 95.88 189 GLN A N 1
ATOM 1573 C CA . GLN A 1 189 ? -22.202 -15.143 19.840 1.00 95.88 189 GLN A CA 1
ATOM 1574 C C . GLN A 1 189 ? -20.775 -15.467 20.296 1.00 95.88 189 GLN A C 1
ATOM 1576 O O . GLN A 1 189 ? -19.861 -14.689 20.026 1.00 95.88 189 GLN A O 1
ATOM 1581 N N . LYS A 1 190 ? -20.566 -16.641 20.907 1.00 96.31 190 LYS A N 1
ATOM 1582 C CA . LYS A 1 190 ? -19.222 -17.138 21.234 1.00 96.31 190 LYS A CA 1
ATOM 1583 C C . LYS A 1 190 ? -18.369 -17.308 19.983 1.00 96.31 190 LYS A C 1
ATOM 1585 O O . LYS A 1 190 ? -17.203 -16.937 20.006 1.00 96.31 190 LYS A O 1
ATOM 1590 N N . ASP A 1 191 ? -18.943 -17.793 18.882 1.00 96.69 191 ASP A N 1
ATOM 1591 C CA . ASP A 1 191 ? -18.240 -17.906 17.600 1.00 96.69 191 ASP A CA 1
ATOM 1592 C C . ASP A 1 191 ? -17.771 -16.553 17.060 1.00 96.69 191 ASP A C 1
ATOM 1594 O O . ASP A 1 191 ? -16.619 -16.421 16.651 1.00 96.69 191 ASP A O 1
ATOM 1598 N N . ILE A 1 192 ? -18.631 -15.531 17.091 1.00 96.00 192 ILE A N 1
ATOM 1599 C CA . ILE A 1 192 ? -18.273 -14.170 16.656 1.00 96.00 192 ILE A CA 1
ATOM 1600 C C . ILE A 1 192 ? -17.085 -13.643 17.470 1.00 96.00 192 ILE A C 1
ATOM 1602 O O . ILE A 1 192 ? -16.112 -13.131 16.908 1.00 96.00 192 ILE A O 1
ATOM 1606 N N . LEU A 1 193 ? -17.160 -13.789 18.792 1.00 95.31 193 LEU A N 1
ATOM 1607 C CA . LEU A 1 193 ? -16.133 -13.320 19.713 1.00 95.31 193 LEU A CA 1
ATOM 1608 C C . LEU A 1 193 ? -14.830 -14.113 19.569 1.00 95.31 193 LEU A C 1
ATOM 1610 O O . LEU A 1 193 ? -13.751 -13.526 19.512 1.00 95.31 193 LEU A O 1
ATOM 1614 N N . PHE A 1 194 ? -14.929 -15.433 19.413 1.00 95.81 194 PHE A N 1
ATOM 1615 C CA . PHE A 1 194 ? -13.795 -16.295 19.116 1.00 95.81 194 PHE A CA 1
ATOM 1616 C C . PHE A 1 194 ? -13.102 -15.885 17.820 1.00 95.81 194 PHE A C 1
ATOM 1618 O O . PHE A 1 194 ? -11.887 -15.735 17.827 1.00 95.81 194 PHE A O 1
ATOM 1625 N N . GLU A 1 195 ? -13.824 -15.669 16.717 1.00 95.38 195 GLU A N 1
ATOM 1626 C CA . GLU A 1 195 ? -13.187 -15.264 15.460 1.00 95.38 195 GLU A CA 1
ATOM 1627 C C . GLU A 1 195 ? -12.443 -13.933 15.611 1.00 95.38 195 GLU A C 1
ATOM 1629 O O . GLU A 1 195 ? -11.352 -13.784 15.058 1.00 95.38 195 GLU A O 1
ATOM 1634 N N . LYS A 1 196 ? -12.979 -12.991 16.396 1.00 93.75 196 LYS A N 1
ATOM 1635 C CA . LYS A 1 196 ? -12.313 -11.716 16.690 1.00 93.75 196 LYS A CA 1
ATOM 1636 C C . LYS A 1 196 ? -11.054 -11.890 17.535 1.00 93.75 196 LYS A C 1
ATOM 1638 O O . LYS A 1 196 ? -9.995 -11.430 17.116 1.00 93.75 196 LYS A O 1
ATOM 1643 N N . ILE A 1 197 ? -11.122 -12.614 18.652 1.00 93.44 197 ILE A N 1
ATOM 1644 C CA . ILE A 1 197 ? -9.944 -12.916 19.483 1.00 93.44 197 ILE A CA 1
ATOM 1645 C C . ILE A 1 197 ? -8.905 -13.695 18.661 1.00 93.44 197 ILE A C 1
ATOM 1647 O O . ILE A 1 197 ? -7.722 -13.355 18.641 1.00 93.44 197 ILE A O 1
ATOM 1651 N N . TYR A 1 198 ? -9.346 -14.701 17.904 1.00 92.00 198 TYR A N 1
ATOM 1652 C CA . TYR A 1 198 ? -8.484 -15.546 17.085 1.00 92.00 198 TYR A CA 1
ATOM 1653 C C . TYR A 1 198 ? -7.779 -14.756 15.973 1.00 92.00 198 TYR A C 1
ATOM 1655 O O . TYR A 1 198 ? -6.632 -15.047 15.637 1.00 92.00 198 TYR A O 1
ATOM 1663 N N . GLN A 1 199 ? -8.435 -13.737 15.406 1.00 90.69 199 GLN A N 1
ATOM 1664 C CA . GLN A 1 199 ? -7.812 -12.804 14.463 1.00 90.69 199 GLN A CA 1
ATOM 1665 C C . GLN A 1 199 ? -6.693 -11.976 15.106 1.00 90.69 199 GLN A C 1
ATOM 1667 O O . GLN A 1 199 ? -5.699 -11.730 14.431 1.00 90.69 199 GLN A O 1
ATOM 1672 N N . ARG A 1 200 ? -6.815 -11.588 16.384 1.00 88.44 200 ARG A N 1
ATOM 1673 C CA . ARG A 1 200 ? -5.777 -10.828 17.107 1.00 88.44 200 ARG A CA 1
ATOM 1674 C C . ARG A 1 200 ? -4.566 -11.679 17.465 1.00 88.44 200 ARG A C 1
ATOM 1676 O O . ARG A 1 200 ? -3.438 -11.208 17.377 1.00 88.44 200 ARG A O 1
ATOM 1683 N N . ILE A 1 201 ? -4.788 -12.934 17.853 1.00 88.12 201 ILE A N 1
ATOM 1684 C CA . ILE A 1 201 ? -3.695 -13.812 18.288 1.00 88.12 201 ILE A CA 1
ATOM 1685 C C . ILE A 1 201 ? -2.953 -14.468 17.124 1.00 88.12 201 ILE A C 1
ATOM 1687 O O . ILE A 1 201 ? -1.915 -15.063 17.377 1.00 88.12 201 ILE A O 1
ATOM 1691 N N . LYS A 1 202 ? -3.451 -14.426 15.879 1.00 86.62 202 LYS A N 1
ATOM 1692 C CA . LYS A 1 202 ? -2.829 -15.119 14.737 1.00 86.62 202 LYS A CA 1
ATOM 1693 C C . LYS A 1 202 ? -2.132 -14.158 13.777 1.00 86.62 202 LYS A C 1
ATOM 1695 O O . LYS A 1 202 ? -2.628 -13.077 13.487 1.00 86.62 202 LYS A O 1
ATOM 1700 N N . THR A 1 203 ? -1.040 -14.618 13.184 1.00 82.19 203 THR A N 1
ATOM 1701 C CA . THR A 1 203 ? -0.437 -14.011 11.994 1.00 82.19 203 THR A CA 1
ATOM 1702 C C . THR A 1 203 ? 0.051 -15.099 11.037 1.00 82.19 203 THR A C 1
ATOM 1704 O O . THR A 1 203 ? 0.053 -16.287 11.371 1.00 82.19 203 THR A O 1
ATOM 1707 N N . VAL A 1 204 ? 0.407 -14.708 9.817 1.00 74.69 204 VAL A N 1
ATOM 1708 C CA . VAL A 1 204 ? 1.005 -15.598 8.819 1.00 74.69 204 VAL A CA 1
ATOM 1709 C C . VAL A 1 204 ? 2.505 -15.329 8.814 1.00 74.69 204 VAL A C 1
ATOM 1711 O O . VAL A 1 204 ? 2.943 -14.223 8.509 1.00 74.69 204 VAL A O 1
ATOM 1714 N N . GLY A 1 205 ? 3.296 -16.329 9.197 1.00 66.38 205 GLY A N 1
ATOM 1715 C CA . GLY A 1 205 ? 4.751 -16.252 9.152 1.00 66.38 205 GLY A CA 1
ATOM 1716 C C . GLY A 1 205 ? 5.279 -16.189 7.716 1.00 66.38 205 GLY A C 1
ATOM 1717 O O . GLY A 1 205 ? 4.572 -16.497 6.758 1.00 66.38 205 GLY A O 1
ATOM 1718 N N . THR A 1 206 ? 6.563 -15.863 7.563 1.00 57.94 206 THR A N 1
ATOM 1719 C CA . THR A 1 206 ? 7.249 -15.739 6.258 1.00 57.94 206 THR A CA 1
ATOM 1720 C C . THR A 1 206 ? 7.174 -16.996 5.390 1.00 57.94 206 THR A C 1
ATOM 1722 O O . THR A 1 206 ? 7.277 -16.910 4.172 1.00 57.94 206 THR A O 1
ATOM 1725 N N . ASN A 1 207 ? 6.961 -18.160 6.006 1.00 59.28 207 ASN A N 1
ATOM 1726 C CA . ASN A 1 207 ? 6.861 -19.450 5.323 1.00 59.28 207 ASN A CA 1
ATOM 1727 C C . ASN A 1 207 ? 5.401 -19.837 5.007 1.00 59.28 207 ASN A C 1
ATOM 1729 O O . ASN A 1 207 ? 5.134 -20.977 4.638 1.00 59.28 207 ASN A O 1
ATOM 1733 N N . GLY A 1 208 ? 4.443 -18.927 5.215 1.00 58.72 208 GLY A N 1
ATOM 1734 C CA . GLY A 1 208 ? 3.008 -19.186 5.061 1.00 58.72 208 GLY A CA 1
ATOM 1735 C C . GLY A 1 208 ? 2.370 -19.948 6.229 1.00 58.72 208 GLY A C 1
ATOM 1736 O O . GLY A 1 208 ? 1.164 -20.192 6.216 1.00 58.72 208 GLY A O 1
ATOM 1737 N N . GLU A 1 209 ? 3.143 -20.319 7.255 1.00 68.75 209 GLU A N 1
ATOM 1738 C CA . GLU A 1 209 ? 2.618 -20.997 8.441 1.00 68.75 209 GLU A CA 1
ATOM 1739 C C . GLU A 1 209 ? 1.889 -20.030 9.378 1.00 68.75 209 GLU A C 1
ATOM 1741 O O . GLU A 1 209 ? 2.375 -18.940 9.674 1.00 68.75 209 GLU A O 1
ATOM 1746 N N . LEU A 1 210 ? 0.753 -20.467 9.925 1.00 66.94 210 LEU A N 1
ATOM 1747 C CA . LEU A 1 210 ? 0.068 -19.759 11.005 1.00 66.94 210 LEU A CA 1
ATOM 1748 C C . LEU A 1 210 ? 0.936 -19.753 12.276 1.00 66.94 210 LEU A C 1
ATOM 1750 O O . LEU A 1 210 ? 1.335 -20.806 12.799 1.00 66.94 210 LEU A O 1
ATOM 1754 N N . THR A 1 211 ? 1.200 -18.559 12.794 1.00 80.44 211 THR A N 1
ATOM 1755 C CA . THR A 1 211 ? 1.923 -18.315 14.047 1.00 80.44 211 THR A CA 1
ATOM 1756 C C . THR A 1 211 ? 1.080 -17.461 14.989 1.00 80.44 211 THR A C 1
ATOM 1758 O O . THR A 1 211 ? 0.078 -16.874 14.572 1.00 80.44 211 THR A O 1
ATOM 1761 N N . PHE A 1 212 ? 1.450 -17.433 16.274 1.00 86.38 212 PHE A N 1
ATOM 1762 C CA . PHE A 1 212 ? 0.780 -16.588 17.256 1.00 86.38 212 PHE A CA 1
ATOM 1763 C C . PHE A 1 212 ? 1.525 -15.274 17.492 1.00 86.38 212 PHE A C 1
ATOM 1765 O O . PHE A 1 212 ? 2.755 -15.250 17.572 1.00 86.38 212 PHE A O 1
ATOM 1772 N N . VAL A 1 213 ? 0.759 -14.191 17.615 1.00 86.94 213 VAL A N 1
ATOM 1773 C CA . VAL A 1 213 ? 1.237 -12.842 17.922 1.00 86.94 213 VAL A CA 1
ATOM 1774 C C . VAL A 1 213 ? 1.405 -12.717 19.431 1.00 86.94 213 VAL A C 1
ATOM 1776 O O . VAL A 1 213 ? 0.454 -12.920 20.182 1.00 86.94 213 VAL A O 1
ATOM 1779 N N . ARG A 1 214 ? 2.616 -12.381 19.884 1.00 85.81 214 ARG A N 1
ATOM 1780 C CA . ARG A 1 214 ? 2.906 -12.205 21.315 1.00 85.81 214 ARG A CA 1
ATOM 1781 C C . ARG A 1 214 ? 2.410 -10.869 21.858 1.00 85.81 214 ARG A C 1
ATOM 1783 O O . ARG A 1 214 ? 1.858 -10.821 22.948 1.00 85.81 214 ARG A O 1
ATOM 1790 N N . TYR A 1 215 ? 2.638 -9.802 21.099 1.00 86.00 215 TYR A N 1
ATOM 1791 C CA . TYR A 1 215 ? 2.354 -8.435 21.516 1.00 86.00 215 TYR A CA 1
ATOM 1792 C C . TYR A 1 215 ? 1.129 -7.926 20.768 1.00 86.00 215 TYR A C 1
ATOM 1794 O O . TYR A 1 215 ? 1.208 -7.555 19.600 1.00 86.00 215 TYR A O 1
ATOM 1802 N N . GLY A 1 216 ? -0.008 -7.965 21.445 1.00 86.19 216 GLY A N 1
ATOM 1803 C CA . GLY A 1 216 ? -1.281 -7.480 20.947 1.00 86.19 216 GLY A CA 1
ATOM 1804 C C . GLY A 1 216 ? -2.315 -7.513 22.060 1.00 86.19 216 GLY A C 1
ATOM 1805 O O . GLY A 1 216 ? -2.101 -8.154 23.091 1.00 86.19 216 GLY A O 1
ATOM 1806 N N . PHE A 1 217 ? -3.436 -6.843 21.829 1.00 88.69 217 PHE A N 1
ATOM 1807 C CA . PHE A 1 217 ? -4.540 -6.755 22.775 1.00 88.69 217 PHE A CA 1
ATOM 1808 C C . PHE A 1 217 ? -5.864 -7.048 22.072 1.00 88.69 217 PHE A C 1
ATOM 1810 O O . PHE A 1 217 ? -6.036 -6.755 20.883 1.00 88.69 217 PHE A O 1
ATOM 1817 N N . PHE A 1 218 ? -6.785 -7.636 22.824 1.00 91.31 218 PHE A N 1
ATOM 1818 C CA . PHE A 1 218 ? -8.210 -7.602 22.539 1.00 91.31 218 PHE A CA 1
ATOM 1819 C C . PHE A 1 218 ? -8.878 -6.992 23.764 1.00 91.31 218 PHE A C 1
ATOM 1821 O O . PHE A 1 218 ? -8.831 -7.595 24.839 1.00 91.31 218 PHE A O 1
ATOM 1828 N N . SER A 1 219 ? -9.489 -5.815 23.605 1.00 88.19 219 SER A N 1
ATOM 1829 C CA . SER A 1 219 ? -10.043 -5.077 24.744 1.00 88.19 219 SER A CA 1
ATOM 1830 C C . SER A 1 219 ? -8.997 -4.960 25.881 1.00 88.19 219 SER A C 1
ATOM 1832 O O . SER A 1 219 ? -7.909 -4.443 25.646 1.00 88.19 219 SER A O 1
ATOM 1834 N N . GLU A 1 220 ? -9.285 -5.481 27.076 1.00 86.38 220 GLU A N 1
ATOM 1835 C CA . GLU A 1 220 ? -8.456 -5.356 28.287 1.00 86.38 220 GLU A CA 1
ATOM 1836 C C . GLU A 1 220 ? -7.347 -6.417 28.438 1.00 86.38 220 GLU A C 1
ATOM 1838 O O . GLU A 1 220 ? -6.534 -6.328 29.360 1.00 86.38 220 GLU A O 1
ATOM 1843 N N . PHE A 1 221 ? -7.288 -7.448 27.584 1.00 90.19 221 PHE A N 1
ATOM 1844 C CA . PHE A 1 221 ? -6.329 -8.549 27.752 1.00 90.19 221 PHE A CA 1
ATOM 1845 C C . PHE A 1 221 ? -5.390 -8.744 26.569 1.00 90.19 221 PHE A C 1
ATOM 1847 O O . PHE A 1 221 ? -5.698 -8.441 25.415 1.00 90.19 221 PHE A O 1
ATOM 1854 N N . THR A 1 222 ? -4.210 -9.289 26.869 1.00 92.00 222 THR A N 1
ATOM 1855 C CA . THR A 1 222 ? -3.150 -9.490 25.882 1.00 92.00 222 THR A CA 1
ATOM 1856 C C . THR A 1 222 ? -3.350 -10.774 25.085 1.00 92.00 222 THR A C 1
ATOM 1858 O O . THR A 1 222 ? -3.890 -11.769 25.575 1.00 92.00 222 THR A O 1
ATOM 1861 N N . THR A 1 223 ? -2.830 -10.808 23.860 1.00 92.12 223 THR A N 1
ATOM 1862 C CA . THR A 1 223 ? -2.739 -12.049 23.079 1.00 92.12 223 THR A CA 1
ATOM 1863 C C . THR A 1 223 ? -1.877 -13.099 23.787 1.00 92.12 223 THR A C 1
ATOM 1865 O O . THR A 1 223 ? -2.140 -14.296 23.664 1.00 92.12 223 THR A O 1
ATOM 1868 N N . GLU A 1 224 ? -0.892 -12.666 24.581 1.00 93.25 224 GLU A N 1
ATOM 1869 C CA . GLU A 1 224 ? -0.127 -13.543 25.464 1.00 93.25 224 GLU A CA 1
ATOM 1870 C C . GLU A 1 224 ? -1.007 -14.208 26.529 1.00 93.25 224 GLU A C 1
ATOM 1872 O O . GLU A 1 224 ? -0.881 -15.415 26.725 1.00 93.25 224 GLU A O 1
ATOM 1877 N N . ALA A 1 225 ? -1.920 -13.472 27.174 1.00 93.31 225 ALA A N 1
ATOM 1878 C CA . ALA A 1 225 ? -2.824 -14.026 28.182 1.00 93.31 225 ALA A CA 1
ATOM 1879 C C . ALA A 1 225 ? -3.686 -15.156 27.602 1.00 93.31 225 ALA A C 1
ATOM 1881 O O . ALA A 1 225 ? -3.813 -16.206 28.225 1.00 93.31 225 ALA A O 1
ATOM 1882 N N . VAL A 1 226 ? -4.180 -14.998 26.369 1.00 93.94 226 VAL A N 1
ATOM 1883 C CA . VAL A 1 226 ? -4.936 -16.051 25.665 1.00 93.94 226 VAL A CA 1
ATOM 1884 C C . VAL A 1 226 ? -4.093 -17.313 25.463 1.00 93.94 226 VAL A C 1
ATOM 1886 O O . VAL A 1 226 ? -4.565 -18.427 25.687 1.00 93.94 226 VAL A O 1
ATOM 1889 N N . VAL A 1 227 ? -2.840 -17.158 25.030 1.00 94.00 227 VAL A N 1
ATOM 1890 C CA . VAL A 1 227 ? -1.940 -18.291 24.771 1.00 94.00 227 VAL A CA 1
ATOM 1891 C C . VAL A 1 227 ? -1.501 -18.968 26.072 1.00 94.00 227 VAL A C 1
ATOM 1893 O O . VAL A 1 227 ? -1.458 -20.196 26.120 1.00 94.00 227 VAL A O 1
ATOM 1896 N N . CYS A 1 228 ? -1.234 -18.199 27.131 1.00 94.25 228 CYS A N 1
ATOM 1897 C CA . CYS A 1 228 ? -0.981 -18.724 28.472 1.00 94.25 228 CYS A CA 1
ATOM 1898 C C . CYS A 1 228 ? -2.192 -19.494 29.008 1.00 94.25 228 CYS A C 1
ATOM 1900 O O . CYS A 1 228 ? -2.024 -20.630 29.430 1.00 94.25 228 CYS A O 1
ATOM 1902 N N . HIS A 1 229 ? -3.408 -18.959 28.869 1.00 94.94 229 HIS A N 1
ATOM 1903 C CA . HIS A 1 229 ? -4.624 -19.662 29.277 1.00 94.94 229 HIS A CA 1
ATOM 1904 C C . HIS A 1 229 ? -4.805 -20.982 28.511 1.00 94.94 229 HIS A C 1
ATOM 1906 O O . HIS A 1 229 ? -5.168 -22.004 29.087 1.00 94.94 229 HIS A O 1
ATOM 1912 N N . CYS A 1 230 ? -4.480 -21.005 27.212 1.00 94.81 230 CYS A N 1
ATOM 1913 C CA . CYS A 1 230 ? -4.453 -22.252 26.445 1.00 94.81 230 CYS A CA 1
ATOM 1914 C C . CYS A 1 230 ? -3.416 -23.249 26.973 1.00 94.81 230 CYS A C 1
ATOM 1916 O O . CYS A 1 230 ? -3.682 -24.447 26.979 1.00 94.81 230 CYS A O 1
ATOM 1918 N N . ALA A 1 231 ? -2.239 -22.777 27.383 1.00 95.31 231 ALA A N 1
ATOM 1919 C CA . ALA A 1 231 ? -1.207 -23.625 27.966 1.00 95.31 231 ALA A CA 1
ATOM 1920 C C . ALA A 1 231 ? -1.663 -24.212 29.307 1.00 95.31 231 ALA A C 1
ATOM 1922 O O . ALA A 1 231 ? -1.552 -25.421 29.497 1.00 95.31 231 ALA A O 1
ATOM 1923 N N . ASP A 1 232 ? -2.245 -23.380 30.170 1.00 95.38 232 ASP A N 1
ATOM 1924 C CA . ASP A 1 232 ? -2.763 -23.776 31.479 1.00 95.38 232 ASP A CA 1
ATOM 1925 C C . ASP A 1 232 ? -3.899 -24.802 31.331 1.00 95.38 232 ASP A C 1
ATOM 1927 O O . ASP A 1 232 ? -3.868 -25.850 31.968 1.00 95.38 232 ASP A O 1
ATOM 1931 N N . TYR A 1 233 ? -4.846 -24.575 30.411 1.00 95.88 233 TYR A N 1
ATOM 1932 C CA . TYR A 1 233 ? -5.929 -25.524 30.111 1.00 95.88 233 TYR A CA 1
ATOM 1933 C C . TYR A 1 233 ? -5.418 -26.887 29.609 1.00 95.88 233 TYR A C 1
ATOM 1935 O O . TYR A 1 233 ? -6.066 -27.918 29.788 1.00 95.88 233 TYR A O 1
ATOM 1943 N N . LEU A 1 234 ? -4.270 -26.899 28.927 1.00 96.06 234 LEU A N 1
ATOM 1944 C CA . LEU A 1 234 ? -3.655 -28.100 28.358 1.00 96.06 234 LEU A CA 1
ATOM 1945 C C . LEU A 1 234 ? -2.587 -28.723 29.271 1.00 96.06 234 LEU A C 1
ATOM 1947 O O . LEU A 1 234 ? -1.901 -29.646 28.826 1.00 96.06 234 LEU A O 1
ATOM 1951 N N . ASP A 1 235 ? -2.428 -28.226 30.502 1.00 96.00 235 ASP A N 1
ATOM 1952 C CA . ASP A 1 235 ? -1.384 -28.631 31.452 1.00 96.00 235 ASP A CA 1
ATOM 1953 C C . ASP A 1 235 ? 0.053 -28.514 30.889 1.00 96.00 235 ASP A C 1
ATOM 1955 O O . ASP A 1 235 ? 0.962 -29.278 31.238 1.00 96.00 235 ASP A O 1
ATOM 1959 N N . ILE A 1 236 ? 0.291 -27.547 29.995 1.00 95.44 236 ILE A N 1
ATOM 1960 C CA . ILE A 1 236 ? 1.615 -27.261 29.432 1.00 95.44 236 ILE A CA 1
ATOM 1961 C C . ILE A 1 236 ? 2.395 -26.408 30.433 1.00 95.44 236 ILE A C 1
ATOM 1963 O O . ILE A 1 236 ? 2.035 -25.271 30.717 1.00 95.44 236 ILE A O 1
ATOM 1967 N N . LYS A 1 237 ? 3.514 -26.934 30.938 1.00 93.50 237 LYS A N 1
ATOM 1968 C CA . LYS A 1 237 ? 4.390 -26.197 31.859 1.00 93.50 237 LYS A CA 1
ATOM 1969 C C . LYS A 1 237 ? 5.245 -25.175 31.114 1.00 93.50 237 LYS A C 1
ATOM 1971 O O . LYS A 1 237 ? 5.926 -25.525 30.153 1.00 93.50 237 LYS A O 1
ATOM 1976 N N . TYR A 1 238 ? 5.279 -23.946 31.616 1.00 93.19 238 TYR A N 1
ATOM 1977 C CA . TYR A 1 238 ? 6.142 -22.880 31.114 1.00 93.19 238 TYR A CA 1
ATOM 1978 C C . TYR A 1 238 ? 6.638 -21.980 32.248 1.00 93.19 238 TYR A C 1
ATOM 1980 O O . TYR A 1 238 ? 6.012 -21.884 33.301 1.00 93.19 238 TYR A O 1
ATOM 1988 N N . ASN A 1 239 ? 7.758 -21.301 32.008 1.00 91.69 239 ASN A N 1
ATOM 1989 C CA . ASN A 1 239 ? 8.273 -20.239 32.862 1.00 91.69 239 ASN A CA 1
ATOM 1990 C C . ASN A 1 239 ? 8.458 -18.975 32.015 1.00 91.69 239 ASN A C 1
ATOM 1992 O O . ASN A 1 239 ? 9.176 -19.006 31.019 1.00 91.69 239 ASN A O 1
ATOM 1996 N N . LYS A 1 240 ? 7.811 -17.866 32.395 1.00 89.44 240 LYS A N 1
ATOM 1997 C CA . LYS A 1 240 ? 7.875 -16.600 31.641 1.00 89.44 240 LYS A CA 1
ATOM 1998 C C . LYS A 1 240 ? 9.262 -15.951 31.664 1.00 89.44 240 LYS A C 1
ATOM 2000 O O . LYS A 1 240 ? 9.543 -15.108 30.816 1.00 89.44 240 LYS A O 1
ATOM 2005 N N . GLU A 1 241 ? 10.114 -16.342 32.610 1.00 90.62 241 GLU A N 1
ATOM 2006 C CA . GLU A 1 241 ? 11.498 -15.871 32.706 1.00 90.62 241 GLU A CA 1
ATOM 2007 C C . GLU A 1 241 ? 12.435 -16.579 31.714 1.00 90.62 241 GLU A C 1
ATOM 2009 O O . GLU A 1 241 ? 13.513 -16.063 31.419 1.00 90.62 241 GLU A O 1
ATOM 2014 N N . ASP A 1 242 ? 12.033 -17.729 31.159 1.00 91.75 242 ASP A N 1
ATOM 2015 C CA . ASP A 1 242 ? 12.884 -18.499 30.254 1.00 91.75 242 ASP A CA 1
ATOM 2016 C C . ASP A 1 242 ? 12.994 -17.823 28.880 1.00 91.75 242 ASP A C 1
ATOM 2018 O O . ASP A 1 242 ? 11.997 -17.536 28.202 1.00 91.75 242 ASP A O 1
ATOM 2022 N N . GLU A 1 243 ? 14.227 -17.654 28.401 1.00 84.06 243 GLU A N 1
ATOM 2023 C CA . GLU A 1 243 ? 14.485 -17.179 27.045 1.00 84.06 243 GLU A CA 1
ATOM 2024 C C . GLU A 1 243 ? 13.911 -18.183 26.027 1.00 84.06 243 GLU A C 1
ATOM 2026 O O . GLU A 1 243 ? 14.365 -19.319 25.893 1.00 84.06 243 GLU A O 1
ATOM 2031 N N . GLY A 1 244 ? 12.852 -17.774 25.323 1.00 88.81 244 GLY A N 1
ATOM 2032 C CA . GLY A 1 244 ? 12.158 -18.612 24.343 1.00 88.81 244 GLY A CA 1
ATOM 2033 C C . GLY A 1 244 ? 10.906 -19.336 24.851 1.00 88.81 244 GLY A C 1
ATOM 2034 O O . GLY A 1 244 ? 10.335 -20.112 24.078 1.00 88.81 244 GLY A O 1
ATOM 2035 N N . TYR A 1 245 ? 10.417 -19.061 26.072 1.00 92.19 245 TYR A N 1
ATOM 2036 C CA . TYR A 1 245 ? 9.181 -19.679 26.588 1.00 92.19 245 TYR A CA 1
ATOM 2037 C C . TYR A 1 245 ? 8.002 -19.536 25.618 1.00 92.19 245 TYR A C 1
ATOM 2039 O O . TYR A 1 245 ? 7.271 -20.497 25.397 1.00 92.19 245 TYR A O 1
ATOM 2047 N N . TRP A 1 246 ? 7.862 -18.371 24.972 1.00 91.31 246 TRP A N 1
ATOM 2048 C CA . TRP A 1 246 ? 6.808 -18.118 23.990 1.00 91.31 246 TRP A CA 1
ATOM 2049 C C . TRP A 1 246 ? 6.825 -19.158 22.866 1.00 91.31 246 TRP A C 1
ATOM 2051 O O . TRP A 1 246 ? 5.816 -19.800 22.582 1.00 91.31 246 TRP A O 1
ATOM 2061 N N . ASN A 1 247 ? 7.994 -19.389 22.267 1.00 90.81 247 ASN A N 1
ATOM 2062 C CA . ASN A 1 247 ? 8.140 -20.354 21.179 1.00 90.81 247 ASN A CA 1
ATOM 2063 C C . ASN A 1 247 ? 7.876 -21.787 21.657 1.00 90.81 247 ASN A C 1
ATOM 2065 O O . ASN A 1 247 ? 7.290 -22.577 20.916 1.00 90.81 247 ASN A O 1
ATOM 2069 N N . ASN A 1 248 ? 8.268 -22.110 22.893 1.00 91.81 248 ASN A N 1
ATOM 2070 C CA . ASN A 1 248 ? 8.012 -23.414 23.498 1.00 91.81 248 ASN A CA 1
ATOM 2071 C C . ASN A 1 248 ? 6.510 -23.651 23.713 1.00 91.81 248 ASN A C 1
ATOM 2073 O O . ASN A 1 248 ? 5.998 -24.657 23.228 1.00 91.81 248 ASN A O 1
ATOM 2077 N N . ILE A 1 249 ? 5.788 -22.699 24.319 1.00 93.75 249 ILE A N 1
ATOM 2078 C CA . ILE A 1 249 ? 4.334 -22.802 24.521 1.00 93.75 249 ILE A CA 1
ATOM 2079 C C . ILE A 1 249 ? 3.615 -22.978 23.183 1.00 93.75 249 ILE A C 1
ATOM 2081 O O . ILE A 1 249 ? 2.813 -23.896 23.020 1.00 93.75 249 ILE A O 1
ATOM 2085 N N . VAL A 1 250 ? 3.916 -22.132 22.191 1.00 91.94 250 VAL A N 1
ATOM 2086 C CA . VAL A 1 250 ? 3.255 -22.199 20.879 1.00 91.94 250 VAL A CA 1
ATOM 2087 C C . VAL A 1 250 ? 3.509 -23.547 20.199 1.00 91.94 250 VAL A C 1
ATOM 2089 O O . VAL A 1 250 ? 2.590 -24.135 19.620 1.00 91.94 250 VAL A O 1
ATOM 2092 N N . ARG A 1 251 ? 4.743 -24.061 20.265 1.00 92.56 251 ARG A N 1
ATOM 2093 C CA . ARG A 1 251 ? 5.094 -25.384 19.730 1.00 92.56 251 ARG A CA 1
ATOM 2094 C C . ARG A 1 251 ? 4.312 -26.491 20.432 1.00 92.56 251 ARG A C 1
ATOM 2096 O O . ARG A 1 251 ? 3.803 -27.389 19.760 1.00 92.56 251 ARG A O 1
ATOM 2103 N N . ASP A 1 252 ? 4.210 -26.427 21.750 1.00 94.50 252 ASP A N 1
ATOM 2104 C CA . ASP A 1 252 ? 3.605 -27.488 22.544 1.00 94.50 252 ASP A CA 1
ATOM 2105 C C . ASP A 1 252 ? 2.073 -27.488 22.389 1.00 94.50 252 ASP A C 1
ATOM 2107 O O . ASP A 1 252 ? 1.490 -28.552 22.197 1.00 94.50 252 ASP A O 1
ATOM 2111 N N . ILE A 1 253 ? 1.428 -26.319 22.257 1.00 93.88 253 ILE A N 1
ATOM 2112 C CA . ILE A 1 253 ? 0.010 -26.211 21.852 1.00 93.88 253 ILE A CA 1
ATOM 2113 C C . ILE A 1 253 ? -0.217 -26.848 20.471 1.00 93.88 253 ILE A C 1
ATOM 2115 O O . ILE A 1 253 ? -1.162 -27.621 20.279 1.00 93.88 253 ILE A O 1
ATOM 2119 N N . LYS A 1 254 ? 0.659 -26.566 19.492 1.00 92.94 254 LYS A N 1
ATOM 2120 C CA . LYS A 1 254 ? 0.585 -27.182 18.152 1.00 92.94 254 LYS A CA 1
ATOM 2121 C C . LYS A 1 254 ? 0.728 -28.705 18.226 1.00 92.94 254 LYS A C 1
ATOM 2123 O O . LYS A 1 254 ? 0.030 -29.422 17.505 1.00 92.94 254 LYS A O 1
ATOM 2128 N N . LYS A 1 255 ? 1.605 -29.204 19.100 1.00 94.44 255 LYS A N 1
ATOM 2129 C CA . LYS A 1 255 ? 1.777 -30.637 19.353 1.00 94.44 255 LYS A CA 1
ATOM 2130 C C . LYS A 1 255 ? 0.514 -31.248 19.965 1.00 94.44 255 LYS A C 1
ATOM 2132 O O . LYS A 1 255 ? 0.030 -32.239 19.431 1.00 94.44 255 LYS A O 1
ATOM 2137 N N . CYS A 1 256 ? -0.083 -30.616 20.976 1.00 94.50 256 CYS A N 1
ATOM 2138 C CA . CYS A 1 256 ? -1.347 -31.063 21.566 1.00 94.50 256 CYS A CA 1
ATOM 2139 C C . CYS A 1 256 ? -2.478 -31.147 20.529 1.00 94.50 256 CYS A C 1
ATOM 2141 O O . CYS A 1 256 ? -3.217 -32.130 20.511 1.00 94.50 256 CYS A O 1
ATOM 2143 N N . ALA A 1 257 ? -2.597 -30.164 19.630 1.00 93.38 257 ALA A N 1
ATOM 2144 C CA . ALA A 1 257 ? -3.583 -30.205 18.546 1.00 93.38 257 ALA A CA 1
ATOM 2145 C C . ALA A 1 257 ? -3.356 -31.403 17.606 1.00 93.38 257 ALA A C 1
ATOM 2147 O O . ALA A 1 257 ? -4.301 -32.114 17.258 1.00 93.38 257 ALA A O 1
ATOM 2148 N N . LYS A 1 258 ? -2.092 -31.670 17.251 1.00 94.44 258 LYS A N 1
ATOM 2149 C CA . LYS A 1 258 ? -1.703 -32.820 16.425 1.00 94.44 258 LYS A CA 1
ATOM 2150 C C . LYS A 1 258 ? -2.020 -34.150 17.112 1.00 94.44 258 LYS A C 1
ATOM 2152 O O . LYS A 1 258 ? -2.601 -35.027 16.474 1.00 94.44 258 LYS A O 1
ATOM 2157 N N . ASP A 1 259 ? -1.686 -34.281 18.392 1.00 95.50 259 ASP A N 1
ATOM 2158 C CA . ASP A 1 259 ? -1.919 -35.495 19.182 1.00 95.50 259 ASP A CA 1
ATOM 2159 C C . ASP A 1 259 ? -3.427 -35.772 19.341 1.00 95.50 259 ASP A C 1
ATOM 2161 O O . ASP A 1 259 ? -3.870 -36.913 19.202 1.00 95.50 259 ASP A O 1
ATOM 2165 N N . LYS A 1 260 ? -4.237 -34.715 19.511 1.00 94.75 260 LYS A N 1
ATOM 2166 C CA . LYS A 1 260 ? -5.710 -34.776 19.534 1.00 94.75 260 LYS A CA 1
ATOM 2167 C C . LYS A 1 260 ? -6.360 -34.916 18.146 1.00 94.75 260 LYS A C 1
ATOM 2169 O O . LYS A 1 260 ? -7.576 -35.057 18.066 1.00 94.75 260 LYS A O 1
ATOM 2174 N N . LYS A 1 261 ? -5.584 -34.900 17.052 1.00 95.62 261 LYS A N 1
ATOM 2175 C CA . LYS A 1 261 ? -6.064 -34.943 15.653 1.00 95.62 261 LYS A CA 1
ATOM 2176 C C . LYS A 1 261 ? -7.091 -33.850 15.311 1.00 95.62 261 LYS A C 1
ATOM 2178 O O . LYS A 1 261 ? -8.006 -34.078 14.521 1.00 95.62 261 LYS A O 1
ATOM 2183 N N . VAL A 1 262 ? -6.920 -32.655 15.873 1.00 95.44 262 VAL A N 1
ATOM 2184 C CA . VAL A 1 262 ? -7.755 -31.475 15.596 1.00 95.44 262 VAL A CA 1
ATOM 2185 C C . VAL A 1 262 ? -6.910 -30.336 15.032 1.00 95.44 262 VAL A C 1
ATOM 2187 O O . VAL A 1 262 ? -5.686 -30.314 15.164 1.00 95.44 262 VAL A O 1
ATOM 2190 N N . SER A 1 263 ? -7.555 -29.359 14.393 1.00 92.81 263 SER A N 1
ATOM 2191 C CA . SER A 1 263 ? -6.850 -28.141 13.990 1.00 92.81 263 SER A CA 1
ATOM 2192 C C . SER A 1 263 ? -6.509 -27.286 15.216 1.00 92.81 263 SER A C 1
ATOM 2194 O O . SER A 1 263 ? -7.260 -27.264 16.192 1.00 92.81 263 SER A O 1
ATOM 2196 N N . VAL A 1 264 ? -5.413 -26.521 15.152 1.00 91.38 264 VAL A N 1
ATOM 2197 C CA . VAL A 1 264 ? -5.052 -25.557 16.210 1.00 91.38 264 VAL A CA 1
ATOM 2198 C C . VAL A 1 264 ? -6.189 -24.560 16.447 1.00 91.38 264 VAL A C 1
ATOM 2200 O O . VAL A 1 264 ? -6.504 -24.251 17.588 1.00 91.38 264 VAL A O 1
ATOM 2203 N N . LYS A 1 265 ? -6.850 -24.099 15.376 1.00 93.25 265 LYS A N 1
ATOM 2204 C CA . LYS A 1 265 ? -8.008 -23.201 15.466 1.00 93.25 265 LYS A CA 1
ATOM 2205 C C . LYS A 1 265 ? -9.152 -23.837 16.262 1.00 93.25 265 LYS A C 1
ATOM 2207 O O . LYS A 1 265 ? -9.707 -23.187 17.137 1.00 93.25 265 LYS A O 1
ATOM 2212 N N . SER A 1 266 ? -9.482 -25.096 15.976 1.00 94.31 266 SER A N 1
ATOM 2213 C CA . SER A 1 266 ? -10.543 -25.835 16.672 1.00 94.31 266 SER A CA 1
ATOM 2214 C C . SER A 1 266 ? -10.215 -26.050 18.148 1.00 94.31 266 SER A C 1
ATOM 2216 O O . SER A 1 266 ? -11.088 -25.853 18.984 1.00 94.31 266 SER A O 1
ATOM 2218 N N . LEU A 1 267 ? -8.961 -26.393 18.464 1.00 95.00 267 LEU A N 1
ATOM 2219 C CA . LEU A 1 267 ? -8.508 -26.555 19.846 1.00 95.00 267 LEU A CA 1
ATOM 2220 C C . LEU A 1 267 ? -8.622 -25.241 20.627 1.00 95.00 267 LEU A C 1
ATOM 2222 O O . LEU A 1 267 ? -9.203 -25.210 21.703 1.00 95.00 267 LEU A O 1
ATOM 2226 N N . VAL A 1 268 ? -8.113 -24.141 20.066 1.00 94.50 268 VAL A N 1
ATOM 2227 C CA . VAL A 1 268 ? -8.189 -22.820 20.710 1.00 94.50 268 VAL A CA 1
ATOM 2228 C C . VAL A 1 268 ? -9.642 -22.350 20.842 1.00 94.50 268 VAL A C 1
ATOM 2230 O O . VAL A 1 268 ? -9.984 -21.736 21.846 1.00 94.50 268 VAL A O 1
ATOM 2233 N N . ARG A 1 269 ? -10.519 -22.669 19.877 1.00 96.12 269 ARG A N 1
ATOM 2234 C CA . ARG A 1 269 ? -11.959 -22.374 19.967 1.00 96.12 269 ARG A CA 1
ATOM 2235 C C . ARG A 1 269 ? -12.596 -23.028 21.183 1.00 96.12 269 ARG A C 1
ATOM 2237 O O . ARG A 1 269 ? -13.290 -22.346 21.924 1.00 96.12 269 ARG A O 1
ATOM 2244 N N . GLU A 1 270 ? -12.368 -24.325 21.369 1.00 96.44 270 GLU A N 1
ATOM 2245 C CA . GLU A 1 270 ? -12.903 -25.084 22.506 1.00 96.44 270 GLU A CA 1
ATOM 2246 C C . GLU A 1 270 ? -12.468 -24.464 23.840 1.00 96.44 270 GLU A C 1
ATOM 2248 O O . GLU A 1 270 ? -13.304 -24.214 24.703 1.00 96.44 270 GLU A O 1
ATOM 2253 N N . ILE A 1 271 ? -11.182 -24.126 23.959 1.00 96.50 271 ILE A N 1
ATOM 2254 C CA . ILE A 1 271 ? -10.616 -23.514 25.165 1.00 96.50 271 ILE A CA 1
ATOM 2255 C C . ILE A 1 271 ? -11.215 -22.126 25.420 1.00 96.50 271 ILE A C 1
ATOM 2257 O O . ILE A 1 271 ? -11.652 -21.838 26.528 1.00 96.50 271 ILE A O 1
ATOM 2261 N N . ILE A 1 272 ? -11.279 -21.261 24.401 1.00 95.88 272 ILE A N 1
ATOM 2262 C CA . ILE A 1 272 ? -11.861 -19.918 24.549 1.00 95.88 272 ILE A CA 1
ATOM 2263 C C . ILE A 1 272 ? -13.349 -20.006 24.904 1.00 95.88 272 ILE A C 1
ATOM 2265 O O . ILE A 1 272 ? -13.832 -19.205 25.697 1.00 95.88 272 ILE A O 1
ATOM 2269 N N . PHE A 1 273 ? -14.088 -20.971 24.351 1.00 96.69 273 PHE A N 1
ATOM 2270 C CA . PHE A 1 273 ? -15.500 -21.173 24.684 1.00 96.69 273 PHE A CA 1
ATOM 2271 C C . PHE A 1 273 ? -15.684 -21.537 26.156 1.00 96.69 273 PHE A C 1
ATOM 2273 O O . PHE A 1 273 ? -16.536 -20.952 26.823 1.00 96.69 273 PHE A O 1
ATOM 2280 N N . ASP A 1 274 ? -14.867 -22.464 26.651 1.00 95.62 274 ASP A N 1
ATOM 2281 C CA . ASP A 1 274 ? -14.856 -22.850 28.059 1.00 95.62 274 ASP A CA 1
ATOM 2282 C C . ASP A 1 274 ? -14.487 -21.662 28.963 1.00 95.62 274 ASP A C 1
ATOM 2284 O O . ASP A 1 274 ? -15.171 -21.398 29.952 1.00 95.62 274 ASP A O 1
ATOM 2288 N N . TRP A 1 275 ? -13.487 -20.869 28.572 1.00 95.44 275 TRP A N 1
ATOM 2289 C CA . TRP A 1 275 ? -13.077 -19.673 29.308 1.00 95.44 275 TRP A CA 1
ATOM 2290 C C . TRP A 1 275 ? -14.175 -18.600 29.367 1.00 95.44 275 TRP A C 1
ATOM 2292 O O . TRP A 1 275 ? -14.427 -18.016 30.426 1.00 95.44 275 TRP A O 1
ATOM 2302 N N . LEU A 1 276 ? -14.883 -18.376 28.252 1.00 94.44 276 LEU A N 1
ATOM 2303 C CA . LEU A 1 276 ? -16.032 -17.466 28.174 1.00 94.44 276 LEU A CA 1
ATOM 2304 C C . LEU A 1 276 ? -17.167 -17.879 29.119 1.00 94.44 276 LEU A C 1
ATOM 2306 O O . LEU A 1 276 ? -17.826 -17.014 29.700 1.00 94.44 276 LEU A O 1
ATOM 2310 N N . ASP A 1 277 ? -17.401 -19.183 29.276 1.00 92.00 277 ASP A N 1
ATOM 2311 C CA . ASP A 1 277 ? -18.422 -19.697 30.189 1.00 92.00 277 ASP A CA 1
ATOM 2312 C C . ASP A 1 277 ? -18.012 -19.558 31.651 1.00 92.00 277 ASP A C 1
ATOM 2314 O O . ASP A 1 277 ? -18.830 -19.124 32.478 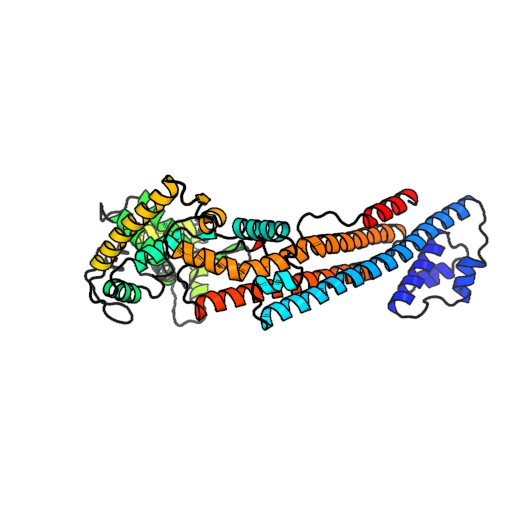1.00 92.00 277 ASP A O 1
ATOM 2318 N N . LYS A 1 278 ? -16.755 -19.912 31.943 1.00 88.19 278 LYS A N 1
ATOM 2319 C CA . LYS A 1 278 ? -16.226 -20.032 33.301 1.00 88.19 278 LYS A CA 1
ATOM 2320 C C . LYS A 1 278 ? -15.879 -18.708 33.955 1.00 88.19 278 LYS A C 1
ATOM 2322 O O . LYS A 1 278 ? -16.097 -18.604 35.153 1.00 88.19 278 LYS A O 1
ATOM 2327 N N . GLY A 1 279 ? -15.383 -17.708 33.226 1.00 85.12 279 GLY A N 1
ATOM 2328 C CA . GLY A 1 279 ? -14.909 -16.522 33.940 1.00 85.12 279 GLY A CA 1
ATOM 2329 C C . GLY A 1 279 ? -14.344 -15.356 33.149 1.00 85.12 279 GLY A C 1
ATOM 2330 O O . GLY A 1 279 ? -14.240 -14.289 33.750 1.00 85.12 279 GLY A O 1
ATOM 2331 N N . LEU A 1 280 ? -14.044 -15.480 31.846 1.00 91.81 280 LEU A N 1
ATOM 2332 C CA . LEU A 1 280 ? -13.257 -14.459 31.130 1.00 91.81 280 LEU A CA 1
ATOM 2333 C C . LEU A 1 280 ? -13.774 -13.029 31.361 1.00 91.81 280 LEU A C 1
ATOM 2335 O O . LEU A 1 280 ? -13.012 -12.160 31.766 1.00 91.81 280 LEU A O 1
ATOM 2339 N N . PHE A 1 281 ? -15.081 -12.804 31.181 1.00 90.69 281 PHE A N 1
ATOM 2340 C CA . PHE A 1 281 ? -15.724 -11.495 31.380 1.00 90.69 281 PHE A CA 1
ATOM 2341 C C . PHE A 1 281 ? -16.622 -11.404 32.623 1.00 90.69 281 PHE A C 1
ATOM 2343 O O . PHE A 1 281 ? -17.436 -10.485 32.742 1.00 90.69 281 PHE A O 1
ATOM 2350 N N . LYS A 1 282 ? -16.526 -12.387 33.524 1.00 83.81 282 LYS A N 1
ATOM 2351 C CA . LYS A 1 282 ? -17.304 -12.443 34.774 1.00 83.81 282 LYS A CA 1
ATOM 2352 C C . LYS A 1 282 ? -16.420 -12.256 36.003 1.00 83.81 282 LYS A C 1
ATOM 2354 O O . LYS A 1 282 ? -16.836 -11.595 36.946 1.00 83.81 282 LYS A O 1
ATOM 2359 N N . GLU A 1 283 ? -15.227 -12.839 35.975 1.00 84.88 283 GLU A N 1
ATOM 2360 C CA . GLU A 1 283 ? -14.319 -12.939 37.118 1.00 84.88 283 GLU A CA 1
ATOM 2361 C C . GLU A 1 283 ? -12.954 -12.307 36.822 1.00 84.88 283 GLU A C 1
ATOM 2363 O O . GLU A 1 283 ? -12.388 -11.659 37.696 1.00 84.88 283 GLU A O 1
ATOM 2368 N N . GLU A 1 284 ? -12.438 -12.460 35.597 1.00 90.12 284 GLU A N 1
ATOM 2369 C CA . GLU A 1 284 ? -11.056 -12.080 35.270 1.00 90.12 284 GLU A CA 1
ATOM 2370 C C . GLU A 1 284 ? -10.934 -10.674 34.671 1.00 90.12 284 GLU A C 1
ATOM 2372 O O . GLU A 1 284 ? -10.135 -9.867 35.145 1.00 90.12 284 GLU A O 1
ATOM 2377 N N . TYR A 1 285 ? -11.738 -10.353 33.652 1.00 90.50 285 TYR A N 1
ATOM 2378 C CA . TYR A 1 285 ? -11.688 -9.066 32.959 1.00 90.50 285 TYR A CA 1
ATOM 2379 C C . TYR A 1 285 ? -13.030 -8.347 33.036 1.00 90.50 285 TYR A C 1
ATOM 2381 O O . TYR A 1 285 ? -14.062 -8.838 32.578 1.00 90.50 285 TYR A O 1
ATOM 2389 N N . THR A 1 286 ? -13.021 -7.140 33.598 1.00 90.19 286 THR A N 1
ATOM 2390 C CA . THR A 1 286 ? -14.239 -6.336 33.723 1.00 90.19 286 THR A CA 1
ATOM 2391 C C . THR A 1 286 ? -14.530 -5.615 32.412 1.00 90.19 286 THR A C 1
ATOM 2393 O O . THR A 1 286 ? -13.725 -4.823 31.931 1.00 90.19 286 THR A O 1
ATOM 2396 N N . LEU A 1 287 ? -15.715 -5.848 31.847 1.00 92.06 287 LEU A N 1
ATOM 2397 C CA . LEU A 1 287 ? -16.184 -5.147 30.652 1.00 92.06 287 LEU A CA 1
ATOM 2398 C C . LEU A 1 287 ? -16.303 -3.639 30.915 1.00 92.06 287 LEU A C 1
ATOM 2400 O O . LEU A 1 287 ? -16.919 -3.237 31.902 1.00 92.06 287 LEU A O 1
ATOM 2404 N N . LEU A 1 288 ? -15.794 -2.800 30.005 1.00 93.69 288 LEU A N 1
ATOM 2405 C CA . LEU A 1 288 ? -15.764 -1.339 30.180 1.00 93.69 288 LEU A CA 1
ATOM 2406 C C . LEU A 1 288 ? -17.143 -0.746 30.504 1.00 93.69 288 LEU A C 1
ATOM 2408 O O . LEU A 1 288 ? -17.271 0.039 31.438 1.00 93.69 288 LEU A O 1
ATOM 2412 N N . PHE A 1 289 ? -18.197 -1.202 29.820 1.00 94.25 289 PHE A N 1
ATOM 2413 C CA . PHE A 1 289 ? -19.578 -0.750 30.046 1.00 94.25 289 PHE A CA 1
ATOM 2414 C C . PHE A 1 289 ? -20.196 -1.219 31.381 1.00 94.25 289 PHE A C 1
ATOM 2416 O O . PHE A 1 289 ? -21.264 -0.740 31.761 1.00 94.25 289 PHE A O 1
ATOM 2423 N N . LYS A 1 290 ? -19.534 -2.134 32.102 1.00 93.06 290 LYS A N 1
ATOM 2424 C CA . LYS A 1 290 ? -19.889 -2.581 33.462 1.00 93.06 290 LYS A CA 1
ATOM 2425 C C . LYS A 1 290 ? -18.912 -2.080 34.530 1.00 93.06 290 LYS A C 1
ATOM 2427 O O . LYS A 1 290 ? -19.166 -2.268 35.715 1.00 93.06 290 LYS A O 1
ATOM 2432 N N . SER A 1 291 ? -17.799 -1.465 34.134 1.00 94.12 291 SER A N 1
ATOM 2433 C CA . SER A 1 291 ? -16.748 -1.070 35.063 1.00 94.12 291 SER A CA 1
ATOM 2434 C C . SER A 1 291 ? -17.139 0.185 35.849 1.00 94.12 291 SER A C 1
ATOM 2436 O O . SER A 1 291 ? -17.329 1.271 35.295 1.00 94.12 291 SER A O 1
ATOM 2438 N N . GLU A 1 292 ? -17.238 0.026 37.170 1.00 95.50 292 GLU A N 1
ATOM 2439 C CA . GLU A 1 292 ? -17.410 1.118 38.140 1.00 95.50 292 GLU A CA 1
ATOM 2440 C C . GLU A 1 292 ? -16.074 1.753 38.557 1.00 95.50 292 GLU A C 1
ATOM 2442 O O . GLU A 1 292 ? -16.067 2.670 39.382 1.00 95.50 292 GLU A O 1
ATOM 2447 N N . SER A 1 293 ? -14.960 1.245 38.021 1.00 93.88 293 SER A N 1
ATOM 2448 C CA . SER A 1 293 ? -13.618 1.721 38.335 1.00 93.88 293 SER A CA 1
ATOM 2449 C C . SER A 1 293 ? -13.346 3.094 37.721 1.00 93.88 293 SER A C 1
ATOM 2451 O O . SER A 1 293 ? -13.987 3.518 36.751 1.00 93.88 293 SER A O 1
ATOM 2453 N N . TYR A 1 294 ? -12.361 3.757 38.315 1.00 95.75 294 TYR A N 1
ATOM 2454 C CA . TYR A 1 294 ? -11.691 4.941 37.790 1.00 95.75 294 TYR A CA 1
ATOM 2455 C C . TYR A 1 294 ? -10.225 4.646 37.457 1.00 95.75 294 TYR A C 1
ATOM 2457 O O . TYR A 1 294 ? -9.530 5.505 36.938 1.00 95.75 294 TYR A O 1
ATOM 2465 N N . GLU A 1 295 ? -9.701 3.490 37.864 1.00 93.00 295 GLU A N 1
ATOM 2466 C CA . GLU A 1 295 ? -8.273 3.196 37.816 1.00 93.00 295 GLU A CA 1
ATOM 2467 C C . GLU A 1 295 ? -7.846 2.753 36.419 1.00 93.00 295 GLU A C 1
ATOM 2469 O O . GLU A 1 295 ? -8.383 1.788 35.876 1.00 93.00 295 GLU A O 1
ATOM 2474 N N . THR A 1 296 ? -6.827 3.418 35.875 1.00 88.38 296 THR A N 1
ATOM 2475 C CA . THR A 1 296 ? -6.088 2.953 34.696 1.00 88.38 296 THR A CA 1
ATOM 2476 C C . THR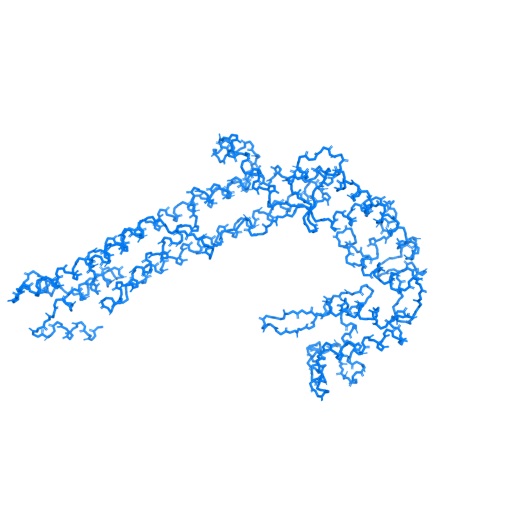 A 1 296 ? -4.647 2.622 35.079 1.00 88.38 296 THR A C 1
ATOM 2478 O O . THR A 1 296 ? -4.224 2.821 36.220 1.00 88.38 296 THR A O 1
ATOM 2481 N N . TRP A 1 297 ? -3.864 2.113 34.127 1.00 81.88 297 TRP A N 1
ATOM 2482 C CA . TRP A 1 297 ? -2.468 1.734 34.360 1.00 81.88 297 TRP A CA 1
ATOM 2483 C C . TRP A 1 297 ? -1.571 2.907 34.797 1.00 81.88 297 TRP A C 1
ATOM 2485 O O . TRP A 1 297 ? -0.545 2.682 35.438 1.00 81.88 297 TRP A O 1
ATOM 2495 N N . SER A 1 298 ? -1.927 4.147 34.435 1.00 80.12 298 SER A N 1
ATOM 2496 C CA . SER A 1 298 ? -1.099 5.331 34.695 1.00 80.12 298 SER A CA 1
ATOM 2497 C C . SER A 1 298 ? -1.697 6.262 35.746 1.00 80.12 298 SER A C 1
ATOM 2499 O O . SER A 1 298 ? -0.984 6.713 36.646 1.00 80.12 298 SER A O 1
ATOM 2501 N N . LYS A 1 299 ? -2.988 6.593 35.624 1.00 90.94 299 LYS A N 1
ATOM 2502 C CA . LYS A 1 299 ? -3.708 7.547 36.478 1.00 90.94 299 LYS A CA 1
ATOM 2503 C C . LYS A 1 299 ? -5.188 7.198 36.522 1.00 90.94 299 LYS A C 1
ATOM 2505 O O . LYS A 1 299 ? -5.695 6.528 35.637 1.00 90.94 299 LYS A O 1
ATOM 2510 N N . SER A 1 300 ? -5.897 7.714 37.518 1.00 94.75 300 SER A N 1
ATOM 2511 C CA . SER A 1 300 ? -7.347 7.565 37.557 1.00 94.75 300 SER A CA 1
ATOM 2512 C C . SER A 1 300 ? -8.049 8.551 36.621 1.00 94.75 300 SER A C 1
ATOM 2514 O O . SER A 1 300 ? -7.673 9.726 36.562 1.00 94.75 300 SER A O 1
ATOM 2516 N N . THR A 1 301 ? -9.093 8.088 35.940 1.00 96.31 301 THR A N 1
ATOM 2517 C CA . THR A 1 301 ? -10.062 8.938 35.243 1.00 96.31 301 THR A CA 1
ATOM 2518 C C . THR A 1 301 ? -10.891 9.737 36.250 1.00 96.31 301 THR A C 1
ATOM 2520 O O . THR A 1 301 ? -11.025 9.372 37.421 1.00 96.31 301 THR A O 1
ATOM 2523 N N . LYS A 1 302 ? -11.484 10.850 35.811 1.00 96.25 302 LYS A N 1
ATOM 2524 C CA . LYS A 1 302 ? -12.440 11.614 36.627 1.00 96.25 302 LYS A CA 1
ATOM 2525 C C . LYS A 1 302 ? -13.825 10.976 36.629 1.00 96.25 302 LYS A C 1
ATOM 2527 O O . LYS A 1 302 ? -14.548 11.085 37.619 1.00 96.25 302 LYS A O 1
ATOM 2532 N N . ARG A 1 303 ? -14.215 10.352 35.517 1.00 96.50 303 ARG A N 1
ATOM 2533 C CA . ARG A 1 303 ? -15.488 9.636 35.352 1.00 96.50 303 ARG A CA 1
ATOM 2534 C C . ARG A 1 303 ? -15.281 8.135 35.418 1.00 96.50 303 ARG A C 1
ATOM 2536 O O . ARG A 1 303 ? -14.209 7.636 35.089 1.00 96.50 303 ARG A O 1
ATOM 2543 N N . LYS A 1 304 ? -16.332 7.409 35.789 1.00 97.69 304 LYS A N 1
ATOM 2544 C CA . LYS A 1 304 ? -16.290 5.946 35.764 1.00 97.69 304 LYS A CA 1
ATOM 2545 C C . LYS A 1 304 ? -16.140 5.447 34.338 1.00 97.69 304 LYS A C 1
ATOM 2547 O O . LYS A 1 304 ? -16.716 6.017 33.411 1.00 97.69 304 LYS A O 1
ATOM 2552 N N . HIS A 1 305 ? -15.454 4.328 34.179 1.00 96.56 305 HIS A N 1
ATOM 2553 C CA . HIS A 1 305 ? -15.232 3.700 32.878 1.00 96.56 305 HIS A CA 1
ATOM 2554 C C . HIS A 1 305 ? -16.543 3.447 32.111 1.00 96.56 305 HIS A C 1
ATOM 2556 O O . HIS A 1 305 ? -16.650 3.802 30.936 1.00 96.56 305 HIS A O 1
ATOM 2562 N N . LYS A 1 306 ? -17.588 2.945 32.788 1.00 97.38 306 LYS A N 1
ATOM 2563 C CA . LYS A 1 306 ? -18.912 2.759 32.168 1.00 97.38 306 LYS A CA 1
ATOM 2564 C C . LYS A 1 306 ? -19.520 4.059 31.636 1.00 97.38 306 LYS A C 1
ATOM 2566 O O . LYS A 1 306 ? -20.163 4.059 30.592 1.00 97.38 306 LYS A O 1
ATOM 2571 N N . GLU A 1 307 ? -19.330 5.170 32.347 1.00 97.81 307 GLU A N 1
ATOM 2572 C CA . GLU A 1 307 ? -19.888 6.468 31.960 1.00 97.81 307 GLU A CA 1
ATOM 2573 C C . GLU A 1 307 ? -19.178 6.983 30.712 1.00 97.81 307 GLU A C 1
ATOM 2575 O O . GLU A 1 307 ? -19.836 7.436 29.779 1.00 97.81 307 GLU A O 1
ATOM 2580 N N . LEU A 1 308 ? -17.849 6.849 30.665 1.00 97.56 308 LEU A N 1
ATOM 2581 C CA . LEU A 1 308 ? -17.044 7.185 29.491 1.00 97.56 308 LEU A CA 1
ATOM 2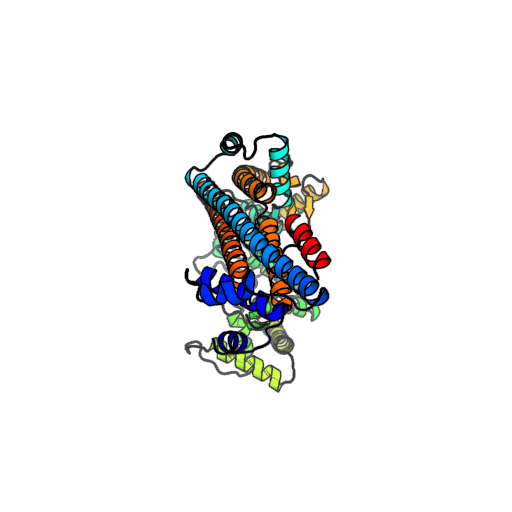582 C C . LEU A 1 308 ? -17.476 6.375 28.265 1.00 97.56 308 LEU A C 1
ATOM 2584 O O . LEU A 1 308 ? -17.668 6.953 27.197 1.00 97.56 308 LEU A O 1
ATOM 2588 N N . PHE A 1 309 ? -17.702 5.067 28.430 1.00 97.56 309 PHE A N 1
ATOM 2589 C CA . PHE A 1 309 ? -18.179 4.202 27.352 1.00 97.56 309 PHE A CA 1
ATOM 2590 C C . PHE A 1 309 ? -19.530 4.660 26.786 1.00 97.56 309 PHE A C 1
ATOM 2592 O O . PHE A 1 309 ? -19.672 4.791 25.571 1.00 97.56 309 PHE A O 1
ATOM 2599 N N . PHE A 1 310 ? -20.523 4.932 27.638 1.00 98.19 310 PHE A N 1
ATOM 2600 C CA . PHE A 1 310 ? -21.845 5.346 27.157 1.00 98.19 310 PHE A CA 1
ATOM 2601 C C . PHE A 1 310 ? -21.839 6.746 26.537 1.00 98.19 310 PHE A C 1
ATOM 2603 O O . PHE A 1 310 ? -22.513 6.955 25.529 1.00 98.19 310 PHE A O 1
ATOM 2610 N N . ILE A 1 311 ? -21.044 7.680 27.075 1.00 98.12 311 ILE A N 1
ATOM 2611 C CA . ILE A 1 311 ? -20.849 9.001 26.460 1.00 98.12 311 ILE A CA 1
ATOM 2612 C C . ILE A 1 311 ? -20.229 8.847 25.065 1.00 98.12 311 ILE A C 1
ATOM 2614 O O . ILE A 1 311 ? -20.703 9.463 24.108 1.00 98.12 311 ILE A O 1
ATOM 2618 N N . TRP A 1 312 ? -19.197 8.006 24.932 1.00 97.94 312 TRP A N 1
ATOM 2619 C CA . TRP A 1 312 ? -18.593 7.702 23.638 1.00 97.94 312 TRP A CA 1
ATOM 2620 C C . TRP A 1 312 ? -19.616 7.114 22.663 1.00 97.94 312 TRP A C 1
ATOM 2622 O O . TRP A 1 312 ? -19.767 7.627 21.558 1.00 97.94 312 TRP A O 1
ATOM 2632 N N . LEU A 1 313 ? -20.336 6.066 23.074 1.00 97.88 313 LEU A N 1
ATOM 2633 C CA . LEU A 1 313 ? -21.295 5.359 22.226 1.00 97.88 313 LEU A CA 1
ATOM 2634 C C . LEU A 1 313 ? -22.401 6.293 21.715 1.00 97.88 313 LEU A C 1
ATOM 2636 O O . LEU A 1 313 ? -22.747 6.259 20.535 1.00 97.88 313 LEU A O 1
ATOM 2640 N N . GLU A 1 314 ? -22.918 7.174 22.575 1.00 98.00 314 GLU A N 1
ATOM 2641 C CA . GLU A 1 314 ? -23.916 8.171 22.187 1.00 98.00 314 GLU A CA 1
ATOM 2642 C C . GLU A 1 314 ? -23.375 9.135 21.118 1.00 98.00 314 GLU A C 1
ATOM 2644 O O . GLU A 1 314 ? -24.039 9.399 20.110 1.00 98.00 314 GLU A O 1
ATOM 2649 N N . HIS A 1 315 ? -22.163 9.660 21.312 1.00 98.12 315 HIS A N 1
ATOM 2650 C CA . HIS A 1 315 ? -21.526 10.556 20.346 1.00 98.12 315 HIS A CA 1
ATOM 2651 C C . HIS A 1 315 ? -21.148 9.844 19.043 1.00 98.12 315 HIS A C 1
ATOM 2653 O O . HIS A 1 315 ? -21.250 10.445 17.970 1.00 98.12 315 HIS A O 1
ATOM 2659 N N . LEU A 1 316 ? -20.766 8.568 19.116 1.00 97.94 316 LEU A N 1
ATOM 2660 C CA . LEU A 1 316 ? -20.448 7.746 17.956 1.00 97.94 316 LEU A CA 1
ATOM 2661 C C . LEU A 1 316 ? -21.673 7.571 17.059 1.00 97.94 316 LEU A C 1
ATOM 2663 O O . LEU A 1 316 ? -21.580 7.793 15.854 1.00 97.94 316 LEU A O 1
ATOM 2667 N N . GLU A 1 317 ? -22.830 7.225 17.628 1.00 97.56 317 GLU A N 1
ATOM 2668 C CA . GLU A 1 317 ? -24.064 7.063 16.850 1.00 97.56 317 GLU A CA 1
ATOM 2669 C C . GLU A 1 317 ? -24.549 8.393 16.258 1.00 97.56 317 GLU A C 1
ATOM 2671 O O . GLU A 1 317 ? -24.977 8.437 15.102 1.00 97.56 317 GLU A O 1
ATOM 2676 N N . LYS A 1 318 ? -24.417 9.507 16.996 1.00 98.00 318 LYS A N 1
ATOM 2677 C CA . LYS A 1 318 ? -24.705 10.851 16.461 1.00 98.00 318 LYS A CA 1
ATOM 2678 C C . LYS A 1 318 ? -23.801 11.192 15.278 1.00 98.00 318 LYS A C 1
ATOM 2680 O O . LYS A 1 318 ? -24.302 11.588 14.227 1.00 98.00 318 LYS A O 1
ATOM 2685 N N . THR A 1 319 ? -22.492 10.997 15.428 1.00 97.69 319 THR A N 1
ATOM 2686 C CA . THR A 1 319 ? -21.504 11.273 14.374 1.00 97.69 319 THR A CA 1
ATOM 2687 C C . THR A 1 319 ? -21.732 10.372 13.163 1.00 97.69 319 THR A C 1
ATOM 2689 O O . THR A 1 319 ? -21.707 10.838 12.026 1.00 97.69 319 THR A O 1
ATOM 2692 N N . ARG A 1 320 ? -22.025 9.086 13.388 1.00 97.56 320 ARG A N 1
ATOM 2693 C CA . ARG A 1 320 ? -22.359 8.127 12.329 1.00 97.56 320 ARG A CA 1
ATOM 2694 C C . ARG A 1 320 ? -23.584 8.574 11.547 1.00 97.56 320 ARG A C 1
ATOM 2696 O O . ARG A 1 320 ? -23.547 8.560 10.321 1.00 97.56 320 ARG A O 1
ATOM 2703 N N . LYS A 1 321 ? -24.648 8.979 12.244 1.00 97.69 321 LYS A N 1
ATOM 2704 C CA . LYS A 1 321 ? -25.873 9.473 11.614 1.00 97.69 321 LYS A CA 1
ATOM 2705 C C . LYS A 1 321 ? -25.603 10.718 10.769 1.00 97.69 321 LYS A C 1
ATOM 2707 O O . LYS A 1 321 ? -25.986 10.730 9.608 1.00 97.69 321 LYS A O 1
ATOM 2712 N N . GLN A 1 322 ? -24.887 11.702 11.314 1.00 96.44 322 GLN A N 1
ATOM 2713 C CA . GLN A 1 322 ? -24.500 12.912 10.580 1.00 96.44 322 GLN A CA 1
ATOM 2714 C C . GLN A 1 322 ? -23.704 12.581 9.312 1.00 96.44 322 GLN A C 1
ATOM 2716 O O . GLN A 1 322 ? -24.023 13.076 8.240 1.00 96.44 322 GLN A O 1
ATOM 2721 N N . LEU A 1 323 ? -22.695 11.707 9.404 1.00 96.31 323 LEU A N 1
ATOM 2722 C CA . LEU A 1 323 ? -21.915 11.300 8.231 1.00 96.31 323 LEU A CA 1
ATOM 2723 C C . LEU A 1 323 ? -22.763 10.542 7.202 1.00 96.31 323 LEU A C 1
ATOM 2725 O O . LEU A 1 323 ? -22.574 10.740 6.007 1.00 96.31 323 LEU A O 1
ATOM 2729 N N . ASN A 1 324 ? -23.697 9.696 7.646 1.00 95.94 324 ASN A N 1
ATOM 2730 C CA . ASN A 1 324 ? -24.606 8.990 6.744 1.00 95.94 324 ASN A CA 1
ATOM 2731 C C . ASN A 1 324 ? -25.533 9.953 5.998 1.00 95.94 324 ASN A C 1
ATOM 2733 O O . ASN A 1 324 ? -25.698 9.797 4.795 1.00 95.94 324 ASN A O 1
ATOM 2737 N N . GLU A 1 325 ? -26.048 10.988 6.665 1.00 96.56 325 GLU A N 1
ATOM 2738 C CA . GLU A 1 325 ? -26.857 12.029 6.019 1.00 96.56 325 GLU A CA 1
ATOM 2739 C C . GLU A 1 325 ? -26.086 12.737 4.888 1.00 96.56 325 GLU A C 1
ATOM 2741 O O . GLU A 1 325 ? -26.671 13.017 3.844 1.00 96.56 325 GLU A O 1
ATOM 2746 N N . LEU A 1 326 ? -24.769 12.949 5.043 1.00 96.31 326 LEU A N 1
ATOM 2747 C CA . LEU A 1 326 ? -23.908 13.521 3.992 1.00 96.31 326 LEU A CA 1
ATOM 2748 C C . LEU A 1 326 ? -23.682 12.575 2.801 1.00 96.31 326 LEU A C 1
ATOM 2750 O O . LEU A 1 326 ? -23.432 13.030 1.684 1.00 96.31 326 LEU A O 1
ATOM 2754 N N . PHE A 1 327 ? -23.725 11.259 3.022 1.00 95.75 327 PHE A N 1
ATOM 2755 C CA . PHE A 1 327 ? -23.671 10.285 1.930 1.00 95.75 327 PHE A CA 1
ATOM 2756 C C . PHE A 1 327 ? -25.024 10.171 1.225 1.00 95.75 327 PHE A C 1
ATOM 2758 O O . PHE A 1 327 ? -25.070 10.116 -0.002 1.00 95.75 327 PHE A O 1
ATOM 2765 N N . ASP A 1 328 ? -26.117 10.181 1.989 1.00 94.88 328 ASP A N 1
ATOM 2766 C CA . ASP A 1 328 ? -27.481 10.078 1.469 1.00 94.88 328 ASP A CA 1
ATOM 2767 C C . ASP A 1 328 ? -27.875 11.316 0.644 1.00 94.88 328 ASP A C 1
ATOM 2769 O O . ASP A 1 328 ? -28.592 11.192 -0.351 1.00 94.88 328 ASP A O 1
ATOM 2773 N N . SER A 1 329 ? -27.377 12.505 1.009 1.00 93.81 329 SER A N 1
ATOM 2774 C CA . SER A 1 329 ? -27.558 13.739 0.228 1.00 93.81 329 SER A CA 1
ATOM 2775 C C . SER A 1 329 ? -26.720 13.782 -1.055 1.00 93.81 329 SER A C 1
ATOM 2777 O O . SER A 1 329 ? -27.005 14.582 -1.948 1.00 93.81 329 SER A O 1
ATOM 2779 N N . GLY A 1 330 ? -25.693 12.932 -1.160 1.00 92.94 330 GLY A N 1
ATOM 2780 C CA . GLY A 1 330 ? -24.705 12.958 -2.237 1.00 92.94 330 GLY A CA 1
ATOM 2781 C C . GLY A 1 330 ? -23.619 14.027 -2.073 1.00 92.94 330 GLY A C 1
ATOM 2782 O O . GLY A 1 330 ? -22.819 14.207 -2.993 1.00 92.94 330 GLY A O 1
ATOM 2783 N N . ASP A 1 331 ? -23.553 14.716 -0.927 1.00 92.62 331 ASP A N 1
ATOM 2784 C CA . ASP A 1 331 ? -22.496 15.700 -0.647 1.00 92.62 331 ASP A CA 1
ATOM 2785 C C . ASP A 1 331 ? -21.114 15.044 -0.504 1.00 92.62 331 ASP A C 1
ATOM 2787 O O . ASP A 1 331 ? -20.085 15.676 -0.765 1.00 92.62 331 ASP A O 1
ATOM 2791 N N . LEU A 1 332 ? -21.086 13.769 -0.107 1.00 95.94 332 LEU A N 1
ATOM 2792 C CA . LEU A 1 332 ? -19.904 12.915 -0.086 1.00 95.94 332 LEU A CA 1
ATOM 2793 C C . LEU A 1 332 ? -20.184 11.594 -0.807 1.00 95.94 332 LEU A C 1
ATOM 2795 O O . LEU A 1 332 ? -21.293 11.068 -0.773 1.00 95.94 332 LEU A O 1
ATOM 2799 N N . ILE A 1 333 ? -19.148 11.009 -1.413 1.00 95.88 333 ILE A N 1
ATOM 2800 C CA . ILE A 1 333 ? -19.249 9.716 -2.102 1.00 95.88 333 ILE A CA 1
ATOM 2801 C C . ILE A 1 333 ? -18.275 8.733 -1.465 1.00 95.88 333 ILE A C 1
ATOM 2803 O O . ILE A 1 333 ? -17.077 9.012 -1.356 1.00 95.88 333 ILE A O 1
ATOM 2807 N N . LYS A 1 334 ? -18.785 7.557 -1.089 1.00 93.38 334 LYS A N 1
ATOM 2808 C CA . LYS A 1 334 ? -18.024 6.470 -0.467 1.00 93.38 334 LYS A CA 1
ATOM 2809 C C . LYS A 1 334 ? -17.885 5.277 -1.419 1.00 93.38 334 LYS A C 1
ATOM 2811 O O . LYS A 1 334 ? -18.864 4.845 -2.019 1.00 93.38 334 LYS A O 1
ATOM 2816 N N . ASN A 1 335 ? -16.685 4.709 -1.507 1.00 92.62 335 ASN A N 1
ATOM 2817 C CA . ASN A 1 335 ? -16.399 3.429 -2.153 1.00 92.62 335 ASN A CA 1
ATOM 2818 C C . ASN A 1 335 ? -15.820 2.458 -1.110 1.00 92.62 335 ASN A C 1
ATOM 2820 O O . ASN A 1 335 ? -14.709 2.652 -0.614 1.00 92.62 335 ASN A O 1
ATOM 2824 N N . GLY A 1 336 ? -16.581 1.431 -0.728 1.00 92.38 336 GLY A N 1
ATOM 2825 C CA . GLY A 1 336 ? -16.190 0.544 0.370 1.00 92.38 336 GLY A CA 1
ATOM 2826 C C . GLY A 1 336 ? -16.108 1.309 1.692 1.00 92.38 336 GLY A C 1
ATOM 2827 O O . GLY A 1 336 ? -17.120 1.832 2.147 1.00 92.38 336 GLY A O 1
ATOM 2828 N N . ASN A 1 337 ? -14.920 1.382 2.304 1.00 93.00 337 ASN A N 1
ATOM 2829 C CA . ASN A 1 337 ? -14.646 2.179 3.510 1.00 93.00 337 ASN A CA 1
ATOM 2830 C C . ASN A 1 337 ? -14.036 3.563 3.203 1.00 93.00 337 ASN A C 1
ATOM 2832 O O . ASN A 1 337 ? -13.738 4.314 4.124 1.00 93.00 337 ASN A O 1
ATOM 2836 N N . ASN A 1 338 ? -13.849 3.918 1.933 1.00 95.88 338 ASN A N 1
ATOM 2837 C CA . ASN A 1 338 ? -13.065 5.088 1.545 1.00 95.88 338 ASN A CA 1
ATOM 2838 C C . ASN A 1 338 ? -13.984 6.199 1.037 1.00 95.88 338 ASN A C 1
ATOM 2840 O O . ASN A 1 338 ? -14.803 5.963 0.150 1.00 95.88 338 ASN A O 1
ATOM 2844 N N . ILE A 1 339 ? -13.847 7.411 1.570 1.00 97.06 339 ILE A N 1
ATOM 2845 C CA . ILE A 1 339 ? -14.492 8.603 1.012 1.00 97.06 339 ILE A CA 1
ATOM 2846 C C . ILE A 1 339 ? -13.630 9.101 -0.145 1.00 97.06 339 ILE A C 1
ATOM 2848 O O . ILE A 1 339 ? -12.441 9.363 0.033 1.00 97.06 339 ILE A O 1
ATOM 2852 N N . THR A 1 340 ? -14.218 9.183 -1.336 1.00 96.44 340 THR A N 1
ATOM 2853 C CA . THR A 1 340 ? -13.483 9.456 -2.578 1.00 96.44 340 THR A CA 1
ATOM 2854 C C . THR A 1 340 ? -12.881 10.856 -2.585 1.00 96.44 340 THR A C 1
ATOM 2856 O O . THR A 1 340 ? -13.533 11.826 -2.176 1.00 96.44 340 THR A O 1
ATOM 2859 N N . GLY A 1 341 ? -11.660 10.966 -3.109 1.00 96.81 341 GLY A N 1
ATOM 2860 C CA . GLY A 1 341 ? -10.935 12.225 -3.169 1.00 96.81 341 GLY A CA 1
ATOM 2861 C C . GLY A 1 341 ? -11.661 13.314 -3.949 1.00 96.81 341 GLY A C 1
ATOM 2862 O O . GLY A 1 341 ? -11.791 14.441 -3.473 1.00 96.81 341 GLY A O 1
ATOM 2863 N N . SER A 1 342 ? -12.244 12.957 -5.094 1.00 96.06 342 SER A N 1
ATOM 2864 C CA . SER A 1 342 ? -13.052 13.874 -5.905 1.00 96.06 342 SER A CA 1
ATOM 2865 C C . SER A 1 342 ? -14.236 14.457 -5.130 1.00 96.06 342 SER A C 1
ATOM 2867 O O . SER A 1 342 ? -14.459 15.666 -5.183 1.00 96.06 342 SER A O 1
ATOM 2869 N N . SER A 1 343 ? -14.963 13.641 -4.354 1.00 96.50 343 SER A N 1
ATOM 2870 C CA . SER A 1 343 ? -16.077 14.158 -3.548 1.00 96.50 343 SER A CA 1
ATOM 2871 C C . SER A 1 343 ? -15.600 15.131 -2.469 1.00 96.50 343 SER A C 1
ATOM 2873 O O . SER A 1 343 ? -16.180 16.200 -2.321 1.00 96.50 343 SER A O 1
ATOM 2875 N N . LEU A 1 344 ? -14.488 14.830 -1.790 1.00 97.19 344 LEU A N 1
ATOM 2876 C CA . LEU A 1 344 ? -13.909 15.699 -0.761 1.00 97.19 344 LEU A CA 1
ATOM 2877 C C . LEU A 1 344 ? -13.394 17.019 -1.349 1.00 97.19 344 LEU A C 1
ATOM 2879 O O . LEU A 1 344 ? -13.660 18.091 -0.806 1.00 97.19 344 LEU A O 1
ATOM 2883 N N . TYR A 1 345 ? -12.682 16.965 -2.474 1.00 96.56 345 TYR A N 1
ATOM 2884 C CA . TYR A 1 345 ? -12.072 18.148 -3.077 1.00 96.56 345 TYR A CA 1
ATOM 2885 C C . TYR A 1 345 ? -13.101 19.143 -3.616 1.00 96.56 345 TYR A C 1
ATOM 2887 O O . TYR A 1 345 ? -12.940 20.351 -3.441 1.00 96.56 345 TYR A O 1
ATOM 2895 N N . TYR A 1 346 ? -14.169 18.655 -4.250 1.00 95.31 346 TYR A N 1
ATOM 2896 C CA . TYR A 1 346 ? -15.210 19.514 -4.822 1.00 95.31 346 TYR A CA 1
ATOM 2897 C C . TYR A 1 346 ? -16.351 19.835 -3.850 1.00 95.31 346 TYR A C 1
ATOM 2899 O O . TYR A 1 346 ? -17.175 20.704 -4.149 1.00 95.31 346 TYR A O 1
ATOM 2907 N N . SER A 1 347 ? -16.394 19.183 -2.685 1.00 95.12 347 SER A N 1
ATOM 2908 C CA . SER A 1 347 ? -17.408 19.436 -1.664 1.00 95.12 347 SER A CA 1
ATOM 2909 C C . SER A 1 347 ? -17.405 20.899 -1.214 1.00 95.12 347 SER A C 1
ATOM 2911 O O . SER A 1 347 ? -16.357 21.537 -1.102 1.00 95.12 347 SER A O 1
ATOM 2913 N N . LYS A 1 348 ? -18.585 21.445 -0.922 1.00 94.25 348 LYS A N 1
ATOM 2914 C CA . LYS A 1 348 ? -18.751 22.776 -0.312 1.00 94.25 348 LYS A CA 1
ATOM 2915 C C . LYS A 1 348 ? -19.020 22.705 1.191 1.00 94.25 348 LYS A C 1
ATOM 2917 O O . LYS A 1 348 ? -19.317 23.734 1.788 1.00 94.25 348 LYS A O 1
ATOM 2922 N N . LEU A 1 349 ? -18.946 21.509 1.773 1.00 94.38 349 LEU A N 1
ATOM 2923 C CA . LEU A 1 349 ? -19.165 21.302 3.196 1.00 94.38 349 LEU A CA 1
ATOM 2924 C C . LEU A 1 349 ? -18.128 22.074 4.015 1.00 94.38 349 LEU A C 1
ATOM 2926 O O . LEU A 1 349 ? -16.935 22.067 3.694 1.00 94.38 349 LEU A O 1
ATOM 2930 N N . ASP A 1 350 ? -18.613 22.714 5.073 1.00 94.12 350 ASP A N 1
ATOM 2931 C CA . ASP A 1 350 ? -17.799 23.381 6.086 1.00 94.12 350 ASP A CA 1
ATOM 2932 C C . ASP A 1 350 ? -17.469 22.377 7.195 1.00 94.12 350 ASP A C 1
ATOM 2934 O O . ASP A 1 350 ? -18.042 22.380 8.281 1.00 94.12 350 ASP A O 1
ATOM 2938 N N . GLU A 1 351 ? -16.620 21.417 6.842 1.00 94.38 351 GLU A N 1
ATOM 2939 C CA . GLU A 1 351 ? -16.206 20.313 7.701 1.00 94.38 351 GLU A CA 1
ATOM 2940 C C . GLU A 1 351 ? -14.677 20.264 7.761 1.00 94.38 351 GLU A C 1
ATOM 2942 O O . GLU A 1 351 ? -14.005 20.321 6.725 1.00 94.38 351 GLU A O 1
ATOM 2947 N N . ASP A 1 352 ? -14.118 20.104 8.964 1.00 93.44 352 ASP A N 1
ATOM 2948 C CA . ASP A 1 352 ? -12.665 20.138 9.188 1.00 93.44 352 ASP A CA 1
ATOM 2949 C C . ASP A 1 352 ? -11.922 19.118 8.313 1.00 93.44 352 ASP A C 1
ATOM 2951 O O . ASP A 1 352 ? -10.906 19.439 7.705 1.00 93.44 352 ASP A O 1
ATOM 2955 N N . PHE A 1 353 ? -12.461 17.902 8.161 1.00 94.44 353 PHE A N 1
ATOM 2956 C CA . PHE A 1 353 ? -11.838 16.862 7.332 1.00 94.44 353 PHE A CA 1
ATOM 2957 C C . PHE A 1 353 ? -11.857 17.195 5.832 1.00 94.44 353 PHE A C 1
ATOM 2959 O O . PHE A 1 353 ? -10.975 16.760 5.093 1.00 94.44 353 PHE A O 1
ATOM 2966 N N . VAL A 1 354 ? -12.833 17.985 5.369 1.00 96.31 354 VAL A N 1
ATOM 2967 C CA . VAL A 1 354 ? -12.898 18.473 3.981 1.00 96.31 354 VAL A CA 1
ATOM 2968 C C . VAL A 1 354 ? -11.860 19.573 3.766 1.00 96.31 354 VAL A C 1
ATOM 2970 O O . VAL A 1 354 ? -11.145 19.561 2.761 1.00 96.31 354 VAL A O 1
ATOM 2973 N N . SER A 1 355 ? -11.754 20.506 4.715 1.00 93.81 355 SER A N 1
ATOM 2974 C CA . SER A 1 355 ? -10.729 21.556 4.725 1.00 93.81 355 SER A CA 1
ATOM 2975 C C . SER A 1 355 ? -9.318 20.961 4.728 1.00 93.81 355 SER A C 1
ATOM 2977 O O . SER A 1 355 ? -8.523 21.251 3.829 1.00 93.81 355 SER A O 1
ATOM 2979 N N . ASP A 1 356 ? -9.040 20.066 5.680 1.00 92.81 356 ASP A N 1
ATOM 2980 C CA . ASP A 1 356 ? -7.751 19.390 5.829 1.00 92.81 356 ASP A CA 1
ATOM 2981 C C . ASP A 1 356 ? -7.380 18.634 4.552 1.00 92.81 356 ASP A C 1
ATOM 2983 O O . ASP A 1 356 ? -6.242 18.724 4.088 1.00 92.81 356 ASP A O 1
ATOM 2987 N N . TYR A 1 357 ? -8.326 17.909 3.946 1.00 94.12 357 TYR A N 1
ATOM 2988 C CA . TYR A 1 357 ? -8.084 17.183 2.700 1.00 94.12 357 TYR A CA 1
ATOM 2989 C C . TYR A 1 357 ? -7.689 18.129 1.555 1.00 94.12 357 TYR A C 1
ATOM 2991 O O . TYR A 1 357 ? -6.678 17.912 0.883 1.00 94.12 357 TYR A O 1
ATOM 2999 N N . LYS A 1 358 ? -8.433 19.223 1.350 1.00 92.81 358 LYS A N 1
ATOM 3000 C CA . LYS A 1 358 ? -8.124 20.218 0.306 1.00 92.81 358 LYS A CA 1
ATOM 3001 C C . LYS A 1 358 ? -6.771 20.887 0.522 1.00 92.81 358 LYS A C 1
ATOM 3003 O O . LYS A 1 358 ? -6.042 21.114 -0.446 1.00 92.81 358 LYS A O 1
ATOM 3008 N N . GLU A 1 359 ? -6.424 21.209 1.769 1.00 88.06 359 GLU A N 1
ATOM 3009 C CA . GLU A 1 359 ? -5.111 21.767 2.096 1.00 88.06 359 GLU A CA 1
ATOM 3010 C C . GLU A 1 359 ? -3.997 20.779 1.725 1.00 88.06 359 GLU A C 1
ATOM 3012 O O . GLU A 1 359 ? -3.030 21.167 1.065 1.00 88.06 359 GLU A O 1
ATOM 3017 N N . GLN A 1 360 ? -4.161 19.498 2.057 1.00 88.69 360 GLN A N 1
ATOM 3018 C CA . GLN A 1 360 ? -3.194 18.443 1.744 1.00 88.69 360 GLN A CA 1
ATOM 3019 C C . GLN A 1 360 ? -2.995 18.243 0.242 1.00 88.69 360 GLN A C 1
ATOM 3021 O O . GLN A 1 360 ? -1.853 18.140 -0.215 1.00 88.69 360 GLN A O 1
ATOM 3026 N N . ILE A 1 361 ? -4.071 18.279 -0.548 1.00 88.81 361 ILE A N 1
ATOM 3027 C CA . ILE A 1 361 ? -3.996 18.180 -2.012 1.00 88.81 361 ILE A CA 1
ATOM 3028 C C . ILE A 1 361 ? -3.064 19.241 -2.608 1.00 88.81 361 ILE A C 1
ATOM 3030 O O . ILE A 1 361 ? -2.271 18.929 -3.497 1.00 88.81 361 ILE A O 1
ATOM 3034 N N . ASN A 1 362 ? -3.064 20.469 -2.081 1.00 81.88 362 ASN A N 1
ATOM 3035 C CA . ASN A 1 362 ? -2.173 21.526 -2.572 1.00 81.88 362 ASN A CA 1
ATOM 3036 C C . ASN A 1 362 ? -0.682 21.214 -2.362 1.00 81.88 362 ASN A C 1
ATOM 3038 O O . ASN A 1 362 ? 0.154 21.678 -3.140 1.00 81.88 362 ASN A O 1
ATOM 3042 N N . TYR A 1 363 ? -0.345 20.437 -1.330 1.00 80.06 363 TYR A N 1
ATOM 3043 C CA . TYR A 1 363 ? 1.026 20.009 -1.049 1.00 80.06 363 TYR A CA 1
ATOM 3044 C C . TYR A 1 363 ? 1.457 18.806 -1.892 1.00 80.06 363 TYR A C 1
ATOM 3046 O O . TYR A 1 363 ? 2.637 18.683 -2.221 1.00 80.06 363 TYR A O 1
ATOM 3054 N N . ILE A 1 364 ? 0.515 17.935 -2.254 1.00 83.94 364 ILE A N 1
ATOM 3055 C CA . ILE A 1 364 ? 0.791 16.671 -2.950 1.00 83.94 364 ILE A CA 1
ATOM 3056 C C . ILE A 1 364 ? 0.736 16.828 -4.474 1.00 83.94 364 ILE A C 1
ATOM 3058 O O . ILE A 1 364 ? 1.479 16.157 -5.195 1.00 83.94 364 ILE A O 1
ATOM 3062 N N . LEU A 1 365 ? -0.091 17.746 -4.982 1.00 84.44 365 LEU A N 1
ATOM 3063 C CA . LEU A 1 365 ? -0.221 18.027 -6.414 1.00 84.44 365 LEU A CA 1
ATOM 3064 C C . LEU A 1 365 ? 1.140 18.245 -7.116 1.00 84.44 365 LEU A C 1
ATOM 3066 O O . LEU A 1 365 ? 1.351 17.639 -8.167 1.00 84.44 365 LEU A O 1
ATOM 3070 N N . PRO A 1 366 ? 2.112 18.978 -6.529 1.00 78.56 366 PRO A N 1
ATOM 3071 C CA . PRO A 1 366 ? 3.470 19.047 -7.062 1.00 78.56 366 PRO A CA 1
ATOM 3072 C C . PRO A 1 366 ? 4.172 17.728 -7.328 1.00 78.56 366 PRO A C 1
ATOM 3074 O O . PRO A 1 366 ? 4.786 17.547 -8.380 1.00 78.56 366 PRO A O 1
ATOM 3077 N N . ILE A 1 367 ? 4.069 16.796 -6.389 1.00 81.38 367 ILE A N 1
ATOM 3078 C CA . ILE A 1 367 ? 4.668 15.471 -6.532 1.00 81.38 367 ILE A CA 1
ATOM 3079 C C . ILE A 1 367 ? 3.965 14.702 -7.638 1.00 81.38 367 ILE A C 1
ATOM 3081 O O . ILE A 1 367 ? 4.624 14.036 -8.436 1.00 81.38 367 ILE A O 1
ATOM 3085 N N . THR A 1 368 ? 2.642 14.837 -7.710 1.00 86.31 368 THR A N 1
ATOM 3086 C CA . THR A 1 368 ? 1.840 14.174 -8.736 1.00 86.31 368 THR A CA 1
ATOM 3087 C C . THR A 1 368 ? 2.249 14.620 -10.131 1.00 86.31 368 THR A C 1
ATOM 3089 O O . THR A 1 368 ? 2.466 13.766 -10.985 1.00 86.31 368 THR A O 1
ATOM 3092 N N . GLY A 1 369 ? 2.460 15.922 -10.345 1.00 84.06 369 GLY A N 1
ATOM 3093 C CA . GLY A 1 369 ? 2.952 16.437 -11.625 1.00 84.06 369 GLY A CA 1
ATOM 3094 C C . GLY A 1 369 ? 4.313 15.853 -12.018 1.00 84.06 369 GLY A C 1
ATOM 3095 O O . GLY A 1 369 ? 4.489 15.400 -13.146 1.00 84.06 369 GLY A O 1
ATOM 3096 N N . ILE A 1 370 ? 5.264 15.769 -11.079 1.00 83.75 370 ILE A N 1
ATOM 3097 C CA . ILE A 1 370 ? 6.582 15.156 -11.338 1.00 83.75 370 ILE A CA 1
ATOM 3098 C C . ILE A 1 370 ? 6.434 13.665 -11.660 1.00 83.75 370 ILE A C 1
ATOM 3100 O O . ILE A 1 370 ? 7.046 13.173 -12.606 1.00 83.75 370 ILE A O 1
ATOM 3104 N N . PHE A 1 371 ? 5.626 12.938 -10.887 1.00 88.94 371 PHE A N 1
ATOM 3105 C CA . PHE A 1 371 ? 5.381 11.517 -11.109 1.00 88.94 371 PHE A CA 1
ATOM 3106 C C . PHE A 1 371 ? 4.778 11.267 -12.496 1.00 88.94 371 PHE A C 1
ATOM 3108 O O . PHE A 1 371 ? 5.285 10.436 -13.250 1.00 88.94 371 PHE A O 1
ATOM 3115 N N . ARG A 1 372 ? 3.752 12.040 -12.862 1.00 88.56 372 ARG A N 1
ATOM 3116 C CA . ARG A 1 372 ? 3.062 11.968 -14.155 1.00 88.56 372 ARG A CA 1
ATOM 3117 C C . ARG A 1 372 ? 3.980 12.322 -15.320 1.00 88.56 372 ARG A C 1
ATOM 3119 O O . ARG A 1 372 ? 3.981 11.605 -16.316 1.00 88.56 372 ARG A O 1
ATOM 3126 N N . PHE A 1 373 ? 4.822 13.344 -15.172 1.0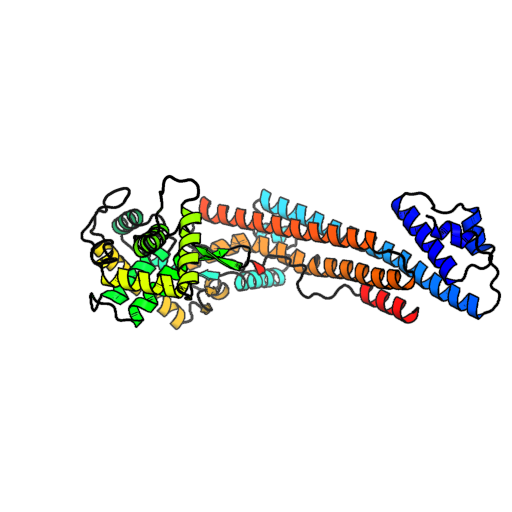0 86.12 373 PHE A N 1
ATOM 3127 C CA . PHE A 1 373 ? 5.865 13.672 -16.147 1.00 86.12 373 PHE A CA 1
ATOM 3128 C C . PHE A 1 373 ? 6.813 12.485 -16.375 1.00 86.12 373 PHE A C 1
ATOM 3130 O O . PHE A 1 373 ? 7.090 12.090 -17.504 1.00 86.12 373 PHE A O 1
ATOM 3137 N N . ILE A 1 374 ? 7.276 11.830 -15.310 1.00 88.75 374 ILE A N 1
ATOM 3138 C CA . ILE A 1 374 ? 8.134 10.644 -15.451 1.00 88.75 374 ILE A CA 1
ATOM 3139 C C . ILE A 1 374 ? 7.375 9.501 -16.127 1.00 88.75 374 ILE A C 1
ATOM 3141 O O . ILE A 1 374 ? 7.911 8.847 -17.023 1.00 88.75 374 ILE A O 1
ATOM 3145 N N . GLN A 1 375 ? 6.133 9.263 -15.711 1.00 90.44 375 GLN A N 1
ATOM 3146 C CA . GLN A 1 375 ? 5.292 8.201 -16.247 1.00 90.44 375 GLN A CA 1
ATOM 3147 C C . GLN A 1 375 ? 5.070 8.360 -17.757 1.00 90.44 375 GLN A C 1
ATOM 3149 O O . GLN A 1 375 ? 5.218 7.385 -18.498 1.00 90.44 375 GLN A O 1
ATOM 3154 N N . ASN A 1 376 ? 4.764 9.579 -18.204 1.00 88.12 376 ASN A N 1
ATOM 3155 C CA . ASN A 1 376 ? 4.334 9.863 -19.569 1.00 88.12 376 ASN A CA 1
ATOM 3156 C C . ASN A 1 376 ? 5.499 10.207 -20.509 1.00 88.12 376 ASN A C 1
ATOM 3158 O O . ASN A 1 376 ? 5.521 9.717 -21.636 1.00 88.12 376 ASN A O 1
ATOM 3162 N N . ASP A 1 377 ? 6.484 10.987 -20.056 1.00 85.06 377 ASP A N 1
ATOM 3163 C CA . ASP A 1 377 ? 7.567 11.494 -20.911 1.00 85.06 377 ASP A CA 1
ATOM 3164 C C . ASP A 1 377 ? 8.842 10.644 -20.833 1.00 85.06 377 ASP A C 1
ATOM 3166 O O . ASP A 1 377 ? 9.537 10.434 -21.833 1.00 85.06 377 ASP A O 1
ATOM 3170 N N . ILE A 1 378 ? 9.169 10.126 -19.644 1.00 89.00 378 ILE A N 1
ATOM 3171 C CA . ILE A 1 378 ? 10.359 9.281 -19.449 1.00 89.00 378 ILE A CA 1
ATOM 3172 C C . ILE A 1 378 ? 10.035 7.800 -19.671 1.00 89.00 378 ILE A C 1
ATOM 3174 O O . ILE A 1 378 ? 10.876 7.056 -20.180 1.00 89.00 378 ILE A O 1
ATOM 3178 N N . MET A 1 379 ? 8.809 7.388 -19.342 1.00 93.25 379 MET A N 1
ATOM 3179 C CA . MET A 1 379 ? 8.258 6.051 -19.570 1.00 93.25 379 MET A CA 1
ATOM 3180 C C . MET A 1 379 ? 9.153 4.917 -19.028 1.00 93.25 379 MET A C 1
ATOM 3182 O O . MET A 1 379 ? 9.509 4.004 -19.784 1.00 93.25 379 MET A O 1
ATOM 3186 N N . PRO A 1 380 ? 9.525 4.920 -17.731 1.00 94.19 380 PRO A N 1
ATOM 3187 C CA . PRO A 1 380 ? 10.508 3.984 -17.175 1.00 94.19 380 PRO A CA 1
ATOM 3188 C C . PRO A 1 380 ? 10.146 2.515 -17.426 1.00 94.19 380 PRO A C 1
ATOM 3190 O O . PRO A 1 380 ? 10.991 1.722 -17.839 1.00 94.19 380 PRO A O 1
ATOM 3193 N N . ILE A 1 381 ? 8.866 2.160 -17.288 1.00 94.88 381 ILE A N 1
ATOM 3194 C CA . ILE A 1 381 ? 8.381 0.797 -17.540 1.00 94.88 381 ILE A CA 1
ATOM 3195 C C . ILE A 1 381 ? 8.598 0.410 -19.011 1.00 94.88 381 ILE A C 1
ATOM 3197 O O . ILE A 1 381 ? 9.087 -0.678 -19.305 1.00 94.88 381 ILE A O 1
ATOM 3201 N N . LYS A 1 382 ? 8.298 1.307 -19.958 1.00 95.81 382 LYS A N 1
ATOM 3202 C CA . LYS A 1 382 ? 8.474 1.050 -21.396 1.00 95.81 382 LYS A CA 1
ATOM 3203 C C . LYS A 1 382 ? 9.949 0.926 -21.786 1.00 95.81 382 LYS A C 1
ATOM 3205 O O . LYS A 1 382 ? 10.304 0.062 -22.592 1.00 95.81 382 LYS A O 1
ATOM 3210 N N . CYS A 1 383 ? 10.807 1.760 -21.202 1.00 95.81 383 CYS A N 1
ATOM 3211 C CA . CYS A 1 383 ? 12.256 1.682 -21.370 1.00 95.81 383 CYS A CA 1
ATOM 3212 C C . CYS A 1 383 ? 12.797 0.338 -20.868 1.00 95.81 383 CYS A C 1
ATOM 3214 O O . CYS A 1 383 ? 13.485 -0.357 -21.617 1.00 95.81 383 CYS A O 1
ATOM 3216 N N . TYR A 1 384 ? 12.390 -0.089 -19.670 1.00 96.69 384 TYR A N 1
ATOM 3217 C CA . TYR A 1 384 ? 12.748 -1.401 -19.131 1.00 96.69 384 TYR A CA 1
ATOM 3218 C C . TYR A 1 384 ? 12.285 -2.548 -20.045 1.00 96.69 384 TYR A C 1
ATOM 3220 O O . TYR A 1 384 ? 13.089 -3.400 -20.416 1.00 96.69 384 TYR A O 1
ATOM 3228 N N . LYS A 1 385 ? 11.025 -2.535 -20.512 1.00 96.62 385 LYS A N 1
ATOM 3229 C CA . LYS A 1 385 ? 10.517 -3.551 -21.459 1.00 96.62 385 LYS A CA 1
ATOM 3230 C C . LYS A 1 385 ? 11.276 -3.576 -22.782 1.00 96.62 385 LYS A C 1
ATOM 3232 O O . LYS A 1 385 ? 11.393 -4.626 -23.404 1.00 96.62 385 LYS A O 1
ATOM 3237 N N . THR A 1 386 ? 11.806 -2.439 -23.217 1.00 97.44 386 THR A N 1
ATOM 3238 C CA . THR A 1 386 ? 12.625 -2.357 -24.433 1.00 97.44 386 THR A CA 1
ATOM 3239 C C . THR A 1 386 ? 13.989 -3.011 -24.224 1.00 97.44 386 THR A C 1
ATOM 3241 O O . THR A 1 386 ? 14.408 -3.805 -25.061 1.00 97.44 386 THR A O 1
ATOM 3244 N N . LEU A 1 387 ? 14.644 -2.772 -23.084 1.00 97.44 387 LEU A N 1
ATOM 3245 C CA . LEU A 1 387 ? 15.890 -3.461 -22.715 1.00 97.44 387 LEU A CA 1
ATOM 3246 C C . LEU A 1 387 ? 15.679 -4.974 -22.555 1.00 97.44 387 LEU A C 1
ATOM 3248 O O . LEU A 1 387 ? 16.453 -5.761 -23.102 1.00 97.44 387 LEU A O 1
ATOM 3252 N N . GLN A 1 388 ? 14.575 -5.378 -21.920 1.00 96.38 388 GLN A N 1
ATOM 3253 C CA . GLN A 1 388 ? 14.152 -6.778 -21.853 1.00 96.38 388 GLN A CA 1
ATOM 3254 C C . GLN A 1 388 ? 13.971 -7.379 -23.256 1.00 96.38 388 GLN A C 1
ATOM 3256 O O . GLN A 1 388 ? 14.451 -8.479 -23.527 1.00 96.38 388 GLN A O 1
ATOM 3261 N N . GLY A 1 389 ? 13.341 -6.640 -24.174 1.00 96.56 389 GLY A N 1
ATOM 3262 C CA . GLY A 1 389 ? 13.192 -7.042 -25.571 1.00 96.56 389 GLY A CA 1
ATOM 3263 C C . GLY A 1 389 ? 14.533 -7.270 -26.271 1.00 96.56 389 GLY A C 1
ATOM 3264 O O . GLY A 1 389 ? 14.702 -8.282 -26.948 1.00 96.56 389 GLY A O 1
ATOM 3265 N N . PHE A 1 390 ? 15.520 -6.390 -26.072 1.00 97.31 390 PHE A N 1
ATOM 3266 C CA . PHE A 1 390 ? 16.871 -6.597 -26.604 1.00 97.31 390 PHE A CA 1
ATOM 3267 C C . PHE A 1 390 ? 17.538 -7.856 -26.035 1.00 97.31 390 PHE A C 1
ATOM 3269 O O . PHE A 1 390 ? 18.168 -8.601 -26.787 1.00 97.31 390 PHE A O 1
ATOM 3276 N N . ARG A 1 391 ? 17.365 -8.139 -24.737 1.00 96.19 391 ARG A N 1
ATOM 3277 C CA . ARG A 1 391 ? 17.856 -9.380 -24.118 1.00 96.19 391 ARG A CA 1
ATOM 3278 C C . ARG A 1 391 ? 17.169 -10.625 -24.689 1.00 96.19 391 ARG A C 1
ATOM 3280 O O . ARG A 1 391 ? 17.806 -11.646 -24.921 1.00 96.19 391 ARG A O 1
ATOM 3287 N N . GLU A 1 392 ? 15.863 -10.579 -24.919 1.00 95.25 392 GLU A N 1
ATOM 3288 C CA . GLU A 1 392 ? 15.137 -11.703 -25.525 1.00 95.25 392 GLU A CA 1
ATOM 3289 C C . GLU A 1 392 ? 15.577 -11.957 -26.971 1.00 95.25 392 GLU A C 1
ATOM 3291 O O . GLU A 1 392 ? 15.702 -13.106 -27.396 1.00 95.25 392 GLU A O 1
ATOM 3296 N N . LEU A 1 393 ? 15.865 -10.895 -27.724 1.00 95.19 393 LEU A N 1
ATOM 3297 C CA . LEU A 1 393 ? 16.425 -10.994 -29.067 1.00 95.19 393 LEU A CA 1
ATOM 3298 C C . LEU A 1 393 ? 17.843 -11.573 -29.065 1.00 95.19 393 LEU A C 1
ATOM 3300 O O . LEU A 1 393 ? 18.152 -12.425 -29.899 1.00 95.19 393 LEU A O 1
ATOM 3304 N N . SER A 1 394 ? 18.695 -11.168 -28.120 1.00 94.38 394 SER A N 1
ATOM 3305 C CA . SER A 1 394 ? 20.049 -11.719 -28.008 1.00 94.38 394 SER A CA 1
ATOM 3306 C C . SER A 1 394 ? 20.048 -13.197 -27.616 1.00 94.38 394 SER A C 1
ATOM 3308 O O . SER A 1 394 ? 20.892 -13.941 -28.118 1.00 94.38 394 SER A O 1
ATOM 3310 N N . LYS A 1 395 ? 19.053 -13.669 -26.850 1.00 94.06 395 LYS A N 1
ATOM 3311 C CA . LYS A 1 395 ? 18.859 -15.108 -26.589 1.00 94.06 395 LYS A CA 1
ATOM 3312 C C . LYS A 1 395 ? 18.621 -15.894 -27.875 1.00 94.06 395 LYS A C 1
ATOM 3314 O O . LYS A 1 395 ? 19.301 -16.885 -28.099 1.00 94.06 395 LYS A O 1
ATOM 3319 N N . LYS A 1 396 ? 17.767 -15.396 -28.777 1.00 93.12 396 LYS A N 1
ATOM 3320 C CA . LYS A 1 396 ? 17.548 -16.036 -30.090 1.00 93.12 396 LYS A CA 1
ATOM 3321 C C . LYS A 1 396 ? 18.842 -16.139 -30.898 1.00 93.12 396 LYS A C 1
ATOM 3323 O O . LYS A 1 396 ? 19.095 -17.153 -31.534 1.00 93.12 396 LYS A O 1
ATOM 3328 N N . ILE A 1 397 ? 19.675 -15.097 -30.867 1.00 91.38 397 ILE A N 1
ATOM 3329 C CA . ILE A 1 397 ? 20.982 -15.109 -31.543 1.00 91.38 397 ILE A CA 1
ATOM 3330 C C . ILE A 1 397 ? 21.950 -16.078 -30.849 1.00 91.38 397 ILE A C 1
ATOM 3332 O O . ILE A 1 397 ? 22.701 -16.776 -31.531 1.00 91.38 397 ILE A O 1
ATOM 3336 N N . SER A 1 398 ? 21.907 -16.156 -29.516 1.00 92.25 398 SER A N 1
ATOM 3337 C CA . SER A 1 398 ? 22.688 -17.123 -28.740 1.00 92.25 398 SER A CA 1
ATOM 3338 C C . SER A 1 398 ? 22.352 -18.555 -29.145 1.00 92.25 398 SER A C 1
ATOM 3340 O O . SER A 1 398 ? 23.266 -19.343 -29.364 1.00 92.25 398 SER A O 1
ATOM 3342 N N . ASP A 1 399 ? 21.066 -18.864 -29.326 1.00 91.62 399 ASP A N 1
ATOM 3343 C CA . ASP A 1 399 ? 20.596 -20.188 -29.748 1.00 91.62 399 ASP A CA 1
ATOM 3344 C C . ASP A 1 399 ? 21.062 -20.540 -31.171 1.00 91.62 399 ASP A C 1
ATOM 3346 O O . ASP A 1 399 ? 21.397 -21.689 -31.448 1.00 91.62 399 ASP A O 1
ATOM 3350 N N . ILE A 1 400 ? 21.131 -19.552 -32.075 1.00 90.81 400 ILE A N 1
ATOM 3351 C CA . ILE A 1 400 ? 21.601 -19.757 -33.455 1.00 90.81 400 ILE A CA 1
ATOM 3352 C C . ILE A 1 400 ? 23.076 -20.156 -33.490 1.00 90.81 400 ILE A C 1
ATOM 3354 O O . ILE A 1 400 ? 23.437 -21.029 -34.275 1.00 90.81 400 ILE A O 1
ATOM 3358 N N . PHE A 1 401 ? 23.925 -19.500 -32.692 1.00 89.06 401 PHE A N 1
ATOM 3359 C CA . PHE A 1 401 ? 25.380 -19.690 -32.730 1.00 89.06 401 PHE A CA 1
ATOM 3360 C C . PHE A 1 401 ? 25.935 -20.585 -31.622 1.00 89.06 401 PHE A C 1
ATOM 3362 O O . PHE A 1 401 ? 27.129 -20.903 -31.637 1.00 89.06 401 PHE A O 1
ATOM 3369 N N . ASP A 1 402 ? 25.096 -20.998 -30.671 1.00 88.81 402 ASP A N 1
ATOM 3370 C CA . ASP A 1 402 ? 25.517 -21.736 -29.483 1.00 88.81 402 ASP A CA 1
ATOM 3371 C C . ASP A 1 402 ? 26.678 -21.000 -28.772 1.00 88.81 402 ASP A C 1
ATOM 3373 O O . ASP A 1 402 ? 27.750 -21.550 -28.507 1.00 88.81 402 ASP A O 1
ATOM 3377 N N . ILE A 1 403 ? 26.492 -19.686 -28.577 1.00 87.75 403 ILE A N 1
ATOM 3378 C CA . ILE A 1 403 ? 27.392 -18.780 -27.845 1.00 87.75 403 ILE A CA 1
ATOM 3379 C C . ILE A 1 403 ? 26.537 -17.880 -26.961 1.00 87.75 403 ILE A C 1
ATOM 3381 O O . ILE A 1 403 ? 25.565 -17.297 -27.430 1.00 87.75 403 ILE A O 1
ATOM 3385 N N . ASN A 1 404 ? 26.941 -17.672 -25.709 1.00 86.88 404 ASN A N 1
ATOM 3386 C CA . ASN A 1 404 ? 26.291 -16.682 -24.858 1.00 86.88 404 ASN A CA 1
ATOM 3387 C C . ASN A 1 404 ? 26.661 -15.247 -25.285 1.00 86.88 404 ASN A C 1
ATOM 3389 O O . ASN A 1 404 ? 27.732 -14.751 -24.937 1.00 86.88 404 ASN A O 1
ATOM 3393 N N . VAL A 1 405 ? 25.757 -14.565 -25.998 1.00 88.62 405 VAL A N 1
ATOM 3394 C CA . VAL A 1 405 ? 25.883 -13.131 -26.337 1.00 88.62 405 VAL A CA 1
ATOM 3395 C C . VAL A 1 405 ? 25.072 -12.217 -25.406 1.00 88.62 405 VAL A C 1
ATOM 3397 O O . VAL A 1 405 ? 25.000 -11.011 -25.643 1.00 88.62 405 VAL A O 1
ATOM 3400 N N . ASN A 1 406 ? 24.452 -12.763 -24.356 1.00 89.19 406 ASN A N 1
ATOM 3401 C CA . ASN A 1 406 ? 23.413 -12.077 -23.578 1.00 89.19 406 ASN A CA 1
ATOM 3402 C C . ASN A 1 406 ? 23.960 -11.168 -22.479 1.00 89.19 406 ASN A C 1
ATOM 3404 O O . ASN A 1 406 ? 23.285 -10.216 -22.098 1.00 89.19 406 ASN A O 1
ATOM 3408 N N . LYS A 1 407 ? 25.176 -11.439 -21.994 1.00 89.75 407 LYS A N 1
ATOM 3409 C CA . LYS A 1 407 ? 25.750 -10.826 -20.787 1.00 89.75 407 LYS A CA 1
ATOM 3410 C C . LYS A 1 407 ? 25.606 -9.298 -20.730 1.00 89.75 407 LYS A C 1
ATOM 3412 O O . LYS A 1 407 ? 25.097 -8.774 -19.750 1.00 89.75 407 LYS A O 1
ATOM 3417 N N . LYS A 1 408 ? 25.961 -8.579 -21.800 1.00 89.69 408 LYS A N 1
ATOM 3418 C CA . LYS A 1 408 ? 25.839 -7.107 -21.837 1.00 89.69 408 LYS A CA 1
ATOM 3419 C C . LYS A 1 408 ? 24.394 -6.611 -21.814 1.00 89.69 408 LYS A C 1
ATOM 3421 O O . LYS A 1 408 ? 24.103 -5.588 -21.212 1.00 89.69 408 LYS A O 1
ATOM 3426 N N . PHE A 1 409 ? 23.485 -7.332 -22.465 1.00 94.56 409 PHE A N 1
ATOM 3427 C CA . PHE A 1 409 ? 22.064 -6.985 -22.449 1.00 94.56 409 PHE A CA 1
ATOM 3428 C C . PHE A 1 409 ? 21.457 -7.219 -21.059 1.00 94.56 409 PHE A C 1
ATOM 3430 O O . PHE A 1 409 ? 20.616 -6.438 -20.626 1.00 94.56 409 PHE A O 1
ATOM 3437 N N . GLU A 1 410 ? 21.913 -8.259 -20.353 1.00 95.06 410 GLU A N 1
ATOM 3438 C CA . GLU A 1 410 ? 21.562 -8.507 -18.951 1.00 95.06 410 GLU A CA 1
ATOM 3439 C C . GLU A 1 410 ? 22.092 -7.408 -18.027 1.00 95.06 410 GLU A C 1
ATOM 3441 O O . GLU A 1 410 ? 21.346 -6.943 -17.172 1.00 95.06 410 GLU A O 1
ATOM 3446 N N . GLU A 1 411 ? 23.333 -6.952 -18.223 1.00 94.62 411 GLU A N 1
ATOM 3447 C CA . GLU A 1 411 ? 23.899 -5.807 -17.496 1.00 94.62 411 GLU A CA 1
ATOM 3448 C C . GLU A 1 411 ? 23.033 -4.549 -17.689 1.00 94.62 411 GLU A C 1
ATOM 3450 O O . GLU A 1 411 ? 22.563 -3.983 -16.706 1.00 94.62 411 GLU A O 1
ATOM 3455 N N . TYR A 1 412 ? 22.706 -4.172 -18.934 1.00 95.69 412 TYR A N 1
ATOM 3456 C CA . TYR A 1 412 ? 21.868 -2.994 -19.213 1.00 95.69 412 TYR A CA 1
ATOM 3457 C C . TYR A 1 412 ? 20.472 -3.085 -18.584 1.00 95.69 412 TYR A C 1
ATOM 3459 O O . TYR A 1 412 ? 19.968 -2.098 -18.046 1.00 95.69 412 TYR A O 1
ATOM 3467 N N . GLU A 1 413 ? 19.827 -4.252 -18.659 1.00 96.12 413 GLU A N 1
ATOM 3468 C CA . GLU A 1 413 ? 18.508 -4.471 -18.060 1.00 96.12 413 GLU A CA 1
ATOM 3469 C C . GLU A 1 413 ? 18.556 -4.382 -16.529 1.00 96.12 413 GLU A C 1
ATOM 3471 O O . GLU A 1 413 ? 17.724 -3.694 -15.933 1.00 96.12 413 GLU A O 1
ATOM 3476 N N . ASN A 1 414 ? 19.524 -5.053 -15.898 1.00 96.25 414 ASN A N 1
ATOM 3477 C CA . ASN A 1 414 ? 19.663 -5.097 -14.443 1.00 96.25 414 ASN A CA 1
ATOM 3478 C C . ASN A 1 414 ? 20.033 -3.727 -13.867 1.00 96.25 414 ASN A C 1
ATOM 3480 O O . ASN A 1 414 ? 19.445 -3.296 -12.873 1.00 96.25 414 ASN A O 1
ATOM 3484 N N . ASP A 1 415 ? 20.966 -3.019 -14.500 1.00 95.62 415 ASP A N 1
ATOM 3485 C CA . ASP A 1 415 ? 21.367 -1.683 -14.066 1.00 95.62 415 ASP A CA 1
ATOM 3486 C C . ASP A 1 415 ? 20.188 -0.713 -14.169 1.00 95.62 415 ASP A C 1
ATOM 3488 O O . ASP A 1 415 ? 19.878 -0.004 -13.209 1.00 95.62 415 ASP A O 1
ATOM 3492 N N . TYR A 1 416 ? 19.446 -0.744 -15.281 1.00 95.75 416 TYR A N 1
ATOM 3493 C CA . TYR A 1 416 ? 18.261 0.095 -15.444 1.00 95.75 416 TYR A CA 1
ATOM 3494 C C . TYR A 1 416 ? 17.154 -0.243 -14.433 1.00 95.75 416 TYR A C 1
ATOM 3496 O O . TYR A 1 416 ? 16.534 0.660 -13.871 1.00 95.75 416 TYR A O 1
ATOM 3504 N N . TYR A 1 417 ? 16.928 -1.529 -14.151 1.00 95.81 417 TYR A N 1
ATOM 3505 C CA . TYR A 1 417 ? 15.999 -1.977 -13.108 1.00 95.81 417 TYR A CA 1
ATOM 3506 C C . TYR A 1 417 ? 16.347 -1.381 -11.738 1.00 95.81 417 TYR A C 1
ATOM 3508 O O . TYR A 1 417 ? 15.479 -0.820 -11.062 1.00 95.81 417 TYR A O 1
ATOM 3516 N N . ASN A 1 418 ? 17.627 -1.416 -11.361 1.00 95.06 418 ASN A N 1
ATOM 3517 C CA . ASN A 1 418 ? 18.102 -0.829 -10.110 1.00 95.06 418 ASN A CA 1
ATOM 3518 C C . ASN A 1 418 ? 17.877 0.694 -10.061 1.00 95.06 418 ASN A C 1
ATOM 3520 O O . ASN A 1 418 ? 17.521 1.228 -9.007 1.00 95.06 418 ASN A O 1
ATOM 3524 N N . GLN A 1 419 ? 18.010 1.400 -11.190 1.00 92.62 419 GLN A N 1
ATOM 3525 C CA . GLN A 1 419 ? 17.690 2.832 -11.270 1.00 92.62 419 GLN A CA 1
ATOM 3526 C C . GLN A 1 419 ? 16.192 3.107 -11.068 1.00 92.62 419 GLN A C 1
ATOM 3528 O O . GLN A 1 419 ? 15.829 4.041 -10.351 1.00 92.62 419 GLN A O 1
ATOM 3533 N N . VAL A 1 420 ? 15.304 2.279 -11.633 1.00 94.12 420 VAL A N 1
ATOM 3534 C CA . VAL A 1 420 ? 13.851 2.408 -11.410 1.00 94.12 420 VAL A CA 1
ATOM 3535 C C . VAL A 1 420 ? 13.505 2.194 -9.932 1.00 94.12 420 VAL A C 1
ATOM 3537 O O . VAL A 1 420 ? 12.772 3.001 -9.355 1.00 94.12 420 VAL A O 1
ATOM 3540 N N . ILE A 1 421 ? 14.092 1.181 -9.281 1.00 93.31 421 ILE A N 1
ATOM 3541 C CA . ILE A 1 421 ? 13.933 0.971 -7.831 1.00 93.31 421 ILE A CA 1
ATOM 3542 C C . ILE A 1 421 ? 14.404 2.197 -7.043 1.00 93.31 421 ILE A C 1
ATOM 3544 O O . ILE A 1 421 ? 13.709 2.651 -6.133 1.00 93.31 421 ILE A O 1
ATOM 3548 N N . SER A 1 422 ? 15.568 2.748 -7.391 1.00 91.00 422 SER A N 1
ATOM 3549 C CA . SER A 1 422 ? 16.125 3.934 -6.735 1.00 91.00 422 SER A CA 1
ATOM 3550 C C . SER A 1 422 ? 15.167 5.130 -6.811 1.00 91.00 422 SER A C 1
ATOM 3552 O O . SER A 1 422 ? 14.951 5.818 -5.811 1.00 91.00 422 SER A O 1
ATOM 3554 N N . ILE A 1 423 ? 14.529 5.356 -7.965 1.00 90.06 423 ILE A N 1
ATOM 3555 C CA . ILE A 1 423 ? 13.509 6.404 -8.129 1.00 90.06 423 ILE A CA 1
ATOM 3556 C C . ILE A 1 423 ? 12.297 6.141 -7.238 1.00 90.06 423 ILE A C 1
ATOM 3558 O O . ILE A 1 423 ? 11.874 7.053 -6.526 1.00 90.06 423 ILE A O 1
ATOM 3562 N N . ASN A 1 424 ? 11.777 4.912 -7.222 1.00 91.31 424 ASN A N 1
ATOM 3563 C CA . ASN A 1 424 ? 10.651 4.544 -6.359 1.00 91.31 424 ASN A CA 1
ATOM 3564 C C . ASN A 1 424 ? 10.972 4.802 -4.878 1.00 91.31 424 ASN A C 1
ATOM 3566 O O . ASN A 1 424 ? 10.181 5.419 -4.167 1.00 91.31 424 ASN A O 1
ATOM 3570 N N . MET A 1 425 ? 12.169 4.421 -4.420 1.00 89.06 425 MET A N 1
ATOM 3571 C CA . MET A 1 425 ? 12.620 4.696 -3.050 1.00 89.06 425 MET A CA 1
ATOM 3572 C C . MET A 1 425 ? 12.719 6.198 -2.755 1.00 89.06 425 MET A C 1
ATOM 3574 O O . MET A 1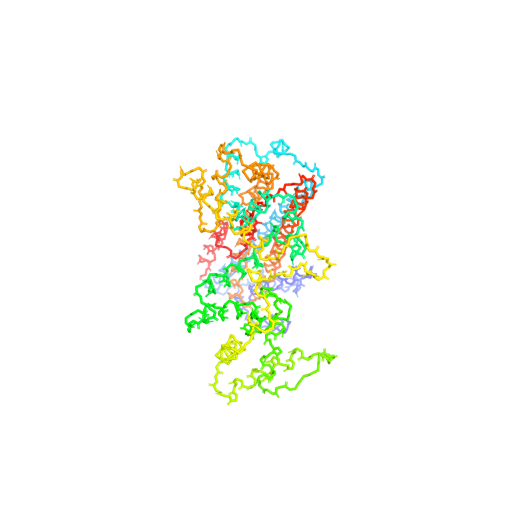 425 ? 12.405 6.630 -1.643 1.00 89.06 425 MET A O 1
ATOM 3578 N N . LYS A 1 426 ? 13.153 7.014 -3.725 1.00 85.88 426 LYS A N 1
ATOM 3579 C CA . LYS A 1 426 ? 13.185 8.473 -3.561 1.00 85.88 426 LYS A CA 1
ATOM 3580 C C . LYS A 1 426 ? 11.783 9.071 -3.460 1.00 85.88 426 LYS A C 1
ATOM 3582 O O . LYS A 1 426 ? 11.585 9.925 -2.598 1.00 85.88 426 LYS A O 1
ATOM 3587 N N . PHE A 1 427 ? 10.831 8.622 -4.279 1.00 84.88 427 PHE A N 1
ATOM 3588 C CA . PHE A 1 427 ? 9.435 9.057 -4.181 1.00 84.88 427 PHE A CA 1
ATOM 3589 C C . PHE A 1 427 ? 8.819 8.685 -2.841 1.00 84.88 427 PHE A C 1
ATOM 3591 O O . PHE A 1 427 ? 8.290 9.571 -2.180 1.00 84.88 427 PHE A O 1
ATOM 3598 N N . ALA A 1 428 ? 8.971 7.433 -2.401 1.00 85.06 428 ALA A N 1
ATOM 3599 C CA . ALA A 1 428 ? 8.469 6.984 -1.104 1.00 85.06 428 ALA A CA 1
ATOM 3600 C C . ALA A 1 428 ? 8.996 7.871 0.035 1.00 85.06 428 ALA A C 1
ATOM 3602 O O . ALA A 1 428 ? 8.221 8.477 0.766 1.00 85.06 428 ALA A O 1
ATOM 3603 N N . ARG A 1 429 ? 10.317 8.094 0.094 1.00 82.50 429 ARG A N 1
ATOM 3604 C CA . ARG A 1 429 ? 10.927 8.994 1.092 1.00 82.50 429 ARG A CA 1
ATOM 3605 C C . ARG A 1 429 ? 10.443 10.437 0.988 1.00 82.50 429 ARG A C 1
ATOM 3607 O O . ARG A 1 429 ? 10.444 11.160 1.985 1.00 82.50 429 ARG A O 1
ATOM 3614 N N . PHE A 1 430 ? 10.138 10.907 -0.219 1.00 78.88 430 PHE A N 1
ATOM 3615 C CA . PHE A 1 430 ? 9.662 12.269 -0.413 1.00 78.88 430 PHE A CA 1
ATOM 3616 C C . PHE A 1 430 ? 8.211 12.422 0.048 1.00 78.88 430 PHE A C 1
ATOM 3618 O O . PHE A 1 430 ? 7.911 13.385 0.753 1.00 78.88 430 PHE A O 1
ATOM 3625 N N . ILE A 1 431 ? 7.367 11.438 -0.265 1.00 79.75 431 ILE A N 1
ATOM 3626 C CA . ILE A 1 431 ? 5.999 11.312 0.232 1.00 79.75 431 ILE A CA 1
ATOM 3627 C C . ILE A 1 431 ? 6.019 11.241 1.766 1.00 79.75 431 ILE A C 1
ATOM 3629 O O . ILE A 1 431 ? 5.450 12.126 2.397 1.00 79.75 431 ILE A O 1
ATOM 3633 N N . ASP A 1 432 ? 6.784 10.333 2.380 1.00 79.56 432 ASP A N 1
ATOM 3634 C CA . ASP A 1 432 ? 6.935 10.241 3.846 1.00 79.56 432 ASP A CA 1
ATOM 3635 C C . ASP A 1 432 ? 7.392 11.570 4.474 1.00 79.56 432 ASP A C 1
ATOM 3637 O O . ASP A 1 432 ? 6.941 11.989 5.544 1.00 79.56 432 ASP A O 1
ATOM 3641 N N . GLY A 1 433 ? 8.308 12.273 3.801 1.00 77.19 433 GLY A N 1
ATOM 3642 C CA . GLY A 1 433 ? 8.772 13.592 4.216 1.00 77.19 433 GLY A CA 1
ATOM 3643 C C . GLY A 1 433 ? 7.689 14.672 4.132 1.00 77.19 433 GLY A C 1
ATOM 3644 O O . GLY A 1 433 ? 7.680 15.584 4.965 1.00 77.19 433 GLY A O 1
ATOM 3645 N N . LEU A 1 434 ? 6.783 14.594 3.152 1.00 73.94 434 LEU A N 1
ATOM 3646 C CA . LEU A 1 434 ? 5.609 15.462 3.078 1.00 73.94 434 LEU A CA 1
ATOM 3647 C C . LEU A 1 434 ? 4.602 15.133 4.168 1.00 73.94 434 LEU A C 1
ATOM 3649 O O . LEU A 1 434 ? 4.190 16.066 4.850 1.00 73.94 434 LEU A O 1
ATOM 3653 N N . TYR A 1 435 ? 4.269 13.854 4.361 1.00 75.25 435 TYR A N 1
ATOM 3654 C CA . TYR A 1 435 ? 3.399 13.393 5.444 1.00 75.25 435 TYR A CA 1
ATOM 3655 C C . TYR A 1 435 ? 3.880 14.005 6.767 1.00 75.25 435 TYR A C 1
ATOM 3657 O O . TYR A 1 435 ? 3.195 14.838 7.358 1.00 75.25 435 TYR A O 1
ATOM 3665 N N . ASN A 1 436 ? 5.139 13.767 7.143 1.00 72.50 436 ASN A N 1
ATOM 3666 C CA . ASN A 1 436 ? 5.727 14.359 8.348 1.00 72.50 436 ASN A CA 1
ATOM 3667 C C . ASN A 1 436 ? 5.592 15.890 8.413 1.00 72.50 436 ASN A C 1
ATOM 3669 O O . ASN A 1 436 ? 5.250 16.440 9.457 1.00 72.50 436 ASN A O 1
ATOM 3673 N N . LYS A 1 437 ? 5.842 16.613 7.313 1.00 69.62 437 LYS A N 1
ATOM 3674 C CA . LYS A 1 437 ? 5.727 18.081 7.300 1.00 69.62 437 LYS A CA 1
ATOM 3675 C C . LYS A 1 437 ? 4.290 18.562 7.479 1.00 69.62 437 LYS A C 1
ATOM 3677 O O . LYS A 1 437 ? 4.095 19.559 8.171 1.00 69.62 437 LYS A O 1
ATOM 3682 N N . ILE A 1 438 ? 3.330 17.902 6.840 1.00 69.94 438 ILE A N 1
ATOM 3683 C CA . ILE A 1 438 ? 1.910 18.243 6.894 1.00 69.94 438 ILE A CA 1
ATOM 3684 C C . ILE A 1 438 ? 1.400 18.028 8.325 1.00 69.94 438 ILE A C 1
ATOM 3686 O O . ILE A 1 438 ? 0.927 18.977 8.948 1.00 69.94 438 ILE A O 1
ATOM 3690 N N . TYR A 1 439 ? 1.594 16.843 8.907 1.00 64.62 439 TYR A N 1
ATOM 3691 C CA . TYR A 1 439 ? 1.041 16.544 10.235 1.00 64.62 439 TYR A CA 1
ATOM 3692 C C . TYR A 1 439 ? 1.762 17.270 11.365 1.00 64.62 439 TYR A C 1
ATOM 3694 O O . TYR A 1 439 ? 1.115 17.851 12.236 1.00 64.62 439 TYR A O 1
ATOM 3702 N N . ILE A 1 440 ? 3.098 17.310 11.340 1.00 64.38 440 ILE A N 1
ATOM 3703 C CA . ILE A 1 440 ? 3.869 17.873 12.456 1.00 64.38 440 ILE A CA 1
ATOM 3704 C C . ILE A 1 440 ? 3.811 19.405 12.448 1.00 64.38 440 ILE A C 1
ATOM 3706 O O . ILE A 1 440 ? 3.657 20.018 13.504 1.00 64.38 440 ILE A O 1
ATOM 3710 N N . ASN A 1 441 ? 3.904 20.051 11.277 1.00 63.12 441 ASN A N 1
ATOM 3711 C CA . ASN A 1 441 ? 4.024 21.513 11.229 1.00 63.12 441 ASN A CA 1
ATOM 3712 C C . ASN A 1 441 ? 2.685 22.240 11.068 1.00 63.12 441 ASN A C 1
ATOM 3714 O O . ASN A 1 441 ? 2.580 23.380 11.521 1.00 63.12 441 ASN A O 1
ATOM 3718 N N . LYS A 1 442 ? 1.679 21.631 10.421 1.00 65.00 442 LYS A N 1
ATOM 3719 C CA . LYS A 1 442 ? 0.366 22.270 10.205 1.00 65.00 442 LYS A CA 1
ATOM 3720 C C . LYS A 1 442 ? -0.711 21.837 11.193 1.00 65.00 442 LYS A C 1
ATOM 3722 O O . LYS A 1 442 ? -1.729 22.512 11.267 1.00 65.00 442 LYS A O 1
ATOM 3727 N N . LYS A 1 443 ? -0.466 20.794 11.998 1.00 72.12 443 LYS A N 1
ATOM 3728 C CA . LYS A 1 443 ? -1.415 20.275 13.000 1.00 72.12 443 LYS A CA 1
ATOM 3729 C C . LYS A 1 443 ? -2.786 19.908 12.406 1.00 72.12 443 LYS A C 1
ATOM 3731 O O . LYS A 1 443 ? -3.803 20.056 13.089 1.00 72.12 443 LYS A O 1
ATOM 3736 N N . LEU A 1 444 ? -2.806 19.441 11.153 1.00 82.19 444 LEU A N 1
ATOM 3737 C CA . LEU A 1 444 ? -4.022 18.906 10.537 1.00 82.19 444 LEU A CA 1
ATOM 3738 C C . LEU A 1 444 ? -4.504 17.695 11.339 1.00 82.19 444 LEU A C 1
ATOM 3740 O O . LEU A 1 444 ? -3.690 16.937 11.874 1.00 82.19 444 LEU A O 1
ATOM 3744 N N . GLN A 1 445 ? -5.820 17.552 11.466 1.00 84.38 445 GLN A N 1
ATOM 3745 C CA . GLN A 1 445 ? -6.434 16.510 12.283 1.00 84.38 445 GLN A CA 1
ATOM 3746 C C . GLN A 1 445 ? -6.675 15.234 11.479 1.00 84.38 445 GLN A C 1
ATOM 3748 O O . GLN A 1 445 ? -6.484 14.147 12.024 1.00 84.38 445 GLN A O 1
ATOM 3753 N N . TYR A 1 446 ? -7.046 15.372 10.202 1.00 89.62 446 TYR A N 1
ATOM 3754 C CA . TYR A 1 446 ? -7.456 14.257 9.349 1.00 89.62 446 TYR A CA 1
ATOM 3755 C C . TYR A 1 446 ? -6.409 13.950 8.277 1.00 89.62 446 TYR A C 1
ATOM 3757 O O . TYR A 1 446 ? -6.019 14.820 7.499 1.00 89.62 446 TYR A O 1
ATOM 3765 N N . GLU A 1 447 ? -5.965 12.696 8.223 1.00 87.25 447 GLU A N 1
ATOM 3766 C CA . GLU A 1 447 ? -4.876 12.252 7.350 1.00 87.25 447 GLU A CA 1
ATOM 3767 C C . GLU A 1 447 ? -5.360 11.749 5.993 1.00 87.25 447 GLU A C 1
ATOM 3769 O O . GLU A 1 447 ? -6.156 10.812 5.926 1.00 87.25 447 GLU A O 1
ATOM 3774 N N . ILE A 1 448 ? -4.834 12.349 4.916 1.00 90.25 448 ILE A N 1
ATOM 3775 C CA . ILE A 1 448 ? -5.036 11.856 3.554 1.00 90.25 448 ILE A CA 1
ATOM 3776 C C . ILE A 1 448 ? -4.338 10.513 3.357 1.00 90.25 448 ILE A C 1
ATOM 3778 O O . ILE A 1 448 ? -3.149 10.358 3.629 1.00 90.25 448 ILE A O 1
ATOM 3782 N N . GLU A 1 449 ? -5.053 9.542 2.810 1.00 90.06 449 GLU A N 1
ATOM 3783 C CA . GLU A 1 449 ? -4.469 8.273 2.394 1.00 90.06 449 GLU A CA 1
ATOM 3784 C C . GLU A 1 449 ? -4.269 8.267 0.878 1.00 90.06 449 GLU A C 1
ATOM 3786 O O . GLU A 1 449 ? -5.111 8.755 0.120 1.00 90.06 449 GLU A O 1
ATOM 3791 N N . MET A 1 450 ? -3.134 7.724 0.438 1.00 89.06 450 MET A N 1
ATOM 3792 C CA . MET A 1 450 ? -2.801 7.517 -0.970 1.00 89.06 450 MET A CA 1
ATOM 3793 C C . MET A 1 450 ? -2.851 6.034 -1.297 1.00 89.06 450 MET A C 1
ATOM 3795 O O . MET A 1 450 ? -2.417 5.205 -0.499 1.00 89.06 450 MET A O 1
ATOM 3799 N N . ASN A 1 451 ? -3.303 5.704 -2.503 1.00 87.06 451 ASN A N 1
ATOM 3800 C CA . ASN A 1 451 ? -3.119 4.365 -3.039 1.00 87.06 451 ASN A CA 1
ATOM 3801 C C . ASN A 1 451 ? -1.607 4.103 -3.238 1.00 87.06 451 ASN A C 1
ATOM 3803 O O . ASN A 1 451 ? -0.992 4.775 -4.073 1.00 87.06 451 ASN A O 1
ATOM 3807 N N . PRO A 1 452 ? -0.995 3.149 -2.508 1.00 72.19 452 PRO A N 1
ATOM 3808 C CA . PRO A 1 452 ? 0.447 2.907 -2.579 1.00 72.19 452 PRO A CA 1
ATOM 3809 C C . PRO A 1 452 ? 0.907 2.457 -3.972 1.00 72.19 452 PRO A C 1
ATOM 3811 O O . PRO A 1 452 ? 2.034 2.749 -4.368 1.00 72.19 452 PRO A O 1
ATOM 3814 N N . ASP A 1 453 ? 0.024 1.826 -4.749 1.00 81.19 453 ASP A N 1
ATOM 3815 C CA . ASP A 1 453 ? 0.339 1.341 -6.095 1.00 81.19 453 ASP A CA 1
ATOM 3816 C C . ASP A 1 453 ? 0.308 2.458 -7.152 1.00 81.19 453 ASP A C 1
ATOM 3818 O O . ASP A 1 453 ? 0.812 2.289 -8.263 1.00 81.19 453 ASP A O 1
ATOM 3822 N N . ALA A 1 454 ? -0.274 3.616 -6.826 1.00 84.50 454 ALA A N 1
ATOM 3823 C CA . ALA A 1 454 ? -0.474 4.709 -7.774 1.00 84.50 454 ALA A CA 1
ATOM 3824 C C . ALA A 1 454 ? 0.761 5.598 -7.965 1.00 84.50 454 ALA A C 1
ATOM 3826 O O . ALA A 1 454 ? 0.876 6.275 -8.984 1.00 84.50 454 ALA A O 1
ATOM 3827 N N . PHE A 1 455 ? 1.685 5.612 -7.004 1.00 86.38 455 PHE A N 1
ATOM 3828 C CA . PHE A 1 455 ? 2.893 6.445 -7.036 1.00 86.38 455 PHE A CA 1
ATOM 3829 C C . PHE A 1 455 ? 4.163 5.588 -7.069 1.00 86.38 455 PHE A C 1
ATOM 3831 O O . PHE A 1 455 ? 5.174 5.903 -6.439 1.00 86.38 455 PHE A O 1
ATOM 3838 N N . TYR A 1 456 ? 4.100 4.486 -7.816 1.00 90.38 456 TYR A N 1
ATOM 3839 C CA . TYR A 1 456 ? 5.160 3.493 -7.921 1.00 90.38 456 TYR A CA 1
ATOM 3840 C C . TYR A 1 456 ? 5.319 2.996 -9.364 1.00 90.38 456 TYR A C 1
ATOM 3842 O O . TYR A 1 456 ? 4.342 2.694 -10.050 1.00 90.38 456 TYR A O 1
ATOM 3850 N N . PHE A 1 457 ? 6.561 2.885 -9.840 1.00 92.69 457 PHE A N 1
ATOM 3851 C CA . PHE A 1 457 ? 6.871 2.311 -11.150 1.00 92.69 457 PHE A CA 1
ATOM 3852 C C . PHE A 1 457 ? 7.170 0.816 -11.021 1.00 92.69 457 PHE A C 1
ATOM 3854 O O . PHE A 1 457 ? 8.307 0.432 -10.740 1.00 92.69 457 PHE A O 1
ATOM 3861 N N . ASP A 1 458 ? 6.164 -0.026 -11.254 1.00 92.19 458 ASP A N 1
ATOM 3862 C CA . ASP A 1 458 ? 6.332 -1.480 -11.268 1.00 92.19 458 ASP A CA 1
ATOM 3863 C C . ASP A 1 458 ? 6.745 -1.977 -12.662 1.00 92.19 458 ASP A C 1
ATOM 3865 O O . ASP A 1 458 ? 5.976 -1.958 -13.625 1.00 92.19 458 ASP A O 1
ATOM 3869 N N . VAL A 1 459 ? 7.977 -2.473 -12.772 1.00 90.38 459 VAL A N 1
ATOM 3870 C CA . VAL A 1 459 ? 8.516 -3.033 -14.020 1.00 90.38 459 VAL A CA 1
ATOM 3871 C C . VAL A 1 459 ? 7.830 -4.335 -14.455 1.00 90.38 459 VAL A C 1
ATOM 3873 O O . VAL A 1 459 ? 7.970 -4.756 -15.611 1.00 90.38 459 VAL A O 1
ATOM 3876 N N . HIS A 1 460 ? 7.088 -4.991 -13.562 1.00 89.19 460 HIS A N 1
ATOM 3877 C CA . HIS A 1 460 ? 6.308 -6.187 -13.868 1.00 89.19 460 HIS A CA 1
ATOM 3878 C C . HIS A 1 460 ? 4.951 -5.859 -14.504 1.00 89.19 460 HIS A C 1
ATOM 3880 O O . HIS A 1 460 ? 4.343 -6.748 -15.107 1.00 89.19 460 HIS A O 1
ATOM 3886 N N . GLN A 1 461 ? 4.518 -4.591 -14.486 1.00 88.31 461 GLN A N 1
ATOM 3887 C CA . GLN A 1 461 ? 3.319 -4.154 -15.199 1.00 88.31 461 GLN A CA 1
ATOM 3888 C C . GLN A 1 461 ? 3.413 -4.422 -16.707 1.00 88.31 461 GLN A C 1
ATOM 3890 O O . GLN A 1 461 ? 4.481 -4.397 -17.335 1.00 88.31 461 GLN A O 1
ATOM 3895 N N . LYS A 1 462 ? 2.247 -4.676 -17.315 1.00 87.12 462 LYS A N 1
ATOM 3896 C CA . LYS A 1 462 ? 2.131 -4.876 -18.762 1.00 87.12 462 LYS A CA 1
ATOM 3897 C C . LYS A 1 462 ? 2.411 -3.559 -19.482 1.00 87.12 462 LYS A C 1
ATOM 3899 O O . LYS A 1 462 ? 1.683 -2.588 -19.321 1.00 87.12 462 LYS A O 1
ATOM 3904 N N . SER A 1 463 ? 3.437 -3.558 -20.324 1.00 89.94 463 SER A N 1
ATOM 3905 C CA . SER A 1 463 ? 3.757 -2.459 -21.232 1.00 89.94 463 SER A CA 1
ATOM 3906 C C . SER A 1 463 ? 4.413 -3.024 -22.489 1.00 89.94 463 SER A C 1
ATOM 3908 O O . SER A 1 463 ? 5.124 -4.029 -22.429 1.00 89.94 463 SER A O 1
ATOM 3910 N N . SER A 1 464 ? 4.143 -2.411 -23.639 1.00 91.62 464 SER A N 1
ATOM 3911 C CA . SER A 1 464 ? 4.767 -2.787 -24.909 1.00 91.62 464 SER A CA 1
ATOM 3912 C C . SER A 1 464 ? 6.134 -2.112 -25.045 1.00 91.62 464 SER A C 1
ATOM 3914 O O . SER A 1 464 ? 6.201 -0.906 -24.793 1.00 91.62 464 SER A O 1
ATOM 3916 N N . PRO A 1 465 ? 7.189 -2.802 -25.516 1.00 94.62 465 PRO A N 1
ATOM 3917 C CA . PRO A 1 465 ? 8.464 -2.154 -25.818 1.00 94.62 465 PRO A CA 1
ATOM 3918 C C . PRO A 1 465 ? 8.320 -1.096 -26.927 1.00 94.62 465 PRO A C 1
ATOM 3920 O O . PRO A 1 465 ? 7.305 -1.021 -27.625 1.00 94.62 465 PRO A O 1
ATOM 3923 N N . PHE A 1 466 ? 9.343 -0.261 -27.112 1.00 95.44 466 PHE A N 1
ATOM 3924 C CA . PHE A 1 466 ? 9.428 0.613 -28.283 1.00 95.44 466 PHE A CA 1
ATOM 3925 C C . PHE A 1 466 ? 9.541 -0.196 -29.587 1.00 95.44 466 PHE A C 1
ATOM 3927 O O . PHE A 1 466 ? 9.985 -1.346 -29.595 1.00 95.44 466 PHE A O 1
ATOM 3934 N N . SER A 1 467 ? 9.147 0.427 -30.704 1.00 94.38 467 SER A N 1
ATOM 3935 C CA . SER A 1 467 ? 9.040 -0.221 -32.022 1.00 94.38 467 SER A CA 1
ATOM 3936 C C . SER A 1 467 ? 10.343 -0.848 -32.518 1.00 94.38 467 SER A C 1
ATOM 3938 O O . SER A 1 467 ? 10.279 -1.837 -33.241 1.00 94.38 467 SER A O 1
ATOM 3940 N N . ILE A 1 468 ? 11.498 -0.356 -32.058 1.00 94.31 468 ILE A N 1
ATOM 3941 C CA . ILE A 1 468 ? 12.825 -0.896 -32.385 1.00 94.31 468 ILE A CA 1
ATOM 3942 C C . ILE A 1 468 ? 12.921 -2.414 -32.159 1.00 94.31 468 ILE A C 1
ATOM 3944 O O . ILE A 1 468 ? 13.547 -3.125 -32.940 1.00 94.31 468 ILE A O 1
ATOM 3948 N N . ILE A 1 469 ? 12.228 -2.950 -31.148 1.00 96.56 469 ILE A N 1
ATOM 3949 C CA . ILE A 1 469 ? 12.209 -4.395 -30.873 1.00 96.56 469 ILE A CA 1
ATOM 3950 C C . ILE A 1 469 ? 11.449 -5.174 -31.952 1.00 96.56 469 ILE A C 1
ATOM 3952 O O . ILE A 1 469 ? 11.812 -6.309 -32.270 1.00 96.56 469 ILE A O 1
ATOM 3956 N N . ASN A 1 470 ? 10.409 -4.585 -32.541 1.00 92.69 470 ASN A N 1
ATOM 3957 C CA . ASN A 1 470 ? 9.669 -5.202 -33.641 1.00 92.69 470 ASN A CA 1
ATOM 3958 C C . ASN A 1 470 ? 10.505 -5.213 -34.925 1.00 92.69 470 ASN A C 1
ATOM 3960 O O . ASN A 1 470 ? 10.504 -6.223 -35.631 1.00 92.69 470 ASN A O 1
ATOM 3964 N N . ASP A 1 471 ? 11.257 -4.141 -35.178 1.00 93.56 471 ASP A N 1
ATOM 3965 C CA . ASP A 1 471 ? 12.134 -4.022 -36.345 1.00 93.56 471 ASP A CA 1
ATOM 3966 C C . ASP A 1 471 ? 13.224 -5.103 -36.317 1.00 93.56 471 ASP A C 1
ATOM 3968 O O . ASP A 1 471 ? 13.370 -5.870 -37.271 1.00 93.56 471 ASP A O 1
ATOM 3972 N N . TYR A 1 472 ? 13.907 -5.267 -35.179 1.00 93.25 472 TYR A N 1
ATOM 3973 C CA . TYR A 1 472 ? 14.896 -6.333 -35.009 1.00 93.25 472 TYR A CA 1
ATOM 3974 C C . TYR A 1 472 ? 14.285 -7.737 -35.056 1.00 93.25 472 TYR A C 1
ATOM 3976 O O . TYR A 1 472 ? 14.860 -8.636 -35.670 1.00 93.25 472 TYR A O 1
ATOM 3984 N N . ASN A 1 473 ? 13.108 -7.948 -34.457 1.00 90.62 473 ASN A N 1
ATOM 3985 C CA . ASN A 1 473 ? 12.415 -9.236 -34.555 1.00 90.62 473 ASN A CA 1
ATOM 3986 C C . ASN A 1 473 ? 12.095 -9.611 -36.006 1.00 90.62 473 ASN A C 1
ATOM 3988 O O . ASN A 1 473 ? 12.177 -10.788 -36.353 1.00 90.62 473 ASN A O 1
ATOM 3992 N N . LYS A 1 474 ? 11.709 -8.638 -36.840 1.00 91.25 474 LYS A N 1
ATOM 3993 C CA . LYS A 1 474 ? 11.441 -8.865 -38.261 1.00 91.25 474 LYS A CA 1
ATOM 3994 C C . LYS A 1 474 ? 12.723 -9.232 -39.008 1.00 91.25 474 LYS A C 1
ATOM 3996 O O . LYS A 1 474 ? 12.739 -10.252 -39.683 1.00 91.25 474 LYS A O 1
ATOM 4001 N N . LEU A 1 475 ? 13.802 -8.475 -38.803 1.00 89.06 475 LEU A N 1
ATOM 4002 C CA . LEU A 1 475 ? 15.100 -8.747 -39.430 1.00 89.06 475 LEU A CA 1
ATOM 4003 C C . LEU A 1 475 ? 15.645 -10.135 -39.062 1.00 89.06 475 LEU A C 1
ATOM 4005 O O . LEU A 1 475 ? 16.090 -10.870 -39.933 1.00 89.06 475 LEU A O 1
ATOM 4009 N N . ILE A 1 476 ? 15.537 -10.538 -37.791 1.00 85.81 476 ILE A N 1
ATOM 4010 C CA . ILE A 1 476 ? 15.962 -11.877 -37.353 1.00 85.81 476 ILE A CA 1
ATOM 4011 C C . ILE A 1 476 ? 15.106 -12.968 -38.004 1.00 85.81 476 ILE A C 1
ATOM 4013 O O . ILE A 1 476 ? 15.648 -13.999 -38.382 1.00 85.81 476 ILE A O 1
ATOM 4017 N N . LYS A 1 477 ? 13.789 -12.763 -38.150 1.00 83.69 477 LYS A N 1
ATOM 4018 C CA . LYS A 1 477 ? 12.901 -13.726 -38.823 1.00 83.69 477 LYS A CA 1
ATOM 4019 C C . LYS A 1 477 ? 13.179 -13.846 -40.318 1.00 83.69 477 LYS A C 1
ATOM 4021 O O . LYS A 1 477 ? 13.114 -14.950 -40.832 1.00 83.69 477 LYS A O 1
ATOM 4026 N N . ASP A 1 478 ? 13.462 -12.739 -40.996 1.00 80.69 478 ASP A N 1
ATOM 4027 C CA . ASP A 1 478 ? 13.719 -12.737 -42.440 1.00 80.69 478 ASP A CA 1
ATOM 4028 C C . ASP A 1 478 ? 15.083 -13.386 -42.775 1.00 80.69 478 ASP A C 1
ATOM 4030 O O . ASP A 1 478 ? 15.257 -13.932 -43.866 1.00 80.69 478 ASP A O 1
ATOM 4034 N N . ASP A 1 479 ? 16.037 -13.365 -41.832 1.00 71.25 479 ASP A N 1
ATOM 4035 C CA . ASP A 1 479 ? 17.375 -13.958 -41.972 1.00 71.25 479 ASP A CA 1
ATOM 4036 C C . ASP A 1 479 ? 17.529 -15.358 -41.319 1.00 71.25 479 ASP A C 1
ATOM 4038 O O . ASP A 1 479 ? 18.590 -15.973 -41.473 1.00 71.25 479 ASP A O 1
ATOM 4042 N N . CYS A 1 480 ? 16.514 -15.891 -40.619 1.00 60.06 480 CYS A N 1
ATOM 4043 C CA . CYS A 1 480 ? 16.480 -17.255 -40.050 1.00 60.06 480 CYS A CA 1
ATOM 4044 C C . CYS A 1 480 ? 15.640 -18.198 -40.908 1.00 60.06 480 CYS A C 1
ATOM 4046 O O . CYS A 1 480 ? 16.165 -19.296 -41.226 1.00 60.06 480 CYS A O 1
#

Radius of gyration: 34.13 Å; chains: 1; bounding box: 76×63×92 Å